Protein AF-0000000080700678 (afdb_homodimer)

Structure (mmCIF, N/CA/C/O backbone):
data_AF-0000000080700678-model_v1
#
loop_
_entity.id
_entity.type
_entity.pdbx_description
1 polymer 'CPW-WPC domain protein'
#
loop_
_atom_site.group_PDB
_atom_site.id
_atom_site.type_symbol
_atom_site.label_atom_id
_atom_site.label_alt_id
_atom_site.label_comp_id
_atom_site.label_asym_id
_atom_site.label_entity_id
_atom_site.label_seq_id
_atom_site.pdbx_PDB_ins_code
_atom_site.Cartn_x
_atom_site.Cartn_y
_atom_site.Cartn_z
_atom_site.occupancy
_atom_site.B_iso_or_equiv
_atom_site.auth_seq_id
_atom_site.auth_comp_id
_atom_site.auth_asym_id
_atom_site.auth_atom_id
_atom_site.pdbx_PDB_model_num
ATOM 1 N N . MET A 1 1 ? 14.227 18.328 15.477 1 93.19 1 MET A N 1
ATOM 2 C CA . MET A 1 1 ? 13.648 17.734 14.281 1 93.19 1 MET A CA 1
ATOM 3 C C . MET A 1 1 ? 14.523 18.016 13.062 1 93.19 1 MET A C 1
ATOM 5 O O . MET A 1 1 ? 14.914 19.156 12.82 1 93.19 1 MET A O 1
ATOM 9 N N . TYR A 1 2 ? 15.023 16.984 12.453 1 97.06 2 TYR A N 1
ATOM 10 C CA . TYR A 1 2 ? 15.719 17.141 11.18 1 97.06 2 TYR A CA 1
ATOM 11 C C . TYR A 1 2 ? 14.75 17.531 10.07 1 97.06 2 TYR A C 1
ATOM 13 O O . TYR A 1 2 ? 13.641 17 9.992 1 97.06 2 TYR A O 1
ATOM 21 N N . HIS A 1 3 ? 15.133 18.516 9.367 1 98.19 3 HIS A N 1
ATOM 22 C CA . HIS A 1 3 ? 14.43 18.875 8.141 1 98.19 3 HIS A CA 1
ATOM 23 C C . HIS A 1 3 ? 15.305 18.609 6.914 1 98.19 3 HIS A C 1
ATOM 25 O O . HIS A 1 3 ? 16.422 19.141 6.816 1 98.19 3 HIS A O 1
ATOM 31 N N . LEU A 1 4 ? 14.844 17.797 5.977 1 98.25 4 LEU A N 1
ATOM 32 C CA . LEU A 1 4 ? 15.562 17.484 4.742 1 98.25 4 LEU A CA 1
ATOM 33 C C . LEU A 1 4 ? 14.688 17.75 3.523 1 98.25 4 LEU A C 1
ATOM 35 O O . LEU A 1 4 ? 13.633 17.125 3.354 1 98.25 4 LEU A O 1
ATOM 39 N N . ALA A 1 5 ? 15.141 18.688 2.697 1 98.25 5 ALA A N 1
ATOM 40 C CA . ALA A 1 5 ? 14.445 18.938 1.435 1 98.25 5 ALA A CA 1
ATOM 41 C C . ALA A 1 5 ? 14.805 17.875 0.393 1 98.25 5 ALA A C 1
ATOM 43 O O . ALA A 1 5 ? 15.977 17.609 0.152 1 98.25 5 ALA A O 1
ATOM 44 N N . ALA A 1 6 ? 13.742 17.328 -0.204 1 97.44 6 ALA A N 1
ATOM 45 C CA . ALA A 1 6 ? 13.977 16.266 -1.187 1 97.44 6 ALA A CA 1
ATOM 46 C C . ALA A 1 6 ? 14.898 16.75 -2.299 1 97.44 6 ALA A C 1
ATOM 48 O O . ALA A 1 6 ? 15.758 16 -2.77 1 97.44 6 ALA A O 1
ATOM 49 N N . SER A 1 7 ? 14.797 17.953 -2.711 1 95.75 7 SER A N 1
ATOM 50 C CA . SER A 1 7 ? 15.562 18.531 -3.814 1 95.75 7 SER A CA 1
ATOM 51 C C . SER A 1 7 ? 17.047 18.594 -3.479 1 95.75 7 SER A C 1
ATOM 53 O O . SER A 1 7 ? 17.875 18.781 -4.367 1 95.75 7 SER A O 1
ATOM 55 N N . GLN A 1 8 ? 17.375 18.438 -2.193 1 96.44 8 GLN A N 1
ATOM 56 C CA . GLN A 1 8 ? 18.766 18.562 -1.753 1 96.44 8 GLN A CA 1
ATOM 57 C C . GLN A 1 8 ? 19.344 17.188 -1.417 1 96.44 8 GLN A C 1
ATOM 59 O O . GLN A 1 8 ? 20.453 17.094 -0.874 1 96.44 8 GLN A O 1
ATOM 64 N N . MET A 1 9 ? 18.609 16.203 -1.671 1 96.44 9 MET A N 1
ATOM 65 C CA . MET A 1 9 ? 19.016 14.828 -1.4 1 96.44 9 MET A CA 1
ATOM 66 C C . MET A 1 9 ? 19.219 14.055 -2.699 1 96.44 9 MET A C 1
ATOM 68 O O . MET A 1 9 ? 18.609 14.375 -3.719 1 96.44 9 MET A O 1
ATOM 72 N N . ASP A 1 10 ? 20.125 13.094 -2.65 1 95.44 10 ASP A N 1
ATOM 73 C CA . ASP A 1 10 ? 20.203 12.195 -3.797 1 95.44 10 ASP A CA 1
ATOM 74 C C . ASP A 1 10 ? 19.062 11.172 -3.77 1 95.44 10 ASP A C 1
ATOM 76 O O . ASP A 1 10 ? 18.359 11.047 -2.764 1 95.44 10 ASP A O 1
ATOM 80 N N . GLU A 1 11 ? 18.891 10.492 -4.891 1 94.19 11 GLU A N 1
ATOM 81 C CA . GLU A 1 11 ? 17.797 9.539 -5.086 1 94.19 11 GLU A CA 1
ATOM 82 C C . GLU A 1 11 ? 17.859 8.422 -4.055 1 94.19 11 GLU A C 1
ATOM 84 O O . GLU A 1 11 ? 16.812 7.977 -3.559 1 94.19 11 GLU A O 1
ATOM 89 N N . LYS A 1 12 ? 19.016 7.973 -3.75 1 94.88 12 LYS A N 1
ATOM 90 C CA . LYS A 1 12 ? 19.203 6.852 -2.836 1 94.88 12 LYS A CA 1
ATOM 91 C C . LYS A 1 12 ? 18.703 7.195 -1.435 1 94.88 12 LYS A C 1
ATOM 93 O O . LYS A 1 12 ? 17.969 6.418 -0.82 1 94.88 12 LYS A O 1
ATOM 98 N N . LEU A 1 13 ? 19.125 8.383 -0.922 1 96.75 13 LEU A N 1
ATOM 99 C CA . LEU A 1 13 ? 18.703 8.805 0.404 1 96.75 13 LEU A CA 1
ATOM 100 C C . LEU A 1 13 ? 17.203 9.062 0.431 1 96.75 13 LEU A C 1
ATOM 102 O O . LEU A 1 13 ? 16.516 8.695 1.396 1 96.75 13 LEU A O 1
ATOM 106 N N . GLN A 1 14 ? 16.656 9.703 -0.633 1 96.94 14 GLN A N 1
ATOM 107 C CA . GLN A 1 14 ? 15.219 9.93 -0.719 1 96.94 14 GLN A CA 1
ATOM 108 C C . GLN A 1 14 ? 14.445 8.625 -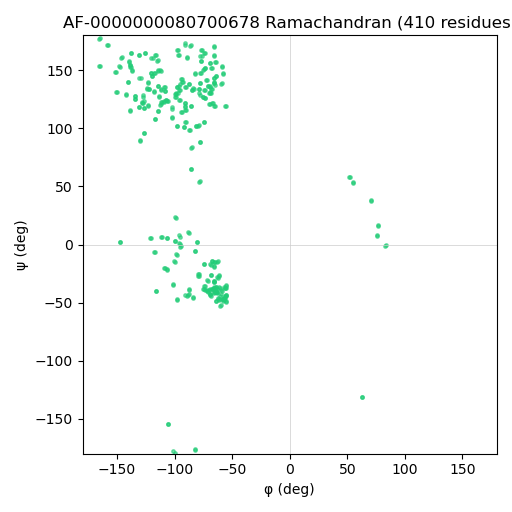0.598 1 96.94 14 GLN A C 1
ATOM 110 O O . GLN A 1 14 ? 13.453 8.547 0.136 1 96.94 14 GLN A O 1
ATOM 115 N N . TYR A 1 15 ? 14.953 7.66 -1.303 1 96.88 15 TYR A N 1
ATOM 116 C CA . TYR A 1 15 ? 14.273 6.371 -1.305 1 96.88 15 TYR A CA 1
ATOM 117 C C . TYR A 1 15 ? 14.391 5.688 0.053 1 96.88 15 TYR A C 1
ATOM 119 O O . TYR A 1 15 ? 13.438 5.07 0.53 1 96.88 15 TYR A O 1
ATOM 127 N N . LYS A 1 16 ? 15.516 5.703 0.664 1 96.5 16 LYS A N 1
ATOM 128 C CA . LYS A 1 16 ? 15.719 5.113 1.982 1 96.5 16 LYS A CA 1
ATOM 129 C C . LYS A 1 16 ? 14.742 5.684 3.002 1 96.5 16 LYS A C 1
ATOM 131 O O . LYS A 1 16 ? 14.164 4.941 3.801 1 96.5 16 LYS A O 1
ATOM 136 N N . LEU A 1 17 ? 14.555 6.98 2.967 1 97.88 17 LEU A N 1
ATOM 137 C CA . LEU A 1 17 ? 13.68 7.633 3.934 1 97.88 17 LEU A CA 1
ATOM 138 C C . LEU A 1 17 ? 12.211 7.367 3.613 1 97.88 17 LEU A C 1
ATOM 140 O O . LEU A 1 17 ? 11.406 7.152 4.52 1 97.88 17 LEU A O 1
ATOM 144 N N . LEU A 1 18 ? 11.867 7.359 2.297 1 98.12 18 LEU A N 1
ATOM 145 C CA . LEU A 1 18 ? 10.508 7.016 1.888 1 98.12 18 LEU A CA 1
ATOM 146 C C . LEU A 1 18 ? 10.148 5.602 2.34 1 98.12 18 LEU A C 1
ATOM 148 O O . LEU A 1 18 ? 9.125 5.402 3.004 1 98.12 18 LEU A O 1
ATOM 152 N N . SER A 1 19 ? 11.008 4.641 2 1 97.44 19 SER A N 1
ATOM 153 C CA . SER A 1 19 ? 10.734 3.242 2.312 1 97.44 19 SER A CA 1
ATOM 154 C C . SER A 1 19 ? 10.797 2.988 3.816 1 97.44 19 SER A C 1
ATOM 156 O O . SER A 1 19 ? 10.156 2.068 4.324 1 97.44 19 SER A O 1
ATOM 158 N N . GLY A 1 20 ? 11.555 3.787 4.543 1 97.62 20 GLY A N 1
ATOM 159 C CA . GLY A 1 20 ? 11.648 3.666 5.988 1 97.62 20 GLY A CA 1
ATOM 160 C C . GLY A 1 20 ? 10.469 4.281 6.715 1 97.62 20 GLY A C 1
ATOM 161 O O . GLY A 1 20 ? 10.18 3.926 7.859 1 97.62 20 GLY A O 1
ATOM 162 N N . ALA A 1 21 ? 9.836 5.234 6.082 1 98 21 ALA A N 1
ATOM 163 C C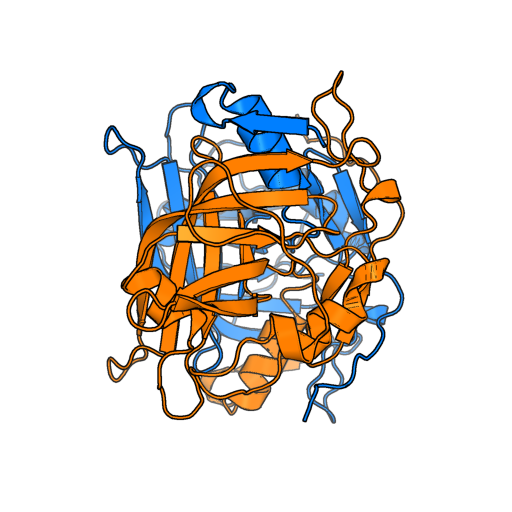A . ALA A 1 21 ? 8.719 5.93 6.707 1 98 21 ALA A CA 1
ATOM 164 C C . ALA A 1 21 ? 7.402 5.203 6.445 1 98 21 ALA A C 1
ATOM 166 O O . ALA A 1 21 ? 6.574 5.062 7.348 1 98 21 ALA A O 1
ATOM 167 N N . ILE A 1 22 ? 7.184 4.734 5.195 1 98.31 22 ILE A N 1
ATOM 168 C CA . ILE A 1 22 ? 5.965 4.027 4.824 1 98.31 22 ILE A CA 1
ATOM 169 C C . ILE A 1 22 ? 6.105 2.543 5.16 1 98.31 22 ILE A C 1
ATOM 171 O O . ILE A 1 22 ? 6.453 1.734 4.297 1 98.31 22 ILE A O 1
ATOM 175 N N . VAL A 1 23 ? 5.836 2.193 6.465 1 98.12 23 VAL A N 1
ATOM 176 C CA . VAL A 1 23 ? 6.062 0.851 6.988 1 98.12 23 VAL A CA 1
ATOM 177 C C . VAL A 1 23 ? 5 0.516 8.031 1 98.12 23 VAL A C 1
ATOM 179 O O . VAL A 1 23 ? 4.379 1.415 8.602 1 98.12 23 VAL A O 1
ATOM 182 N N . PRO A 1 24 ? 4.781 -0.77 8.359 1 98.19 24 PRO A N 1
ATOM 183 C CA . PRO A 1 24 ? 5.254 -1.905 7.559 1 98.19 24 PRO A CA 1
ATOM 184 C C . PRO A 1 24 ? 4.441 -2.105 6.281 1 98.19 24 PRO A C 1
ATOM 186 O O . PRO A 1 24 ? 3.281 -1.69 6.211 1 98.19 24 PRO A O 1
ATOM 189 N N . ARG A 1 25 ? 5.082 -2.639 5.289 1 98.56 25 ARG A N 1
ATOM 190 C CA . ARG A 1 25 ? 4.406 -2.793 4.008 1 98.56 25 ARG A CA 1
ATOM 191 C C . ARG A 1 25 ? 4.113 -4.262 3.717 1 98.56 25 ARG A C 1
ATOM 193 O O . ARG A 1 25 ? 4.984 -5.117 3.883 1 98.56 25 ARG A O 1
ATOM 200 N N . PRO A 1 26 ? 2.883 -4.535 3.246 1 98.44 26 PRO A N 1
ATOM 201 C CA . PRO A 1 26 ? 2.633 -5.898 2.775 1 98.44 26 PRO A CA 1
ATOM 202 C C . PRO A 1 26 ? 3.455 -6.258 1.539 1 98.44 26 PRO A C 1
ATOM 204 O O . PRO A 1 26 ? 4.004 -5.371 0.881 1 98.44 26 PRO A O 1
ATOM 207 N N . ILE A 1 27 ? 3.551 -7.512 1.297 1 98.06 27 ILE A N 1
ATOM 208 C CA . ILE A 1 27 ? 4.332 -8 0.167 1 98.06 27 ILE A CA 1
ATOM 209 C C . ILE A 1 27 ? 3.41 -8.664 -0.854 1 98.06 27 ILE A C 1
ATOM 211 O O . ILE A 1 27 ? 2.744 -9.656 -0.547 1 98.06 27 ILE A O 1
ATOM 215 N N . GLY A 1 28 ? 3.311 -8.094 -2.035 1 98.12 28 GLY A N 1
ATOM 216 C CA . GLY A 1 28 ? 2.691 -8.773 -3.16 1 98.12 28 GLY A CA 1
ATOM 217 C C . GLY A 1 28 ? 3.629 -9.742 -3.855 1 98.12 28 GLY A C 1
ATOM 218 O O . GLY A 1 28 ? 4.555 -9.328 -4.555 1 98.12 28 GLY A O 1
ATOM 219 N N . TRP A 1 29 ? 3.461 -11.023 -3.57 1 98.56 29 TRP A N 1
ATOM 220 C CA . TRP A 1 29 ? 4.215 -12.109 -4.184 1 98.56 29 TRP A CA 1
ATOM 221 C C . TRP A 1 29 ? 3.43 -12.742 -5.328 1 98.56 29 TRP A C 1
ATOM 223 O O . TRP A 1 29 ? 2.514 -13.539 -5.098 1 98.56 29 TRP A O 1
ATOM 233 N N . ILE A 1 30 ? 3.83 -12.367 -6.566 1 98.88 30 ILE A N 1
ATOM 234 C CA . ILE A 1 30 ? 2.883 -12.617 -7.648 1 98.88 30 ILE A CA 1
ATOM 235 C C . ILE A 1 30 ? 3.531 -13.5 -8.711 1 98.88 30 ILE A C 1
ATOM 237 O O . ILE A 1 30 ? 4.695 -13.305 -9.062 1 98.88 30 ILE A O 1
ATOM 241 N N . THR A 1 31 ? 2.801 -14.508 -9.141 1 98.81 31 THR A N 1
ATOM 242 C CA . THR A 1 31 ? 3.15 -15.25 -10.344 1 98.81 31 THR A CA 1
ATOM 243 C C . THR A 1 31 ? 2.551 -14.594 -11.586 1 98.81 31 THR A C 1
ATOM 245 O O . THR A 1 31 ? 1.423 -14.094 -11.547 1 98.81 31 THR A O 1
ATOM 248 N N . SER A 1 32 ? 3.211 -14.508 -12.578 1 98.69 32 SER A N 1
ATOM 249 C CA . SER A 1 32 ? 2.816 -14.062 -13.906 1 98.69 32 SER A CA 1
ATOM 250 C C . SER A 1 32 ? 3.422 -14.953 -14.992 1 98.69 32 SER A C 1
ATOM 252 O O . SER A 1 32 ? 4.293 -15.773 -14.703 1 98.69 32 SER A O 1
ATOM 254 N N . GLU A 1 33 ? 2.893 -14.836 -16.188 1 98.31 33 GLU A N 1
ATOM 255 C CA . GLU A 1 33 ? 3.312 -15.75 -17.25 1 98.31 33 GLU A CA 1
ATOM 256 C C . GLU A 1 33 ? 3.75 -14.992 -18.5 1 98.31 33 GLU A C 1
ATOM 258 O O . GLU A 1 33 ? 3.041 -14.102 -18.969 1 98.31 33 GLU A O 1
ATOM 263 N N . ASN A 1 34 ? 4.973 -15.336 -18.953 1 97.31 34 ASN A N 1
ATOM 264 C CA . ASN A 1 34 ? 5.352 -14.953 -20.312 1 97.31 34 ASN A CA 1
ATOM 265 C C . ASN A 1 34 ? 4.641 -15.82 -21.344 1 97.31 34 ASN A C 1
ATOM 267 O O . ASN A 1 34 ? 4.992 -16.984 -21.531 1 97.31 34 ASN A O 1
ATOM 271 N N . LYS A 1 35 ? 3.717 -15.266 -21.953 1 93.31 35 LYS A N 1
ATOM 272 C CA . LYS A 1 35 ? 2.863 -16.047 -22.844 1 93.31 35 LYS A CA 1
ATOM 273 C C . LYS A 1 35 ? 3.646 -16.562 -24.047 1 93.31 35 LYS A C 1
ATOM 275 O O . LYS A 1 35 ? 3.338 -17.625 -24.594 1 93.31 35 LYS A O 1
ATOM 280 N N . LYS A 1 36 ? 4.613 -15.852 -24.516 1 94.5 36 LYS A N 1
ATOM 281 C CA . LYS A 1 36 ? 5.406 -16.25 -25.672 1 94.5 36 LYS A CA 1
ATOM 282 C C . LYS A 1 36 ? 6.258 -17.469 -25.375 1 94.5 36 LYS A C 1
ATOM 284 O O . LYS A 1 36 ? 6.395 -18.359 -26.219 1 94.5 36 LYS A O 1
ATOM 289 N N . THR A 1 37 ? 6.797 -17.562 -24.219 1 95.12 37 THR A N 1
ATOM 290 C CA . THR A 1 37 ? 7.75 -18.625 -23.891 1 95.12 37 THR A CA 1
ATOM 291 C C . THR A 1 37 ? 7.113 -19.672 -22.969 1 95.12 37 THR A C 1
ATOM 293 O O . THR A 1 37 ? 7.633 -20.781 -22.828 1 95.12 37 THR A O 1
ATOM 296 N N . GLY A 1 38 ? 6.016 -19.25 -22.281 1 95.56 38 GLY A N 1
ATOM 297 C CA . GLY A 1 38 ? 5.387 -20.125 -21.297 1 95.56 38 GLY A CA 1
ATOM 298 C C . GLY A 1 38 ? 6.059 -20.078 -19.953 1 95.56 38 GLY A C 1
ATOM 299 O O . GLY A 1 38 ? 5.609 -20.734 -19 1 95.56 38 GLY A O 1
ATOM 300 N N . VAL A 1 39 ? 7.102 -19.328 -19.797 1 96.38 39 VAL A N 1
ATOM 301 C CA . VAL A 1 39 ? 7.844 -19.234 -18.547 1 96.38 39 VAL A CA 1
ATOM 302 C C . VAL A 1 39 ? 6.992 -18.516 -17.484 1 96.38 39 VAL A C 1
ATOM 304 O O . VAL A 1 39 ? 6.391 -17.484 -17.766 1 96.38 39 VAL A O 1
ATOM 307 N N . ILE A 1 40 ? 6.91 -19.125 -16.297 1 97.56 40 ILE A N 1
ATOM 308 C CA . ILE A 1 40 ? 6.234 -18.531 -15.156 1 97.56 40 ILE A CA 1
ATOM 309 C C . ILE A 1 40 ? 7.234 -17.719 -14.328 1 97.56 40 ILE A C 1
ATOM 311 O O . ILE A 1 40 ? 8.297 -18.234 -13.969 1 97.56 40 ILE A O 1
ATOM 315 N N . ASN A 1 41 ? 6.938 -16.484 -14.18 1 97.44 41 ASN A N 1
ATOM 316 C CA . ASN A 1 41 ? 7.715 -15.625 -13.297 1 97.44 41 ASN A CA 1
ATOM 317 C C . ASN A 1 41 ? 7.078 -15.516 -11.914 1 97.44 41 ASN A C 1
ATOM 319 O O . ASN A 1 41 ? 5.852 -15.461 -11.797 1 97.44 41 ASN A O 1
ATOM 323 N N . LEU A 1 42 ? 7.848 -15.562 -10.828 1 97.94 42 LEU A N 1
ATOM 324 C CA . LEU A 1 42 ? 7.426 -15.297 -9.461 1 97.94 42 LEU A CA 1
ATOM 325 C C . LEU A 1 42 ? 8.336 -14.273 -8.797 1 97.94 42 LEU A C 1
ATOM 327 O O . LEU A 1 42 ? 9.555 -14.469 -8.734 1 97.94 42 LEU A O 1
ATOM 331 N N . ALA A 1 43 ? 7.754 -13.172 -8.32 1 97.81 43 ALA A N 1
ATOM 332 C CA . ALA A 1 43 ? 8.562 -12.117 -7.727 1 97.81 43 ALA A CA 1
ATOM 333 C C . ALA A 1 43 ? 7.781 -11.359 -6.66 1 97.81 43 ALA A C 1
ATOM 335 O O . ALA A 1 43 ? 6.551 -11.266 -6.734 1 97.81 43 ALA A O 1
ATOM 336 N N . PRO A 1 44 ? 8.461 -10.875 -5.652 1 97.62 44 PRO A N 1
ATOM 337 C CA . PRO A 1 44 ? 7.828 -10.078 -4.598 1 97.62 44 PRO A CA 1
ATOM 338 C C . PRO A 1 44 ? 7.898 -8.578 -4.867 1 97.62 44 PRO A C 1
ATOM 340 O O . PRO A 1 44 ? 8.898 -8.094 -5.398 1 97.62 44 PRO A O 1
ATOM 343 N N . PHE A 1 45 ? 6.855 -7.867 -4.523 1 98.38 45 PHE A N 1
ATOM 344 C CA . PHE A 1 45 ? 6.789 -6.414 -4.586 1 98.38 45 PHE A CA 1
ATOM 345 C C . PHE A 1 45 ? 6.184 -5.844 -3.309 1 98.38 45 PHE A C 1
ATOM 347 O O . PHE A 1 45 ? 5.047 -6.164 -2.957 1 98.38 45 PHE A O 1
ATOM 354 N N . SER A 1 46 ? 6.895 -4.918 -2.643 1 97.94 46 SER A N 1
ATOM 355 C CA . SER A 1 46 ? 6.438 -4.43 -1.345 1 97.94 46 SER A CA 1
ATOM 356 C C . SER A 1 46 ? 5.688 -3.109 -1.481 1 97.94 46 SER A C 1
ATOM 358 O O . SER A 1 46 ? 5.219 -2.549 -0.489 1 97.94 46 SER A O 1
ATOM 360 N N . PHE A 1 47 ? 5.723 -2.514 -2.678 1 98.62 47 PHE A N 1
ATOM 361 C CA . PHE A 1 47 ? 4.801 -1.415 -2.945 1 98.62 47 PHE A CA 1
ATOM 362 C C . PHE A 1 47 ? 3.457 -1.941 -3.43 1 98.62 47 PHE A C 1
ATOM 364 O O . PHE A 1 47 ? 3.066 -1.706 -4.574 1 98.62 47 PHE A O 1
ATOM 371 N N . THR A 1 48 ? 2.82 -2.648 -2.5 1 98.81 48 THR A N 1
ATOM 372 C CA . THR A 1 48 ? 1.535 -3.318 -2.676 1 98.81 48 THR A CA 1
ATOM 373 C C . THR A 1 48 ? 0.526 -2.834 -1.639 1 98.81 48 THR A C 1
ATOM 375 O O . THR A 1 48 ? 0.88 -2.609 -0.479 1 98.81 48 THR A O 1
ATOM 378 N N . SER A 1 49 ? -0.705 -2.627 -2.018 1 98.75 49 SER A N 1
ATOM 379 C CA . SER A 1 49 ? -1.77 -2.166 -1.131 1 98.75 49 SER A CA 1
ATOM 380 C C . SER A 1 49 ? -3.145 -2.52 -1.688 1 98.75 49 SER A C 1
ATOM 382 O O . SER A 1 49 ? -3.25 -3.127 -2.756 1 98.75 49 SER A O 1
ATOM 384 N N . GLY A 1 50 ? -4.195 -2.307 -0.874 1 98.62 50 GLY A N 1
ATOM 385 C CA . GLY A 1 50 ? -5.543 -2.301 -1.422 1 98.62 50 GLY A CA 1
ATOM 386 C C . GLY A 1 50 ? -5.852 -1.057 -2.232 1 98.62 50 GLY A C 1
ATOM 387 O O . GLY A 1 50 ? -5.145 -0.053 -2.133 1 98.62 50 GLY A O 1
ATOM 388 N N . ALA A 1 51 ? -6.957 -1.147 -3.031 1 98.5 51 ALA A N 1
ATOM 389 C CA . ALA A 1 51 ? -7.266 0.01 -3.869 1 98.5 51 ALA A CA 1
ATOM 390 C C . ALA A 1 51 ? -8.773 0.166 -4.059 1 98.5 51 ALA A C 1
ATOM 392 O O . ALA A 1 51 ? -9.227 1.078 -4.75 1 98.5 51 ALA A O 1
ATOM 393 N N . GLY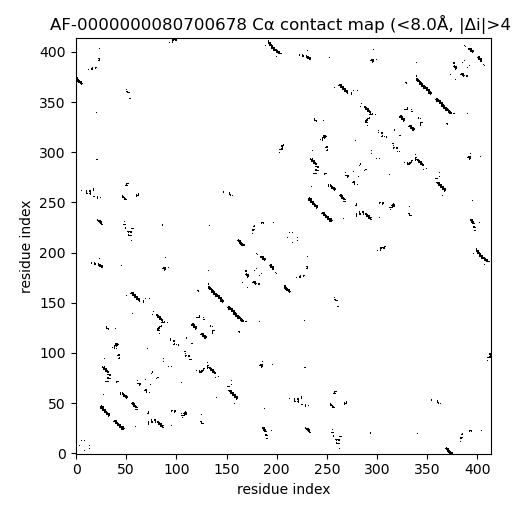 A 1 52 ? -9.516 -0.699 -3.434 1 96.62 52 GLY A N 1
ATOM 394 C CA . GLY A 1 52 ? -10.953 -0.58 -3.65 1 96.62 52 GLY A CA 1
ATOM 395 C C . GLY A 1 52 ? -11.773 -1.366 -2.646 1 96.62 52 GLY A C 1
ATOM 396 O O . GLY A 1 52 ? -11.328 -2.4 -2.145 1 96.62 52 GLY A O 1
ATOM 397 N N . GLN A 1 53 ? -12.969 -0.907 -2.438 1 94.44 53 GLN A N 1
ATOM 398 C CA . GLN A 1 53 ? -13.922 -1.59 -1.573 1 94.44 53 GLN A CA 1
ATOM 399 C C . GLN A 1 53 ? -15.141 -2.066 -2.365 1 94.44 53 GLN A C 1
ATOM 401 O O . GLN A 1 53 ? -15.602 -3.197 -2.188 1 94.44 53 GLN A O 1
ATOM 406 N N . LYS A 1 54 ? -15.586 -1.254 -3.256 1 95.62 54 LYS A N 1
ATOM 407 C CA . LYS A 1 54 ? -16.734 -1.607 -4.082 1 95.62 54 LYS A CA 1
ATOM 408 C C . LYS A 1 54 ? -16.375 -2.701 -5.082 1 95.62 54 LYS A C 1
ATOM 410 O O . LYS A 1 54 ? -17.25 -3.447 -5.535 1 95.62 54 LYS A O 1
ATOM 415 N N . LEU A 1 55 ? -15.195 -2.773 -5.539 1 97.25 55 LEU A N 1
ATOM 416 C CA . LEU A 1 55 ? -14.516 -3.863 -6.234 1 97.25 55 LEU A CA 1
ATOM 417 C C . LEU A 1 55 ? -13.289 -4.328 -5.453 1 97.25 55 LEU A C 1
ATOM 419 O O . LEU A 1 55 ? -12.648 -3.533 -4.762 1 97.25 55 LEU A O 1
ATOM 423 N N . PRO A 1 56 ? -13.031 -5.664 -5.516 1 98.38 56 PRO A N 1
ATOM 424 C CA . PRO A 1 56 ? -11.844 -6.148 -4.809 1 98.38 56 PRO A CA 1
ATOM 425 C C . PRO A 1 56 ? -10.547 -5.871 -5.57 1 98.38 56 PRO A C 1
ATOM 427 O O . PRO A 1 56 ? -10.078 -6.727 -6.324 1 98.38 56 PRO A O 1
ATOM 430 N N . LEU A 1 57 ? -9.977 -4.727 -5.352 1 98.81 57 LEU A N 1
ATOM 431 C CA . LEU A 1 57 ? -8.852 -4.254 -6.148 1 98.81 57 LEU A CA 1
ATOM 432 C C . LEU A 1 57 ? -7.59 -4.156 -5.297 1 98.81 57 LEU A C 1
ATOM 434 O O . LEU A 1 57 ? -7.645 -3.715 -4.148 1 98.81 57 LEU A O 1
ATOM 438 N N . ILE A 1 58 ? -6.484 -4.602 -5.84 1 98.88 58 ILE A N 1
ATOM 439 C CA . ILE A 1 58 ? -5.141 -4.496 -5.281 1 98.88 58 ILE A CA 1
ATOM 440 C C . ILE A 1 58 ? -4.301 -3.543 -6.129 1 98.88 58 ILE A C 1
ATOM 442 O O . ILE A 1 58 ? -4.355 -3.584 -7.359 1 98.88 58 ILE A O 1
ATOM 446 N N . SER A 1 59 ? -3.594 -2.629 -5.508 1 98.88 59 SER A N 1
ATOM 447 C CA . SER A 1 59 ? -2.604 -1.819 -6.211 1 98.88 59 SER A CA 1
ATOM 448 C C . SER A 1 59 ? -1.199 -2.383 -6.031 1 98.88 59 SER A C 1
ATOM 450 O O . SER A 1 59 ? -0.823 -2.791 -4.93 1 98.88 59 SER A O 1
ATOM 452 N N . MET A 1 60 ? -0.449 -2.445 -7.094 1 98.94 60 MET A N 1
ATOM 453 C CA . MET A 1 60 ? 0.934 -2.914 -7.07 1 98.94 60 MET A CA 1
ATOM 454 C C . MET A 1 60 ? 1.82 -2.043 -7.953 1 98.94 60 MET A C 1
ATOM 456 O O . MET A 1 60 ? 1.614 -1.971 -9.164 1 98.94 60 MET A O 1
ATOM 460 N N . ALA A 1 61 ? 2.758 -1.352 -7.324 1 98.88 61 ALA A N 1
ATOM 461 C CA . ALA A 1 61 ? 3.74 -0.552 -8.055 1 98.88 61 ALA A CA 1
ATOM 462 C C . ALA A 1 61 ? 5.016 -1.35 -8.305 1 98.88 61 ALA A C 1
ATOM 464 O O . ALA A 1 61 ? 5.715 -1.732 -7.363 1 98.88 61 ALA A O 1
ATOM 465 N N . ILE A 1 62 ? 5.301 -1.63 -9.547 1 98.81 62 ILE A N 1
ATOM 466 C CA . ILE A 1 62 ? 6.508 -2.34 -9.961 1 98.81 62 ILE A CA 1
ATOM 467 C C . ILE A 1 62 ? 7.527 -1.349 -10.516 1 98.81 62 ILE A C 1
ATOM 469 O O . ILE A 1 62 ? 7.348 -0.815 -11.617 1 98.81 62 ILE A O 1
ATOM 473 N N . LEU A 1 63 ? 8.562 -1.142 -9.773 1 98.25 63 LEU A N 1
ATOM 474 C CA . LEU A 1 63 ? 9.57 -0.148 -10.125 1 98.25 63 LEU A CA 1
ATOM 475 C C . LEU A 1 63 ? 10.406 -0.623 -11.312 1 98.25 63 LEU A C 1
ATOM 477 O O . LEU A 1 63 ? 10.742 -1.807 -11.406 1 98.25 63 LEU A O 1
ATOM 481 N N . ARG A 1 64 ? 10.742 0.324 -12.195 1 98.06 64 ARG A N 1
ATOM 482 C CA . ARG A 1 64 ? 11.672 0.021 -13.281 1 98.06 64 ARG A CA 1
ATOM 483 C C . ARG A 1 64 ? 13.086 -0.197 -12.742 1 98.06 64 ARG A C 1
ATOM 485 O O . ARG A 1 64 ? 13.43 0.283 -11.656 1 98.06 64 ARG A O 1
ATOM 492 N N . LYS A 1 65 ? 13.828 -0.96 -13.57 1 96 65 LYS A N 1
ATOM 493 C CA . LYS A 1 65 ? 15.234 -1.146 -13.227 1 96 65 LYS A CA 1
ATOM 494 C C . LYS A 1 65 ? 16 0.17 -13.328 1 96 65 LYS A C 1
ATOM 496 O O . LYS A 1 65 ? 15.453 1.182 -13.773 1 96 65 LYS A O 1
ATOM 501 N N . GLU A 1 66 ? 17.25 0.186 -12.859 1 93.69 66 GLU A N 1
ATOM 502 C CA . GLU A 1 66 ? 18.078 1.396 -12.859 1 93.69 66 GLU A CA 1
ATOM 503 C C . GLU A 1 66 ? 18.188 1.989 -14.258 1 93.69 66 GLU A C 1
ATOM 505 O O . GLU A 1 66 ? 18.234 3.211 -14.422 1 93.69 66 GLU A O 1
ATOM 510 N N . ASP A 1 67 ? 18.234 1.127 -15.289 1 95.94 67 ASP A N 1
ATOM 511 C CA . ASP A 1 67 ? 18.359 1.582 -16.672 1 95.94 67 ASP A CA 1
ATOM 512 C C . ASP A 1 67 ? 17 1.857 -17.281 1 95.94 67 ASP A C 1
ATOM 514 O O . ASP A 1 67 ? 16.875 1.988 -18.5 1 95.94 67 ASP A O 1
ATOM 518 N N . PHE A 1 68 ? 15.961 1.858 -16.469 1 96.75 68 PHE A N 1
ATOM 519 C CA . PHE A 1 68 ? 14.586 2.189 -16.844 1 96.75 68 PHE A CA 1
ATOM 520 C C . PHE A 1 68 ? 13.945 1.041 -17.609 1 96.75 68 PHE A C 1
ATOM 522 O O . PHE A 1 68 ? 12.812 1.162 -18.078 1 96.75 68 PHE A O 1
ATOM 529 N N . SER A 1 69 ? 14.641 -0.102 -17.672 1 97.38 69 SER A N 1
ATOM 530 C CA . SER A 1 69 ? 14.023 -1.25 -18.328 1 97.38 69 SER A CA 1
ATOM 531 C C . SER A 1 69 ? 12.922 -1.858 -17.453 1 97.38 69 SER A C 1
ATOM 533 O O . SER A 1 69 ? 12.961 -1.742 -16.234 1 97.38 69 SER A O 1
ATOM 535 N N . ILE A 1 70 ? 11.961 -2.475 -18.141 1 97.81 70 ILE A N 1
ATOM 536 C CA . ILE A 1 70 ? 10.766 -3.045 -17.516 1 97.81 70 ILE A CA 1
ATOM 537 C C . ILE A 1 70 ? 11.117 -4.379 -16.859 1 97.81 70 ILE A C 1
ATOM 539 O O . ILE A 1 70 ? 11.914 -5.156 -17.406 1 97.81 70 ILE A O 1
ATOM 543 N N . LYS A 1 71 ? 10.578 -4.656 -15.648 1 97.81 71 LYS A N 1
ATOM 544 C CA . LYS A 1 71 ? 10.773 -5.949 -15 1 97.81 71 LYS A CA 1
ATOM 545 C C . LYS A 1 71 ? 9.875 -7.016 -15.625 1 97.81 71 LYS A C 1
ATOM 547 O O . LYS A 1 71 ? 8.828 -6.699 -16.188 1 97.81 71 LYS A O 1
ATOM 552 N N . ASP A 1 72 ? 10.258 -8.266 -15.461 1 97.62 72 ASP A N 1
ATOM 553 C CA . ASP A 1 72 ? 9.594 -9.391 -16.109 1 97.62 72 ASP A CA 1
ATOM 554 C C . ASP A 1 72 ? 8.109 -9.445 -15.742 1 97.62 72 ASP A C 1
ATOM 556 O O . ASP A 1 72 ? 7.254 -9.633 -16.609 1 97.62 72 ASP A O 1
ATOM 560 N N . THR A 1 73 ? 7.781 -9.312 -14.453 1 98.44 73 THR A N 1
ATOM 561 C CA . THR A 1 73 ? 6.395 -9.375 -14.016 1 98.44 73 THR A CA 1
ATOM 562 C C . THR A 1 73 ? 5.555 -8.312 -14.727 1 98.44 73 THR A C 1
ATOM 564 O O . THR A 1 73 ? 4.457 -8.602 -15.211 1 98.44 73 THR A O 1
ATOM 567 N N . ALA A 1 74 ? 6.078 -7.086 -14.727 1 98.69 74 ALA A N 1
ATOM 568 C CA . ALA A 1 74 ? 5.348 -6.004 -15.375 1 98.69 74 ALA A CA 1
ATOM 569 C C . ALA A 1 74 ? 5.156 -6.289 -16.859 1 98.69 74 ALA A C 1
ATOM 571 O O . ALA A 1 74 ? 4.062 -6.105 -17.406 1 98.69 74 ALA A O 1
ATOM 572 N N . ARG A 1 75 ? 6.199 -6.691 -17.531 1 98.31 75 ARG A N 1
ATOM 573 C CA . ARG A 1 75 ? 6.105 -7.059 -18.938 1 98.31 75 ARG A CA 1
ATOM 574 C C . ARG A 1 75 ? 5.043 -8.133 -19.156 1 98.31 75 ARG A C 1
ATOM 576 O O . ARG A 1 75 ? 4.227 -8.023 -20.062 1 98.31 75 ARG A O 1
ATOM 583 N N . ASN A 1 76 ? 5.105 -9.172 -18.344 1 98.56 76 ASN A N 1
ATOM 584 C CA . ASN A 1 76 ? 4.141 -10.258 -18.438 1 98.56 76 ASN A CA 1
ATOM 585 C C . ASN A 1 76 ? 2.709 -9.758 -18.266 1 98.56 76 ASN A C 1
ATOM 587 O O . ASN A 1 76 ? 1.829 -10.102 -19.062 1 98.56 76 ASN A O 1
ATOM 591 N N . LEU A 1 77 ? 2.465 -8.93 -17.25 1 98.75 77 LEU A N 1
ATOM 592 C CA . LEU A 1 77 ? 1.121 -8.453 -16.938 1 98.75 77 LEU A CA 1
ATOM 593 C C . LEU A 1 77 ? 0.58 -7.57 -18.047 1 98.75 77 LEU A C 1
ATOM 595 O O . LEU A 1 77 ? -0.632 -7.516 -18.281 1 98.75 77 LEU A O 1
ATOM 599 N N . LEU A 1 78 ? 1.465 -6.863 -18.703 1 98.62 78 LEU A N 1
ATOM 600 C CA . LEU A 1 78 ? 1.041 -6.047 -19.844 1 98.62 78 LEU A CA 1
ATOM 601 C C . LEU A 1 78 ? 0.626 -6.926 -21.016 1 98.62 78 LEU A C 1
ATOM 603 O O . LEU A 1 78 ? -0.364 -6.641 -21.688 1 98.62 78 LEU A O 1
ATOM 607 N N . ASP A 1 79 ? 1.323 -7.992 -21.234 1 98.06 79 ASP A N 1
ATOM 608 C CA . ASP A 1 79 ? 1.113 -8.852 -22.406 1 98.06 79 ASP A CA 1
ATOM 609 C C . ASP A 1 79 ? 0.04 -9.898 -22.125 1 98.06 79 ASP A C 1
ATOM 611 O O . ASP A 1 79 ? -0.709 -10.281 -23.016 1 98.06 79 ASP A O 1
ATOM 615 N N . HIS A 1 80 ? 0.023 -10.422 -20.969 1 98 80 HIS A N 1
ATOM 616 C CA . HIS A 1 80 ? -0.903 -11.422 -20.438 1 98 80 HIS A CA 1
ATOM 617 C C . HIS A 1 80 ? -1.468 -10.992 -19.094 1 98 80 HIS A C 1
ATOM 619 O O . HIS A 1 80 ? -0.993 -11.438 -18.047 1 98 80 HIS A O 1
ATOM 625 N N . PRO A 1 81 ? -2.578 -10.281 -19.094 1 98.75 81 PRO A N 1
ATOM 626 C CA . PRO A 1 81 ? -3.023 -9.508 -17.938 1 98.75 81 PRO A CA 1
ATOM 627 C C . PRO A 1 81 ? -3.68 -10.383 -16.859 1 98.75 81 PRO A C 1
ATOM 629 O O . PRO A 1 81 ? -4.789 -10.086 -16.406 1 98.75 81 PRO A O 1
ATOM 632 N N . GLU A 1 82 ? -2.973 -11.422 -16.422 1 98.88 82 GLU A N 1
ATOM 633 C CA . GLU A 1 82 ? -3.387 -12.375 -15.391 1 98.88 82 GLU A CA 1
ATOM 634 C C . GLU A 1 82 ? -2.242 -12.688 -14.43 1 98.88 82 GLU A C 1
ATOM 636 O O . GLU A 1 82 ? -1.072 -12.633 -14.812 1 98.88 82 GLU A O 1
ATOM 641 N N . GLY A 1 83 ? -2.578 -12.984 -13.211 1 98.88 83 GLY A N 1
ATOM 642 C CA . GLY A 1 83 ? -1.606 -13.398 -12.211 1 98.88 83 GLY A CA 1
ATOM 643 C C . GLY A 1 83 ? -2.24 -14.031 -10.984 1 98.88 83 GLY A C 1
ATOM 644 O O . GLY A 1 83 ? -3.459 -14.211 -10.938 1 98.88 83 GLY A O 1
ATOM 645 N N . VAL A 1 84 ? -1.414 -14.461 -10.086 1 98.94 84 VAL A N 1
ATOM 646 C CA . VAL A 1 84 ? -1.836 -14.93 -8.773 1 98.94 84 VAL A CA 1
ATOM 647 C C . VAL A 1 84 ? -0.985 -14.273 -7.691 1 98.94 84 VAL A C 1
ATOM 649 O O . VAL A 1 84 ? 0.24 -14.414 -7.684 1 98.94 84 VAL A O 1
ATOM 652 N N . VAL A 1 85 ? -1.612 -13.516 -6.82 1 98.94 85 VAL A N 1
ATOM 653 C CA . VAL A 1 85 ? -0.926 -12.961 -5.66 1 98.94 85 VAL A CA 1
ATOM 654 C C . VAL A 1 85 ? -0.945 -13.969 -4.516 1 98.94 85 VAL A C 1
ATOM 656 O O . VAL A 1 85 ? -2.016 -14.367 -4.047 1 98.94 85 VAL A O 1
ATOM 659 N N . ASN A 1 86 ? 0.246 -14.375 -4.094 1 98.81 86 ASN A N 1
ATOM 660 C CA . ASN A 1 86 ? 0.426 -15.32 -3 1 98.81 86 ASN A CA 1
ATOM 661 C C . ASN A 1 86 ? 0.84 -14.617 -1.71 1 98.81 86 ASN A C 1
ATOM 663 O O . ASN A 1 86 ? 1.891 -13.977 -1.658 1 98.81 86 ASN A O 1
ATOM 667 N N . ILE A 1 87 ? 0.039 -14.703 -0.685 1 98.44 87 ILE A N 1
ATOM 668 C CA . ILE A 1 87 ? 0.334 -14.008 0.566 1 98.44 87 ILE A CA 1
ATOM 669 C C . ILE A 1 87 ? 1.454 -14.742 1.305 1 98.44 87 ILE A C 1
ATOM 671 O O . ILE A 1 87 ? 1.423 -15.969 1.437 1 98.44 87 ILE A O 1
ATOM 675 N N . VAL A 1 88 ? 2.426 -13.992 1.771 1 97.31 88 VAL A N 1
ATOM 676 C CA . VAL A 1 88 ? 3.629 -14.562 2.371 1 97.31 88 VAL A CA 1
ATOM 677 C C . VAL A 1 88 ? 3.422 -14.742 3.873 1 97.31 88 VAL A C 1
ATOM 679 O O . VAL A 1 88 ? 3.23 -13.758 4.602 1 97.31 88 VAL A O 1
ATOM 682 N N . SER A 1 89 ? 3.428 -15.938 4.309 1 96.81 89 SER A N 1
ATOM 683 C CA . SER A 1 89 ? 3.5 -16.281 5.727 1 96.81 89 SER A CA 1
ATOM 684 C C . SER A 1 89 ? 4.949 -16.406 6.191 1 96.81 89 SER A C 1
ATOM 686 O O . SER A 1 89 ? 5.848 -16.625 5.379 1 96.81 89 SER A O 1
ATOM 688 N N . LYS A 1 90 ? 5.148 -16.328 7.426 1 95.81 90 LYS A N 1
ATOM 689 C CA . LYS A 1 90 ? 6.484 -16.359 8.016 1 95.81 90 LYS A CA 1
ATOM 690 C C . LYS A 1 90 ? 7.254 -17.594 7.586 1 95.81 90 LYS A C 1
ATOM 692 O O . LYS A 1 90 ? 8.453 -17.531 7.328 1 95.81 90 LYS A O 1
ATOM 697 N N . SER A 1 91 ? 6.574 -18.719 7.469 1 92.31 91 SER A N 1
ATOM 698 C CA . SER A 1 91 ? 7.23 -19.984 7.145 1 92.31 91 SER A CA 1
ATOM 699 C C . SER A 1 91 ? 7.777 -19.969 5.723 1 92.31 91 SER A C 1
ATOM 701 O O . SER A 1 91 ? 8.609 -20.812 5.363 1 92.31 91 SER A O 1
ATOM 703 N N . PHE A 1 92 ? 7.363 -19 4.891 1 91.44 92 PHE A N 1
ATOM 704 C CA . PHE A 1 92 ? 7.754 -18.953 3.484 1 91.44 92 PHE A CA 1
ATOM 705 C C . PHE A 1 92 ? 8.688 -17.781 3.215 1 91.44 92 PHE A C 1
ATOM 707 O O . PHE A 1 92 ? 9.055 -17.531 2.066 1 91.44 92 PHE A O 1
ATOM 714 N N . ILE A 1 93 ? 9.086 -17.109 4.215 1 94.31 93 ILE A N 1
ATOM 715 C CA . ILE A 1 93 ? 9.766 -15.836 4.012 1 94.31 93 ILE A CA 1
ATOM 716 C C . ILE A 1 93 ? 11.086 -16.062 3.287 1 94.31 93 ILE A C 1
ATOM 718 O O . ILE A 1 93 ? 11.5 -15.25 2.457 1 94.31 93 ILE A O 1
ATOM 722 N N . ASP A 1 94 ? 11.805 -17.172 3.564 1 93.56 94 ASP A N 1
ATOM 723 C CA . ASP A 1 94 ? 13.078 -17.453 2.91 1 93.56 94 ASP A CA 1
ATOM 724 C C . ASP A 1 94 ? 12.875 -17.781 1.433 1 93.56 94 ASP A C 1
ATOM 726 O O . ASP A 1 94 ? 13.656 -17.328 0.583 1 93.56 94 ASP A O 1
ATOM 730 N N . LYS A 1 95 ? 11.906 -18.562 1.18 1 93.88 95 LYS A N 1
ATOM 731 C CA . LYS A 1 95 ? 11.586 -18.891 -0.207 1 93.88 95 LYS A CA 1
ATOM 732 C C . LYS A 1 95 ? 11.18 -17.641 -0.987 1 93.88 95 LYS A C 1
ATOM 734 O O . LYS A 1 95 ? 11.609 -17.453 -2.127 1 93.88 95 LYS A O 1
ATOM 739 N N . MET A 1 96 ? 10.297 -16.875 -0.334 1 95.69 96 MET A N 1
ATOM 740 C CA . MET A 1 96 ? 9.898 -15.625 -0.977 1 95.69 96 MET A CA 1
ATOM 741 C C . MET A 1 96 ? 11.117 -14.758 -1.276 1 95.69 96 MET A C 1
ATOM 743 O O . MET A 1 96 ? 11.266 -14.25 -2.391 1 95.69 96 MET A O 1
ATOM 747 N N . ASN A 1 97 ? 12.023 -14.609 -0.327 1 95 97 ASN A N 1
ATOM 748 C CA . ASN A 1 97 ? 13.227 -13.805 -0.495 1 95 97 ASN A CA 1
ATOM 749 C C . ASN A 1 97 ? 14.094 -14.328 -1.633 1 95 97 ASN A C 1
ATOM 751 O O . ASN A 1 97 ? 14.68 -13.539 -2.383 1 95 97 ASN A O 1
ATOM 755 N N . ALA A 1 98 ? 14.203 -15.594 -1.841 1 94 98 ALA A N 1
ATOM 756 C CA . ALA A 1 98 ? 15 -16.219 -2.895 1 94 98 ALA A CA 1
ATOM 757 C C . ALA A 1 98 ? 14.492 -15.812 -4.277 1 94 98 ALA A C 1
ATOM 759 O O . ALA A 1 98 ? 15.273 -15.711 -5.227 1 94 98 ALA A O 1
ATOM 760 N N . THR A 1 99 ? 13.211 -15.523 -4.371 1 94.56 99 THR A N 1
ATOM 761 C CA . THR A 1 99 ? 12.609 -15.211 -5.66 1 94.56 99 THR A CA 1
ATOM 762 C C . THR A 1 99 ? 12.859 -13.75 -6.035 1 94.56 99 THR A C 1
ATOM 764 O O . THR A 1 99 ? 12.516 -13.32 -7.137 1 94.56 99 THR A O 1
ATOM 767 N N . ALA A 1 100 ? 13.438 -12.992 -5.156 1 92.44 100 ALA A N 1
ATOM 768 C CA . ALA A 1 100 ? 13.781 -11.609 -5.457 1 92.44 100 ALA A CA 1
ATOM 769 C C . ALA A 1 100 ? 15.078 -11.523 -6.258 1 92.44 100 ALA A C 1
ATOM 771 O O . ALA A 1 100 ? 15.492 -10.438 -6.668 1 92.44 100 ALA A O 1
ATOM 772 N N . ALA A 1 101 ? 15.656 -12.602 -6.594 1 87.81 101 ALA A N 1
ATOM 773 C CA . ALA A 1 101 ? 16.891 -12.648 -7.363 1 87.81 101 ALA A CA 1
ATOM 774 C C . ALA A 1 101 ? 16.688 -12.117 -8.781 1 87.81 101 ALA A C 1
ATOM 776 O O . ALA A 1 101 ? 15.617 -12.305 -9.367 1 87.81 101 ALA A O 1
ATOM 777 N N . LYS A 1 102 ? 17.719 -11.406 -9.297 1 85.25 102 LYS A N 1
ATOM 778 C CA . LYS A 1 102 ? 17.703 -10.961 -10.688 1 85.25 102 LYS A CA 1
ATOM 779 C C . LYS A 1 102 ? 18.094 -12.094 -11.633 1 85.25 102 LYS A C 1
ATOM 781 O O . LYS A 1 102 ? 19.25 -12.516 -11.664 1 85.25 102 LYS A O 1
ATOM 786 N N . VAL A 1 103 ? 17.141 -12.664 -12.258 1 86.25 103 VAL A N 1
ATOM 787 C CA . VAL A 1 103 ? 17.406 -13.742 -13.203 1 86.25 103 VAL A CA 1
ATOM 788 C C . VAL A 1 103 ? 16.922 -13.336 -14.594 1 86.25 103 VAL A C 1
ATOM 790 O O . VAL A 1 103 ? 16.141 -12.398 -14.734 1 86.25 103 VAL A O 1
ATOM 793 N N . SER A 1 104 ? 17.469 -14.031 -15.539 1 87.88 104 SER A N 1
ATOM 794 C CA . SER A 1 104 ? 17.047 -13.758 -16.906 1 87.88 104 SER A CA 1
ATOM 795 C C . SER A 1 104 ? 15.57 -14.102 -17.109 1 87.88 104 SER A C 1
ATOM 797 O O . SER A 1 104 ? 15.008 -14.898 -16.359 1 87.88 104 SER A O 1
ATOM 799 N N . ALA A 1 105 ? 14.969 -13.477 -18.109 1 88.06 105 ALA A N 1
ATOM 800 C CA . ALA A 1 105 ? 13.547 -13.656 -18.391 1 88.06 105 ALA A CA 1
ATOM 801 C C . ALA A 1 105 ? 13.242 -15.102 -18.766 1 88.06 105 ALA A C 1
ATOM 803 O O . ALA A 1 105 ? 12.078 -15.516 -18.766 1 88.06 105 ALA A O 1
ATOM 804 N N . ASN A 1 106 ? 14.203 -15.859 -19.062 1 89.31 106 ASN A N 1
ATOM 805 C CA . ASN A 1 106 ? 14 -17.234 -19.516 1 89.31 106 ASN A CA 1
ATOM 806 C C . ASN A 1 106 ? 14.102 -18.219 -18.344 1 89.31 106 ASN A C 1
ATOM 808 O O . ASN A 1 106 ? 13.859 -19.422 -18.516 1 89.31 106 ASN A O 1
ATOM 812 N N . VAL A 1 107 ? 14.367 -17.734 -17.172 1 89.38 107 VAL A N 1
ATOM 813 C CA . VAL A 1 107 ? 14.508 -18.562 -15.992 1 89.38 107 VAL A CA 1
ATOM 814 C C . VAL A 1 107 ? 13.383 -18.266 -15.008 1 89.38 107 VAL A C 1
ATOM 816 O O . VAL A 1 107 ? 13.125 -17.094 -14.695 1 89.38 107 VAL A O 1
ATOM 819 N N . SER A 1 108 ? 12.734 -19.312 -14.625 1 92.88 108 SER A N 1
ATOM 820 C CA . SER A 1 108 ? 11.688 -19.156 -13.625 1 92.88 108 SER A CA 1
ATOM 821 C C . SER A 1 108 ? 12.266 -19.188 -12.211 1 92.88 108 SER A C 1
ATOM 823 O O . SER A 1 108 ? 13.031 -20.078 -11.867 1 92.88 108 SER A O 1
ATOM 825 N N . GLU A 1 109 ? 11.859 -18.25 -11.359 1 93.06 109 GLU A N 1
ATOM 826 C CA . GLU A 1 109 ? 12.25 -18.219 -9.953 1 93.06 109 GLU A CA 1
ATOM 827 C C . GLU A 1 109 ? 11.68 -19.406 -9.195 1 93.06 109 GLU A C 1
ATOM 829 O O . GLU A 1 109 ? 12.188 -19.766 -8.133 1 93.06 109 GLU A O 1
ATOM 834 N N . LEU A 1 110 ? 10.672 -20.062 -9.711 1 93.5 110 LEU A N 1
ATOM 835 C CA . LEU A 1 110 ? 10.055 -21.219 -9.07 1 93.5 110 LEU A CA 1
ATOM 836 C C . LEU A 1 110 ? 11.047 -22.359 -8.961 1 93.5 110 LEU A C 1
ATOM 838 O O . LEU A 1 110 ? 11.102 -23.047 -7.938 1 93.5 110 LEU A O 1
ATOM 842 N N . THR A 1 111 ? 11.781 -22.531 -10.016 1 88.5 111 THR A N 1
ATOM 843 C CA . THR A 1 111 ? 12.781 -23.594 -10.047 1 88.5 111 THR A CA 1
ATOM 844 C C . THR A 1 111 ? 13.945 -23.266 -9.125 1 88.5 111 THR A C 1
ATOM 846 O O . THR A 1 111 ? 14.398 -24.125 -8.359 1 88.5 111 THR A O 1
ATOM 849 N N . LEU A 1 112 ? 14.32 -22.062 -9.141 1 84.38 112 LEU A N 1
ATOM 850 C CA . LEU A 1 112 ? 15.461 -21.609 -8.344 1 84.38 112 LEU A CA 1
ATOM 851 C C . LEU A 1 112 ? 15.164 -21.75 -6.855 1 84.38 112 LEU A C 1
ATOM 853 O O . LEU A 1 112 ? 16.047 -22.109 -6.074 1 84.38 112 LEU A O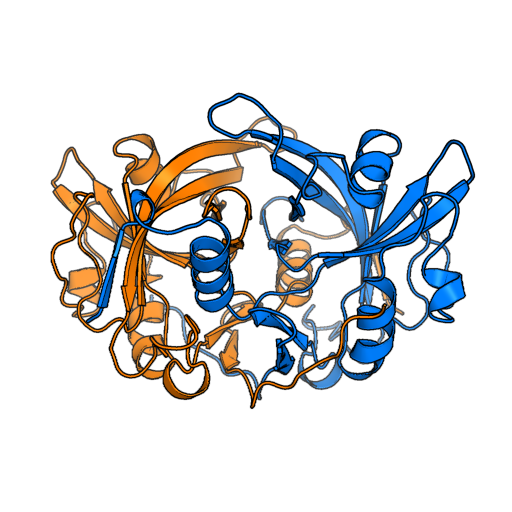 1
ATOM 857 N N . ALA A 1 113 ? 13.977 -21.484 -6.457 1 90.31 113 ALA A N 1
ATOM 858 C CA . ALA A 1 113 ? 13.602 -21.469 -5.047 1 90.31 113 ALA A CA 1
ATOM 859 C C . ALA A 1 113 ? 12.914 -22.766 -4.641 1 90.31 113 ALA A C 1
ATOM 861 O O . ALA A 1 113 ? 12.445 -22.906 -3.51 1 90.31 113 ALA A O 1
ATOM 862 N N . ASP A 1 114 ? 12.789 -23.766 -5.539 1 92.5 114 ASP A N 1
ATOM 863 C CA . ASP A 1 114 ? 12.148 -25.047 -5.281 1 92.5 114 ASP A CA 1
ATOM 864 C C . ASP A 1 114 ? 10.719 -24.859 -4.77 1 92.5 114 ASP A C 1
ATOM 866 O O . ASP A 1 114 ? 10.367 -25.359 -3.697 1 92.5 114 ASP A O 1
ATOM 870 N N . ILE A 1 115 ? 9.992 -24.125 -5.504 1 96.06 115 ILE A N 1
ATOM 871 C CA . ILE A 1 115 ? 8.617 -23.812 -5.141 1 96.06 115 ILE A CA 1
ATOM 872 C C . ILE A 1 115 ? 7.656 -24.594 -6.035 1 96.06 115 ILE A C 1
ATOM 874 O O . ILE A 1 115 ? 7.742 -24.516 -7.262 1 96.06 115 ILE A O 1
ATOM 878 N N . GLN A 1 116 ? 6.793 -25.359 -5.41 1 96.75 116 GLN A N 1
ATOM 879 C CA . GLN A 1 116 ? 5.742 -26.078 -6.129 1 96.75 116 GLN A CA 1
ATOM 880 C C . GLN A 1 116 ? 4.547 -25.172 -6.406 1 96.75 116 GLN A C 1
ATOM 882 O O . GLN A 1 116 ? 4.234 -24.281 -5.602 1 96.75 116 GLN A O 1
ATOM 887 N N . THR A 1 117 ? 3.924 -25.453 -7.547 1 98.12 117 THR A N 1
ATOM 888 C CA . THR A 1 117 ? 2.783 -24.625 -7.922 1 98.12 117 THR A CA 1
ATOM 889 C C . THR A 1 117 ? 1.504 -25.453 -7.965 1 98.12 117 THR A C 1
ATOM 891 O O . THR A 1 117 ? 1.552 -26.688 -7.895 1 98.12 117 THR A O 1
ATOM 894 N N . VAL A 1 118 ? 0.406 -24.859 -7.945 1 98.5 118 VAL A N 1
ATOM 895 C CA . VAL A 1 118 ? -0.922 -25.438 -8.109 1 98.5 118 VAL A CA 1
ATOM 896 C C . VAL A 1 118 ? -1.704 -24.656 -9.164 1 98.5 118 VAL A C 1
ATOM 898 O O . VAL A 1 118 ? -1.567 -23.438 -9.266 1 98.5 118 VAL A O 1
ATOM 901 N N . ASN A 1 119 ? -2.484 -25.328 -9.938 1 98.44 119 ASN A N 1
ATOM 902 C CA . ASN A 1 119 ? -3.24 -24.703 -11.016 1 98.44 119 ASN A CA 1
ATOM 903 C C . ASN A 1 119 ? -4.266 -23.703 -10.461 1 98.44 119 ASN A C 1
ATOM 905 O O . ASN A 1 119 ? -4.883 -23.953 -9.43 1 98.44 119 ASN A O 1
ATOM 909 N N . SER A 1 120 ? -4.449 -22.641 -11.211 1 98.56 120 SER A N 1
ATOM 910 C CA . SER A 1 120 ? -5.473 -21.641 -10.898 1 98.56 120 SER A CA 1
ATOM 911 C C . SER A 1 120 ? -6.82 -22.031 -11.492 1 98.56 120 SER A C 1
ATOM 913 O O . SER A 1 120 ? -6.918 -23.016 -12.227 1 98.56 120 SER A O 1
ATOM 915 N N . LYS A 1 121 ? -7.84 -21.297 -11.117 1 98.38 121 LYS A N 1
ATOM 916 C CA . LYS A 1 121 ? -9.195 -21.594 -11.57 1 98.38 121 LYS A CA 1
ATOM 917 C C . LYS A 1 121 ? -9.578 -20.719 -12.758 1 98.38 121 LYS A C 1
ATOM 919 O O . LYS A 1 121 ? -10.086 -21.203 -13.766 1 98.38 121 LYS A O 1
ATOM 924 N N . THR A 1 122 ? -9.344 -19.406 -12.695 1 98.44 122 THR A N 1
ATOM 925 C CA . THR A 1 122 ? -9.891 -18.5 -13.688 1 98.44 122 THR A CA 1
ATOM 926 C C . THR A 1 122 ? -8.781 -17.812 -14.469 1 98.44 122 THR A C 1
ATOM 928 O O . THR A 1 122 ? -9.039 -17.078 -15.43 1 98.44 122 THR A O 1
ATOM 931 N N . VAL A 1 123 ? -7.508 -18.016 -14.055 1 98.75 123 VAL A N 1
ATOM 932 C CA . VAL A 1 123 ? -6.363 -17.422 -14.727 1 98.75 123 VAL A CA 1
ATOM 933 C C . VAL A 1 123 ? -5.359 -18.5 -15.109 1 98.75 123 VAL A C 1
ATOM 935 O O . VAL A 1 123 ? -5.426 -19.625 -14.602 1 98.75 123 VAL A O 1
ATOM 938 N N . SER A 1 124 ? -4.438 -18.156 -15.977 1 98.31 124 SER A N 1
ATOM 939 C CA . SER A 1 124 ? -3.498 -19.141 -16.5 1 98.31 124 SER A CA 1
ATOM 940 C C . SER A 1 124 ? -2.316 -19.344 -15.562 1 98.31 124 SER A C 1
ATOM 942 O O . SER A 1 124 ? -1.896 -20.469 -15.312 1 98.31 124 SER A O 1
ATOM 944 N N . PRO A 1 125 ? -1.717 -18.219 -15.047 1 98.69 125 PRO A N 1
ATOM 945 C CA . PRO A 1 125 ? -0.59 -18.453 -14.141 1 98.69 125 PRO A CA 1
ATOM 946 C C . PRO A 1 125 ? -0.973 -19.297 -12.922 1 98.69 125 PRO A C 1
ATOM 948 O O . PRO A 1 125 ? -2.068 -19.125 -12.375 1 98.69 125 PRO A O 1
ATOM 951 N N . PRO A 1 126 ? -0.156 -20.188 -12.531 1 98.75 126 PRO A N 1
ATOM 952 C CA . PRO A 1 126 ? -0.413 -20.984 -11.328 1 98.75 126 PRO A CA 1
ATOM 953 C C . PRO A 1 126 ? -0.112 -20.203 -10.047 1 98.75 126 PRO A C 1
ATOM 955 O O . PRO A 1 126 ? 0.502 -19.141 -10.094 1 98.75 126 PRO A O 1
ATOM 958 N N . GLY A 1 127 ? -0.641 -20.672 -8.945 1 98.56 127 GLY A N 1
ATOM 959 C CA . GLY A 1 127 ? -0.281 -20.156 -7.633 1 98.56 127 GLY A CA 1
ATOM 960 C C . GLY A 1 127 ? 0.763 -21.016 -6.926 1 98.56 127 GLY A C 1
ATOM 961 O O . GLY A 1 127 ? 1.104 -22.094 -7.391 1 98.56 127 GLY A O 1
ATOM 962 N N . VAL A 1 128 ? 1.338 -20.5 -5.863 1 98.12 128 VAL A N 1
ATOM 963 C CA . VAL A 1 128 ? 2.26 -21.25 -5.012 1 98.12 128 VAL A CA 1
ATOM 964 C C . VAL A 1 128 ? 1.485 -22.266 -4.18 1 98.12 128 VAL A C 1
ATOM 966 O O . VAL A 1 128 ? 0.607 -21.906 -3.395 1 98.12 128 VAL A O 1
ATOM 969 N N . ALA A 1 129 ? 1.848 -23.5 -4.219 1 97.25 129 ALA A N 1
ATOM 970 C CA . ALA A 1 129 ? 1.051 -24.609 -3.682 1 97.25 129 ALA A CA 1
ATOM 971 C C . ALA A 1 129 ? 0.921 -24.5 -2.166 1 97.25 129 ALA A C 1
ATOM 973 O O . ALA A 1 129 ? -0.142 -24.781 -1.606 1 97.25 129 ALA A O 1
ATOM 974 N N . ASP A 1 130 ? 1.961 -24.062 -1.506 1 94.38 130 ASP A N 1
ATOM 975 C CA . ASP A 1 130 ? 1.983 -24.109 -0.047 1 94.38 130 ASP A CA 1
ATOM 976 C C . ASP A 1 130 ? 1.552 -22.766 0.551 1 94.38 130 ASP A C 1
ATOM 978 O O . ASP A 1 130 ? 1.556 -22.594 1.772 1 94.38 130 ASP A O 1
ATOM 982 N N . ALA A 1 131 ? 1.212 -21.797 -0.264 1 97.38 131 ALA A N 1
ATOM 983 C CA . ALA A 1 131 ? 0.714 -20.531 0.269 1 97.38 131 ALA A CA 1
ATOM 984 C C . ALA A 1 131 ? -0.628 -20.719 0.97 1 97.38 131 ALA A C 1
ATOM 986 O O . ALA A 1 131 ? -1.503 -21.438 0.467 1 97.38 131 ALA A O 1
ATOM 987 N N . LEU A 1 132 ? -0.833 -20.078 2.084 1 98.31 132 LEU A N 1
ATOM 988 C CA . LEU A 1 132 ? -2.057 -20.219 2.863 1 98.31 132 LEU A CA 1
ATOM 989 C C . LEU A 1 132 ? -3.189 -19.406 2.254 1 98.31 132 LEU A C 1
ATOM 991 O O . LEU A 1 132 ? -4.367 -19.719 2.461 1 98.31 132 LEU A O 1
ATOM 995 N N . ILE A 1 133 ? -2.875 -18.359 1.569 1 98.75 133 ILE A N 1
ATOM 996 C CA . ILE A 1 133 ? -3.836 -17.547 0.828 1 98.75 133 ILE A CA 1
ATOM 997 C C . ILE A 1 133 ? -3.287 -17.234 -0.565 1 98.75 133 ILE A C 1
ATOM 999 O O . ILE A 1 133 ? -2.141 -16.812 -0.708 1 98.75 133 ILE A O 1
ATOM 1003 N N . ARG A 1 134 ? -4.031 -17.5 -1.593 1 98.81 134 ARG A N 1
ATOM 1004 C CA . ARG A 1 134 ? -3.756 -17.141 -2.979 1 98.81 134 ARG A CA 1
ATOM 1005 C C . ARG A 1 134 ? -4.91 -16.344 -3.574 1 98.81 134 ARG A C 1
ATOM 1007 O O . ARG A 1 134 ? -6.078 -16.688 -3.395 1 98.81 134 ARG A O 1
ATOM 1014 N N . LEU A 1 135 ? -4.609 -15.305 -4.234 1 98.94 135 LEU A N 1
ATOM 1015 C CA . LEU A 1 135 ? -5.578 -14.445 -4.906 1 98.94 135 LEU A CA 1
ATOM 1016 C C . LEU A 1 135 ? -5.348 -14.438 -6.414 1 98.94 135 LEU A C 1
ATOM 1018 O O . LEU A 1 135 ? -4.336 -13.914 -6.887 1 98.94 135 LEU A O 1
ATOM 1022 N N . GLU A 1 136 ? -6.242 -15.086 -7.148 1 98.94 136 GLU A N 1
ATOM 1023 C CA . GLU A 1 136 ? -6.18 -14.93 -8.602 1 98.94 136 GLU A CA 1
ATOM 1024 C C . GLU A 1 136 ? -6.613 -13.531 -9.023 1 98.94 136 GLU A C 1
ATOM 1026 O O . GLU A 1 136 ? -7.59 -12.992 -8.492 1 98.94 136 GLU A O 1
ATOM 1031 N N . VAL A 1 137 ? -5.844 -12.977 -9.953 1 98.94 137 VAL A N 1
ATOM 1032 C CA . VAL A 1 137 ? -6.125 -11.586 -10.289 1 98.94 137 VAL A CA 1
ATOM 1033 C C . VAL A 1 137 ? -6.027 -11.383 -11.805 1 98.94 137 VAL A C 1
ATOM 1035 O O . VAL A 1 137 ? -5.316 -12.125 -12.484 1 98.94 137 VAL A O 1
ATOM 1038 N N . LYS A 1 138 ? -6.754 -10.414 -12.266 1 98.94 138 LYS A N 1
ATOM 1039 C CA . LYS A 1 138 ? -6.613 -9.859 -13.609 1 98.94 138 LYS A CA 1
ATOM 1040 C C . LYS A 1 138 ? -6.273 -8.367 -13.555 1 98.94 138 LYS A C 1
ATOM 1042 O O . LYS A 1 138 ? -6.699 -7.668 -12.633 1 98.94 138 LYS A O 1
ATOM 1047 N N . VAL A 1 139 ? -5.5 -7.93 -14.562 1 98.88 139 VAL A N 1
ATOM 1048 C CA . VAL A 1 139 ? -5.203 -6.5 -14.617 1 98.88 139 VAL A CA 1
ATOM 1049 C C . VAL A 1 139 ? -6.484 -5.719 -14.891 1 98.88 139 VAL A C 1
ATOM 1051 O O . VAL A 1 139 ? -7.156 -5.941 -15.906 1 98.88 139 VAL A O 1
ATOM 1054 N N . TYR A 1 140 ? -6.809 -4.883 -13.977 1 98.75 140 TYR A N 1
ATOM 1055 C CA . TYR A 1 140 ? -7.977 -4.02 -14.086 1 98.75 140 TYR A CA 1
ATOM 1056 C C . TYR A 1 140 ? -7.617 -2.703 -14.773 1 98.75 140 TYR A C 1
ATOM 1058 O O . TYR A 1 140 ? -8.391 -2.189 -15.586 1 98.75 140 TYR A O 1
ATOM 1066 N N . GLN A 1 141 ? -6.496 -2.133 -14.367 1 98.5 141 GLN A N 1
ATOM 1067 C CA . GLN A 1 141 ? -5.988 -0.873 -14.906 1 98.5 141 GLN A CA 1
ATOM 1068 C C . GLN A 1 141 ? -4.465 -0.819 -14.836 1 98.5 141 GLN A C 1
ATOM 1070 O O . GLN A 1 141 ? -3.873 -1.228 -13.836 1 98.5 141 GLN A O 1
ATOM 1075 N N . TYR A 1 142 ? -3.826 -0.441 -15.953 1 98.75 142 TYR A N 1
ATOM 1076 C CA . TYR A 1 142 ? -2.398 -0.15 -15.977 1 98.75 142 TYR A CA 1
ATOM 1077 C C . TYR A 1 142 ? -2.146 1.352 -15.898 1 98.75 142 TYR A C 1
ATOM 1079 O O . TYR A 1 142 ? -2.791 2.131 -16.609 1 98.75 142 TYR A O 1
ATOM 1087 N N . ILE A 1 143 ? -1.271 1.809 -14.992 1 98.62 143 ILE A N 1
ATOM 1088 C CA . ILE A 1 143 ? -0.957 3.215 -14.766 1 98.62 143 ILE A CA 1
ATOM 1089 C C . ILE A 1 143 ? 0.553 3.428 -14.852 1 98.62 143 ILE A C 1
ATOM 1091 O O . ILE A 1 143 ? 1.271 3.234 -13.867 1 98.62 143 ILE A O 1
ATOM 1095 N N . PRO A 1 144 ? 1.08 3.842 -16 1 98.62 144 PRO A N 1
ATOM 1096 C CA . PRO A 1 144 ? 2.496 4.211 -16.062 1 98.62 144 PRO A CA 1
ATOM 1097 C C . PRO A 1 144 ? 2.799 5.5 -15.305 1 98.62 144 PRO A C 1
ATOM 1099 O O . PRO A 1 144 ? 2.164 6.531 -15.555 1 98.62 144 PRO A O 1
ATOM 1102 N N . ILE A 1 145 ? 3.662 5.473 -14.336 1 98.69 145 ILE A N 1
ATOM 1103 C CA . ILE A 1 145 ? 4.137 6.656 -13.625 1 98.69 145 ILE A CA 1
ATOM 1104 C C . ILE A 1 145 ? 5.453 7.129 -14.234 1 98.69 145 ILE A C 1
ATOM 1106 O O . ILE A 1 145 ? 6.406 6.352 -14.344 1 98.69 145 ILE A O 1
ATOM 1110 N N . ARG A 1 146 ? 5.469 8.352 -14.633 1 98.44 146 ARG A N 1
ATOM 1111 C CA . ARG A 1 146 ? 6.594 8.883 -15.398 1 98.44 146 ARG A CA 1
ATOM 1112 C C . ARG A 1 146 ? 7.336 9.953 -14.602 1 98.44 146 ARG A C 1
ATOM 1114 O O . ARG A 1 146 ? 6.742 10.633 -13.758 1 98.44 146 ARG A O 1
ATOM 1121 N N . ASP A 1 147 ? 8.68 10.047 -14.867 1 96.75 147 ASP A N 1
ATOM 1122 C CA . ASP A 1 147 ? 9.438 11.156 -14.281 1 96.75 147 ASP A CA 1
ATOM 1123 C C . ASP A 1 147 ? 9.281 12.422 -15.109 1 96.75 147 ASP A C 1
ATOM 1125 O O . ASP A 1 147 ? 8.438 12.484 -16 1 96.75 147 ASP A O 1
ATOM 1129 N N . ARG A 1 148 ? 10 13.461 -14.695 1 94.31 148 ARG A N 1
ATOM 1130 C CA . ARG A 1 148 ? 9.859 14.781 -15.312 1 94.31 148 ARG A CA 1
ATOM 1131 C C . ARG A 1 148 ? 10.398 14.781 -16.734 1 94.31 148 ARG A C 1
ATOM 1133 O O . ARG A 1 148 ? 10.125 15.703 -17.516 1 94.31 148 ARG A O 1
ATOM 1140 N N . LYS A 1 149 ? 11.195 13.789 -17.125 1 96.62 149 LYS A N 1
ATOM 1141 C CA . LYS A 1 149 ? 11.695 13.641 -18.5 1 96.62 149 LYS A CA 1
ATOM 1142 C C . LYS A 1 149 ? 10.828 12.68 -19.297 1 96.62 149 LYS A C 1
ATOM 1144 O O . LYS A 1 149 ? 11.258 12.172 -20.344 1 96.62 149 LYS A O 1
ATOM 1149 N N . ASP A 1 150 ? 9.734 12.266 -18.75 1 97 150 ASP A N 1
ATOM 1150 C CA . ASP A 1 150 ? 8.695 11.461 -19.391 1 97 150 ASP A CA 1
ATOM 1151 C C . ASP A 1 150 ? 9.133 10 -19.5 1 97 150 ASP A C 1
ATOM 1153 O O . ASP A 1 150 ? 8.648 9.273 -20.375 1 97 150 ASP A O 1
ATOM 1157 N N . ARG A 1 151 ? 10.078 9.602 -18.812 1 98.06 151 ARG A N 1
ATOM 1158 C CA . ARG A 1 151 ? 10.461 8.195 -18.75 1 98.06 151 ARG A CA 1
ATOM 1159 C C . ARG A 1 151 ? 9.609 7.449 -17.719 1 98.06 151 ARG A C 1
ATOM 1161 O O . ARG A 1 151 ? 9.344 7.965 -16.625 1 98.06 151 ARG A O 1
ATOM 1168 N N . ILE A 1 152 ? 9.117 6.266 -18.094 1 98.75 152 ILE A N 1
ATOM 1169 C CA . ILE A 1 152 ? 8.375 5.473 -17.125 1 98.75 152 ILE A CA 1
ATOM 1170 C C . ILE A 1 152 ? 9.32 4.988 -16.031 1 98.75 152 ILE A C 1
ATOM 1172 O O . ILE A 1 152 ? 10.328 4.34 -16.312 1 98.75 152 ILE A O 1
ATOM 1176 N N . ILE A 1 153 ? 9.031 5.336 -14.758 1 98.56 153 ILE A N 1
ATOM 1177 C CA . ILE A 1 153 ? 9.891 4.957 -13.641 1 98.56 153 ILE A CA 1
ATOM 1178 C C . ILE A 1 153 ? 9.195 3.885 -12.805 1 98.56 153 ILE A C 1
ATOM 1180 O O . ILE A 1 153 ? 9.844 3.205 -12 1 98.56 153 ILE A O 1
ATOM 1184 N N . THR A 1 154 ? 7.891 3.756 -12.898 1 98.81 154 THR A N 1
ATOM 1185 C CA . THR A 1 154 ? 7.086 2.758 -12.203 1 98.81 154 THR A CA 1
ATOM 1186 C C . THR A 1 154 ? 5.957 2.252 -13.094 1 98.81 154 THR A C 1
ATOM 1188 O O . THR A 1 154 ? 5.273 3.043 -13.742 1 98.81 154 THR A O 1
ATOM 1191 N N . ASP A 1 155 ? 5.816 0.957 -13.227 1 98.88 155 ASP A N 1
ATOM 1192 C CA . ASP A 1 155 ? 4.621 0.329 -13.781 1 98.88 155 ASP A CA 1
ATOM 1193 C C . ASP A 1 155 ? 3.627 -0.026 -12.672 1 98.88 155 ASP A C 1
ATOM 1195 O O . ASP A 1 155 ? 3.809 -1.02 -11.969 1 98.88 155 ASP A O 1
ATOM 1199 N N . MET A 1 156 ? 2.629 0.777 -12.523 1 98.88 156 MET A N 1
ATOM 1200 C CA . MET A 1 156 ? 1.624 0.499 -11.508 1 98.88 156 MET A CA 1
ATOM 1201 C C . MET A 1 156 ? 0.43 -0.239 -12.102 1 98.88 156 MET A C 1
ATOM 1203 O O . MET A 1 156 ? -0.051 0.117 -13.18 1 98.88 156 MET A O 1
ATOM 1207 N N . PHE A 1 157 ? 0.022 -1.265 -11.438 1 98.94 157 PHE A N 1
ATOM 1208 C CA . PHE A 1 157 ? -1.14 -2.051 -11.836 1 98.94 157 PHE A CA 1
ATOM 1209 C C . PHE A 1 157 ? -2.221 -2.006 -10.766 1 98.94 157 PHE A C 1
ATOM 1211 O O . PHE A 1 157 ? -1.922 -2.104 -9.57 1 98.94 157 PHE A O 1
ATOM 1218 N N . ILE A 1 158 ? -3.414 -1.747 -11.164 1 98.94 158 ILE A N 1
ATOM 1219 C CA . ILE A 1 158 ? -4.59 -2.105 -10.383 1 98.94 158 ILE A CA 1
ATOM 1220 C C . ILE A 1 158 ? -5.082 -3.494 -10.789 1 98.94 158 ILE A C 1
ATOM 1222 O O . ILE A 1 158 ? -5.383 -3.73 -11.961 1 98.94 158 ILE A O 1
ATOM 1226 N N . LEU A 1 159 ? -5.066 -4.418 -9.797 1 98.94 159 LEU A N 1
ATOM 1227 C CA . LEU A 1 159 ? -5.43 -5.812 -10.031 1 98.94 159 LEU A CA 1
ATOM 1228 C C . LEU A 1 159 ? -6.781 -6.137 -9.398 1 98.94 159 LEU A C 1
ATOM 1230 O O . LEU A 1 159 ? -7.035 -5.773 -8.25 1 98.94 159 LEU A O 1
ATOM 1234 N N . GLU A 1 160 ? -7.625 -6.77 -10.141 1 98.88 160 GLU A N 1
ATOM 1235 C CA . GLU A 1 160 ? -8.914 -7.203 -9.617 1 98.88 160 GLU A CA 1
ATOM 1236 C C . GLU A 1 160 ? -8.891 -8.68 -9.234 1 98.88 160 GLU A C 1
ATOM 1238 O O . GLU A 1 160 ? -8.531 -9.531 -10.047 1 98.88 160 GLU A O 1
ATOM 1243 N N . ILE A 1 161 ? -9.289 -8.961 -8.016 1 98.88 161 ILE A N 1
ATOM 1244 C CA . ILE A 1 161 ? -9.336 -10.344 -7.551 1 98.88 161 ILE A CA 1
ATOM 1245 C C . ILE A 1 161 ? -10.539 -11.055 -8.156 1 98.88 161 ILE A C 1
ATOM 1247 O O . ILE A 1 161 ? -11.672 -10.578 -8.039 1 98.88 161 ILE A O 1
ATOM 1251 N N . THR A 1 162 ? -10.281 -12.172 -8.773 1 98.81 162 THR A N 1
ATOM 1252 C CA . THR A 1 162 ? -11.367 -12.977 -9.328 1 98.81 162 THR A CA 1
ATOM 1253 C C . THR A 1 162 ? -11.688 -14.156 -8.414 1 98.81 162 THR A C 1
ATOM 1255 O O . THR A 1 162 ? -12.844 -14.57 -8.305 1 98.81 162 THR A O 1
ATOM 1258 N N . ASP A 1 163 ? -10.641 -14.672 -7.781 1 98.88 163 ASP A N 1
ATOM 1259 C CA . ASP A 1 163 ? -10.812 -15.844 -6.93 1 98.88 163 ASP A CA 1
ATOM 1260 C C . ASP A 1 163 ? -9.961 -15.742 -5.668 1 98.88 163 ASP A C 1
ATOM 1262 O O . ASP A 1 163 ? -8.805 -15.312 -5.727 1 98.88 163 ASP A O 1
ATOM 1266 N N . TYR A 1 164 ? -10.555 -16.156 -4.617 1 98.75 164 TYR A N 1
ATOM 1267 C CA . TYR A 1 164 ? -9.883 -16.312 -3.336 1 98.75 164 TYR A CA 1
ATOM 1268 C C . TYR A 1 164 ? -9.68 -17.797 -3.002 1 98.75 164 TYR A C 1
ATOM 1270 O O . TYR A 1 164 ? -10.625 -18.578 -3.033 1 98.75 164 TYR A O 1
ATOM 1278 N N . HIS A 1 165 ? -8.461 -18.156 -2.76 1 98.81 165 HIS A N 1
ATOM 1279 C CA . HIS A 1 165 ? -8.133 -19.453 -2.189 1 98.81 165 HIS A CA 1
ATOM 1280 C C . HIS A 1 165 ? -7.578 -19.312 -0.776 1 98.81 165 HIS A C 1
ATOM 1282 O O . HIS A 1 165 ? -6.566 -18.656 -0.565 1 98.81 165 HIS A O 1
ATOM 1288 N N . LEU A 1 166 ? -8.227 -19.922 0.225 1 98.69 166 LEU A N 1
ATOM 1289 C CA . LEU A 1 166 ? -7.84 -19.797 1.627 1 98.69 166 LEU A CA 1
ATOM 1290 C C . LEU A 1 166 ? -7.695 -21.156 2.275 1 98.69 166 LEU A C 1
ATOM 1292 O O . LEU A 1 166 ? -8.641 -21.953 2.279 1 98.69 166 LEU A O 1
ATOM 1296 N N . ASP A 1 167 ? -6.46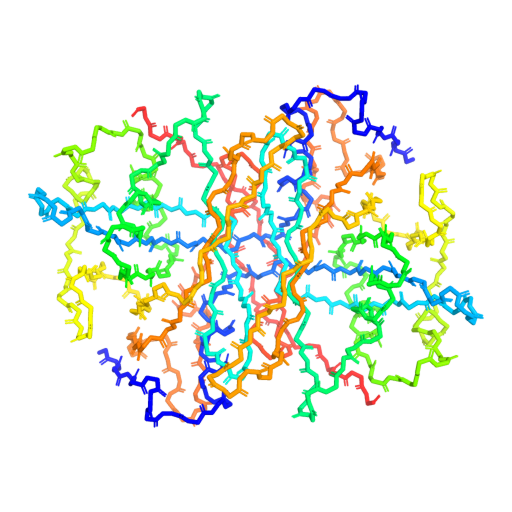9 -21.422 2.811 1 98.5 167 ASP A N 1
ATOM 1297 C CA . ASP A 1 167 ? -6.301 -22.625 3.607 1 98.5 167 ASP A CA 1
ATOM 1298 C C . ASP A 1 167 ? -7.262 -22.641 4.793 1 98.5 167 ASP A C 1
ATOM 1300 O O . ASP A 1 167 ? -7.52 -21.609 5.406 1 98.5 167 ASP A O 1
ATOM 1304 N N . ALA A 1 168 ? -7.723 -23.812 5.195 1 97.88 168 ALA A N 1
ATOM 1305 C CA . ALA A 1 168 ? -8.688 -23.953 6.285 1 97.88 168 ALA A CA 1
ATOM 1306 C C . ALA A 1 168 ? -8.117 -23.422 7.594 1 97.88 168 ALA A C 1
ATOM 1308 O O . ALA A 1 168 ? -8.859 -22.938 8.453 1 97.88 168 ALA A O 1
ATOM 1309 N N . SER A 1 169 ? -6.863 -23.406 7.789 1 98 169 SER A N 1
ATOM 1310 C CA . SER A 1 169 ? -6.215 -23.016 9.031 1 98 169 SER A CA 1
ATOM 1311 C C . SER A 1 169 ? -6.254 -21.5 9.211 1 98 169 SER A C 1
ATOM 1313 O O . SER A 1 169 ? -6.051 -20.984 10.32 1 98 169 SER A O 1
ATOM 1315 N N . VAL A 1 170 ? -6.52 -20.734 8.125 1 98.31 170 VAL A N 1
ATOM 1316 C CA . VAL A 1 170 ? -6.371 -19.297 8.234 1 98.31 170 VAL A CA 1
ATOM 13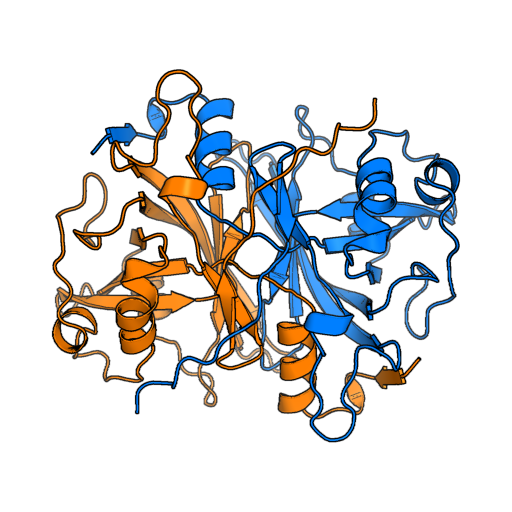17 C C . VAL A 1 170 ? -7.703 -18.609 7.93 1 98.31 170 VAL A C 1
ATOM 1319 O O . VAL A 1 170 ? -7.758 -17.391 7.742 1 98.31 170 VAL A O 1
ATOM 1322 N N . TYR A 1 171 ? -8.742 -19.375 7.738 1 98.38 171 TYR A N 1
ATOM 1323 C CA . TYR A 1 171 ? -10.023 -18.797 7.344 1 98.38 171 TYR A CA 1
ATOM 1324 C C . TYR A 1 171 ? -11.117 -19.172 8.336 1 98.38 171 TYR A C 1
ATOM 1326 O O . TYR A 1 171 ? -11.352 -20.359 8.586 1 98.38 171 TYR A O 1
ATOM 1334 N N . ASP A 1 172 ? -11.727 -18.188 8.945 1 97.75 172 ASP A N 1
ATOM 1335 C CA . ASP A 1 172 ? -12.961 -18.359 9.711 1 97.75 172 ASP A CA 1
ATOM 1336 C C . ASP A 1 172 ? -14.188 -18.234 8.805 1 97.75 172 ASP A C 1
ATOM 1338 O O . ASP A 1 172 ? -14.641 -17.125 8.516 1 97.75 172 ASP A O 1
ATOM 1342 N N . GLU A 1 173 ? -14.719 -19.328 8.406 1 95.44 173 GLU A N 1
ATOM 1343 C CA . GLU A 1 173 ? -15.812 -19.344 7.441 1 95.44 173 GLU A CA 1
ATOM 1344 C C . GLU A 1 173 ? -17.062 -18.703 8.008 1 95.44 173 GLU A C 1
ATOM 1346 O O . GLU A 1 173 ? -17.812 -18.031 7.281 1 95.44 173 GLU A O 1
ATOM 1351 N N . GLU A 1 174 ? -17.312 -18.906 9.242 1 95.75 174 GLU A N 1
ATOM 1352 C CA . GLU A 1 174 ? -18.516 -18.375 9.875 1 95.75 174 GLU A CA 1
ATOM 1353 C C . GLU A 1 174 ? -18.531 -16.859 9.859 1 95.75 174 GLU A C 1
ATOM 1355 O O . GLU A 1 174 ? -19.562 -16.234 9.586 1 95.75 174 GLU A O 1
ATOM 1360 N N . LYS A 1 175 ? -17.422 -16.281 10.109 1 94.88 175 LYS A N 1
ATOM 1361 C CA . LYS A 1 175 ? -17.344 -14.828 10.227 1 94.88 175 LYS A CA 1
ATOM 1362 C C . LYS A 1 175 ? -16.812 -14.203 8.945 1 94.88 175 LYS A C 1
ATOM 1364 O O . LYS A 1 175 ? -16.922 -12.992 8.75 1 94.88 175 LYS A O 1
ATOM 1369 N N . GLY A 1 176 ? -16.219 -14.992 8.062 1 95.75 176 GLY A N 1
ATOM 1370 C CA . GLY A 1 176 ? -15.609 -14.484 6.844 1 95.75 176 GLY A CA 1
ATOM 1371 C C . GLY A 1 176 ? -14.336 -13.688 7.09 1 95.75 176 GLY A C 1
ATOM 1372 O O . GLY A 1 176 ? -14.117 -12.656 6.465 1 95.75 176 GLY A O 1
ATOM 1373 N N . TYR A 1 177 ? -13.523 -14.148 8.078 1 95.38 177 TYR A N 1
ATOM 1374 C CA . TYR A 1 177 ? -12.328 -13.414 8.477 1 95.38 177 TYR A CA 1
ATOM 1375 C C . TYR A 1 177 ? -11.07 -14.234 8.219 1 95.38 177 TYR A C 1
ATOM 1377 O O . TYR A 1 177 ? -11.102 -15.461 8.281 1 95.38 177 TYR A O 1
ATOM 1385 N N . VAL A 1 178 ? -9.992 -13.523 7.895 1 97.69 178 VAL A N 1
ATOM 1386 C CA . VAL A 1 178 ? -8.672 -14.133 7.887 1 97.69 178 VAL A CA 1
ATOM 1387 C C . VAL A 1 178 ? -8.141 -14.227 9.312 1 97.69 178 VAL A C 1
ATOM 1389 O O . VAL A 1 178 ? -8.25 -13.273 10.086 1 97.69 178 VAL A O 1
ATOM 1392 N N . LEU A 1 179 ? -7.605 -15.375 9.664 1 97.44 179 LEU A N 1
ATOM 1393 C CA . LEU A 1 179 ? -7.016 -15.594 10.977 1 97.44 179 LEU A CA 1
ATOM 1394 C C . LEU A 1 179 ? -5.527 -15.258 10.969 1 97.44 179 LEU A C 1
ATOM 1396 O O . LEU A 1 179 ? -4.707 -16.078 10.547 1 97.44 179 LEU A O 1
ATOM 1400 N N . TYR A 1 180 ? -5.199 -14.125 11.57 1 96.81 180 TYR A N 1
ATOM 1401 C CA . TYR A 1 180 ? -3.869 -13.547 11.406 1 96.81 180 TYR A CA 1
ATOM 1402 C C . TYR A 1 180 ? -2.832 -14.336 12.203 1 96.81 180 TYR A C 1
ATOM 1404 O O . TYR A 1 180 ? -1.674 -14.438 11.797 1 96.81 180 TYR A O 1
ATOM 1412 N N . GLU A 1 181 ? -3.242 -14.828 13.367 1 95.06 181 GLU A N 1
ATOM 1413 C CA . GLU A 1 181 ? -2.303 -15.625 14.156 1 95.06 181 GLU A CA 1
ATOM 1414 C C . GLU A 1 181 ? -1.832 -16.859 13.383 1 95.06 181 GLU A C 1
ATOM 1416 O O . GLU A 1 181 ? -0.652 -17.203 13.422 1 95.06 181 GLU A O 1
ATOM 1421 N N . ALA A 1 182 ? -2.809 -17.484 12.734 1 96.56 182 ALA A N 1
ATOM 1422 C CA . ALA A 1 182 ? -2.477 -18.672 11.938 1 96.56 182 ALA A CA 1
ATOM 1423 C C . ALA A 1 182 ? -1.755 -18.266 10.656 1 96.56 182 ALA A C 1
ATOM 1425 O O . ALA A 1 182 ? -0.826 -18.953 10.219 1 96.56 182 ALA A O 1
ATOM 1426 N N . LEU A 1 183 ? -2.121 -17.203 10.008 1 97.19 183 LEU A N 1
ATOM 1427 C CA . LEU A 1 183 ? -1.509 -16.734 8.766 1 97.19 183 LEU A CA 1
ATOM 1428 C C . LEU A 1 183 ? -0.064 -16.312 9 1 97.19 183 LEU A C 1
ATOM 1430 O O . LEU A 1 183 ? 0.802 -16.547 8.156 1 97.19 183 LEU A O 1
ATOM 1434 N N . ASP A 1 184 ? 0.146 -15.633 10.156 1 96.88 184 ASP A N 1
ATOM 1435 C CA . ASP A 1 184 ? 1.472 -15.156 10.539 1 96.88 184 ASP A CA 1
ATOM 1436 C C . ASP A 1 184 ? 2.111 -14.344 9.422 1 96.88 184 ASP A C 1
ATOM 1438 O O . ASP A 1 184 ? 3.223 -14.648 8.984 1 96.88 184 ASP A O 1
ATOM 1442 N N . PRO A 1 185 ? 1.423 -13.266 9.016 1 96.88 185 PRO A N 1
ATOM 1443 C CA . PRO A 1 185 ? 1.94 -12.5 7.879 1 96.88 185 PRO A CA 1
ATOM 1444 C C . PRO A 1 185 ? 3.242 -11.773 8.203 1 96.88 185 PRO A C 1
ATOM 1446 O O . PRO A 1 185 ? 3.492 -11.43 9.359 1 96.88 185 PRO A O 1
ATOM 1449 N N . VAL A 1 186 ? 4.082 -11.531 7.219 1 97.19 186 VAL A N 1
ATOM 1450 C CA . VAL A 1 186 ? 5.336 -10.797 7.324 1 97.19 186 VAL A CA 1
ATOM 1451 C C . VAL A 1 186 ? 5.254 -9.508 6.508 1 97.19 186 VAL A C 1
ATOM 1453 O O . VAL A 1 186 ? 4.387 -9.375 5.641 1 97.19 186 VAL A O 1
ATOM 1456 N N . ALA A 1 187 ? 6.082 -8.602 6.859 1 97.81 187 ALA A N 1
ATOM 1457 C CA . ALA A 1 187 ? 6.035 -7.305 6.18 1 97.81 187 ALA A CA 1
ATOM 1458 C C . ALA A 1 187 ? 7.438 -6.781 5.895 1 97.81 187 ALA A C 1
ATOM 1460 O O . ALA A 1 187 ? 8.398 -7.152 6.578 1 97.81 187 ALA A O 1
ATOM 1461 N N . ARG A 1 188 ? 7.473 -5.973 4.902 1 97.75 188 ARG A N 1
ATOM 1462 C CA . ARG A 1 188 ? 8.719 -5.332 4.5 1 97.75 188 ARG A CA 1
ATOM 1463 C C . ARG A 1 188 ? 8.906 -4 5.215 1 97.75 188 ARG A C 1
ATOM 1465 O O . ARG A 1 188 ? 7.945 -3.258 5.422 1 97.75 188 ARG A O 1
ATOM 1472 N N . LEU A 1 189 ? 10.133 -3.799 5.699 1 97.12 189 LEU A N 1
ATOM 1473 C CA . LEU A 1 189 ? 10.602 -2.484 6.129 1 97.12 189 LEU A CA 1
ATOM 1474 C C . LEU A 1 189 ? 11.57 -1.896 5.113 1 97.12 189 LEU A C 1
ATOM 1476 O O . LEU A 1 189 ? 11.414 -2.094 3.904 1 97.12 189 LEU A O 1
ATOM 1480 N N . ALA A 1 190 ? 12.469 -1.018 5.473 1 95.44 190 ALA A N 1
ATOM 1481 C CA . ALA A 1 190 ? 13.43 -0.468 4.52 1 95.44 190 ALA A CA 1
ATOM 1482 C C . ALA A 1 190 ? 14.555 -1.462 4.238 1 95.44 190 ALA A C 1
ATOM 1484 O O . ALA A 1 190 ? 14.938 -2.234 5.117 1 95.44 190 ALA A O 1
ATOM 1485 N N . GLY A 1 191 ? 15.055 -1.396 2.986 1 92.56 191 GLY A N 1
ATOM 1486 C CA . GLY A 1 191 ? 16.172 -2.248 2.643 1 92.56 191 GLY A CA 1
ATOM 1487 C C . GLY A 1 191 ? 15.852 -3.729 2.719 1 92.56 191 GLY A C 1
ATOM 1488 O O . GLY A 1 191 ? 14.859 -4.18 2.145 1 92.56 191 GLY A O 1
ATOM 1489 N N . ASN A 1 192 ? 16.734 -4.48 3.393 1 94.12 192 ASN A N 1
ATOM 1490 C CA . ASN A 1 192 ? 16.547 -5.922 3.521 1 94.12 192 ASN A CA 1
ATOM 1491 C C . ASN A 1 192 ? 15.945 -6.293 4.875 1 94.12 192 ASN A C 1
ATOM 1493 O O . ASN A 1 192 ? 16.141 -7.406 5.363 1 94.12 192 ASN A O 1
ATOM 1497 N N . LEU A 1 193 ? 15.266 -5.305 5.449 1 96 193 LEU A N 1
ATOM 1498 C CA . LEU A 1 193 ? 14.672 -5.531 6.762 1 96 193 LEU A CA 1
ATOM 1499 C C . LEU A 1 193 ? 13.227 -5.992 6.629 1 96 193 LEU A C 1
ATOM 1501 O O . LEU A 1 193 ? 12.484 -5.496 5.773 1 96 193 LEU A O 1
ATOM 1505 N N . TYR A 1 194 ? 12.898 -6.914 7.461 1 97.56 194 TYR A N 1
ATOM 1506 C CA . TYR A 1 194 ? 11.555 -7.473 7.547 1 97.56 194 TYR A CA 1
ATOM 1507 C C . TYR A 1 194 ? 11.062 -7.492 8.984 1 97.56 194 TYR A C 1
ATOM 1509 O O . TYR A 1 194 ? 11.852 -7.316 9.922 1 97.56 194 TYR A O 1
ATOM 1517 N N . THR A 1 195 ? 9.758 -7.641 9.117 1 97.56 195 THR A N 1
ATOM 1518 C CA . THR A 1 195 ? 9.172 -7.766 10.453 1 97.56 195 THR A CA 1
ATOM 1519 C C . THR A 1 195 ? 7.945 -8.672 10.422 1 97.56 195 THR A C 1
ATOM 1521 O O . THR A 1 195 ? 7.32 -8.844 9.367 1 97.56 195 THR A O 1
ATOM 1524 N N . ASP A 1 196 ? 7.719 -9.266 11.547 1 95.25 196 ASP A N 1
ATOM 1525 C CA . ASP A 1 196 ? 6.449 -9.945 11.797 1 95.25 196 ASP A CA 1
ATOM 1526 C C . ASP A 1 196 ? 5.438 -9 12.438 1 95.25 196 ASP A C 1
ATOM 1528 O O . ASP A 1 196 ? 5.738 -7.824 12.672 1 95.25 196 ASP A O 1
ATOM 1532 N N . ILE A 1 197 ? 4.238 -9.469 12.57 1 92.81 197 ILE A N 1
ATOM 1533 C CA . ILE A 1 197 ? 3.256 -8.688 13.32 1 92.81 197 ILE A CA 1
ATOM 1534 C C . ILE A 1 197 ? 3.17 -9.203 14.75 1 92.81 197 ILE A C 1
ATOM 1536 O O . ILE A 1 197 ? 3.725 -10.258 15.078 1 92.81 197 ILE A O 1
ATOM 1540 N N . THR A 1 198 ? 2.598 -8.406 15.641 1 92 198 THR A N 1
ATOM 1541 C CA . THR A 1 198 ? 2.27 -8.852 16.984 1 92 198 THR A CA 1
ATOM 1542 C C . THR A 1 198 ? 0.789 -9.211 17.094 1 92 198 THR A C 1
ATOM 1544 O O . THR A 1 198 ? 0.073 -9.219 16.094 1 92 198 THR A O 1
ATOM 1547 N N . LYS A 1 199 ? 0.409 -9.617 18.312 1 92.06 199 LYS A N 1
ATOM 1548 C CA . LYS A 1 199 ? -1.004 -9.906 18.531 1 92.06 199 LYS A CA 1
ATOM 1549 C C . LYS A 1 199 ? -1.877 -8.711 18.172 1 92.06 199 LYS A C 1
ATOM 1551 O O . LYS A 1 199 ? -1.723 -7.629 18.734 1 92.06 199 LYS A O 1
ATOM 1556 N N . PRO A 1 200 ? -2.732 -8.969 17.219 1 95.12 200 PRO A N 1
ATOM 1557 C CA . PRO A 1 200 ? -3.629 -7.879 16.828 1 95.12 200 PRO A CA 1
ATOM 1558 C C . PRO A 1 200 ? -4.48 -7.367 17.984 1 95.12 200 PRO A C 1
ATOM 1560 O O . PRO A 1 200 ? -4.773 -8.117 18.906 1 95.12 200 PRO A O 1
ATOM 1563 N N . TYR A 1 201 ? -4.887 -6.074 17.906 1 95.25 201 TYR A N 1
ATOM 1564 C CA . TYR A 1 201 ? -5.77 -5.477 18.906 1 95.25 201 TYR A CA 1
ATOM 1565 C C . TYR A 1 201 ? -6.805 -4.574 18.234 1 95.25 201 TYR A C 1
ATOM 1567 O O . TYR A 1 201 ? -6.602 -4.105 17.109 1 95.25 201 TYR A O 1
ATOM 1575 N N . VAL A 1 202 ? -7.898 -4.359 18.938 1 95 202 VAL A N 1
ATOM 1576 C CA . VAL A 1 202 ? -9.047 -3.646 18.391 1 95 202 VAL A CA 1
ATOM 1577 C C . VAL A 1 202 ? -9.016 -2.189 18.844 1 95 202 VAL A C 1
ATOM 1579 O O . VAL A 1 202 ? -8.766 -1.909 20.016 1 95 202 VAL A O 1
ATOM 1582 N N . LEU A 1 203 ? -9.172 -1.271 17.922 1 93 203 LEU A N 1
ATOM 1583 C CA . LEU A 1 203 ? -9.516 0.106 18.25 1 93 203 LEU A CA 1
ATOM 1584 C C . LEU A 1 203 ? -10.945 0.421 17.828 1 93 203 LEU A C 1
ATOM 1586 O O . LEU A 1 203 ? -11.297 0.293 16.656 1 93 203 LEU A O 1
ATOM 1590 N N . GLU A 1 204 ? -11.727 0.837 18.734 1 89.12 204 GLU A N 1
ATOM 1591 C CA . GLU A 1 204 ? -13.117 1.167 18.438 1 89.12 204 GLU A CA 1
ATOM 1592 C C . GLU A 1 204 ? -13.219 2.408 17.547 1 89.12 204 GLU A C 1
ATOM 1594 O O . GLU A 1 204 ? -12.531 3.402 17.797 1 89.12 204 GLU A O 1
ATOM 1599 N N . ARG A 1 205 ? -14.055 2.254 16.547 1 82.69 205 ARG A N 1
ATOM 1600 C CA . ARG A 1 205 ? -14.258 3.395 15.656 1 82.69 205 ARG A CA 1
ATOM 1601 C C . ARG A 1 205 ? -15.016 4.512 16.375 1 82.69 205 ARG A C 1
ATOM 1603 O O . ARG A 1 205 ? -15.961 4.254 17.125 1 82.69 205 ARG A O 1
ATOM 1610 N N . PRO A 1 206 ? -14.461 5.684 16.109 1 80.94 206 PRO A N 1
ATOM 1611 C CA . PRO A 1 206 ? -15.211 6.793 16.719 1 80.94 206 PRO A CA 1
ATOM 1612 C C . PRO A 1 206 ? -16.609 6.957 16.125 1 80.94 206 PRO A C 1
ATOM 1614 O O . PRO A 1 206 ? -16.844 6.574 14.977 1 80.94 206 PRO A O 1
ATOM 1617 N N . GLU A 1 207 ? -17.688 7.227 16.906 1 68.88 207 GLU A N 1
ATOM 1618 C CA . GLU A 1 207 ? -19.078 7.438 16.5 1 68.88 207 GLU A CA 1
ATOM 1619 C C . GLU A 1 207 ? -19.203 8.641 15.57 1 68.88 207 GLU A C 1
ATOM 1621 O O . GLU A 1 207 ? -18.406 9.578 15.648 1 68.88 207 GLU A O 1
ATOM 1626 N N . MET B 1 1 ? -8.625 -26.406 1.272 1 93.19 1 MET B N 1
ATOM 1627 C CA . MET B 1 1 ? -8.531 -25.031 0.802 1 93.19 1 MET B CA 1
ATOM 1628 C C . MET B 1 1 ? -9.898 -24.516 0.345 1 93.19 1 MET B C 1
ATOM 1630 O O . MET B 1 1 ? -10.586 -25.188 -0.423 1 93.19 1 MET B O 1
ATOM 1634 N N . TYR B 1 2 ? -10.383 -23.5 0.968 1 97.06 2 TYR B N 1
ATOM 1635 C CA . TYR B 1 2 ? -11.586 -22.828 0.498 1 97.06 2 TYR B CA 1
ATOM 1636 C C . TYR B 1 2 ? -11.336 -22.094 -0.812 1 97.06 2 TYR B C 1
ATOM 1638 O O . TYR B 1 2 ? -10.289 -21.469 -0.979 1 97.06 2 TYR B O 1
ATOM 1646 N N . HIS B 1 3 ? -12.18 -22.328 -1.717 1 98.19 3 HIS B N 1
ATOM 1647 C CA . HIS B 1 3 ? -12.211 -21.531 -2.938 1 98.19 3 HIS B CA 1
ATOM 1648 C C . HIS B 1 3 ? -13.461 -20.672 -3.004 1 98.19 3 HIS B C 1
ATOM 1650 O O . HIS B 1 3 ? -14.578 -21.188 -2.928 1 98.19 3 HIS B O 1
ATOM 1656 N N . LEU B 1 4 ? -13.32 -19.359 -3.127 1 98.25 4 LEU B N 1
ATOM 1657 C CA . LEU B 1 4 ? -14.43 -18.422 -3.23 1 98.25 4 LEU B CA 1
ATOM 1658 C C . LEU B 1 4 ? -14.281 -17.531 -4.469 1 98.25 4 LEU B C 1
ATOM 1660 O O . LEU B 1 4 ? -13.312 -16.781 -4.586 1 98.25 4 LEU B O 1
ATOM 1664 N N . ALA B 1 5 ? -15.242 -17.656 -5.371 1 98.25 5 ALA B N 1
ATOM 1665 C CA . ALA B 1 5 ? -15.273 -16.766 -6.535 1 98.25 5 ALA B CA 1
ATOM 1666 C C . ALA B 1 5 ? -15.82 -15.398 -6.168 1 98.25 5 ALA B C 1
ATOM 1668 O O . ALA B 1 5 ? -16.891 -15.289 -5.566 1 98.25 5 ALA B O 1
ATOM 1669 N N . ALA B 1 6 ? -15.047 -14.375 -6.559 1 97.44 6 ALA B N 1
ATOM 1670 C CA . ALA B 1 6 ? -15.469 -13.016 -6.215 1 97.44 6 ALA B CA 1
ATOM 1671 C C . ALA B 1 6 ? -16.875 -12.734 -6.734 1 97.44 6 ALA B C 1
ATOM 1673 O O . ALA B 1 6 ? -17.672 -12.078 -6.059 1 97.44 6 ALA B O 1
ATOM 1674 N N . SER B 1 7 ? -17.219 -13.211 -7.859 1 95.69 7 SER B N 1
ATOM 1675 C CA . SER B 1 7 ? -18.5 -12.969 -8.516 1 95.69 7 SER B CA 1
ATOM 1676 C C . SER B 1 7 ? -19.656 -13.562 -7.715 1 95.69 7 SER B C 1
ATOM 1678 O O . SER B 1 7 ? -20.828 -13.227 -7.941 1 95.69 7 SER B O 1
ATOM 1680 N N . GLN B 1 8 ? -19.344 -14.445 -6.77 1 96.38 8 GLN B N 1
ATOM 1681 C CA . GLN B 1 8 ? -20.375 -15.125 -5.992 1 96.38 8 GLN B CA 1
ATOM 1682 C C . GLN B 1 8 ? -20.438 -14.578 -4.57 1 96.38 8 GLN B C 1
ATOM 1684 O O . GLN B 1 8 ? -21.125 -15.133 -3.717 1 96.38 8 GLN B O 1
ATOM 1689 N N . MET B 1 9 ? -19.703 -13.602 -4.332 1 96.38 9 MET B N 1
ATOM 1690 C CA . MET B 1 9 ? -19.641 -12.969 -3.018 1 96.38 9 MET B CA 1
ATOM 1691 C C . MET B 1 9 ? -20.234 -11.562 -3.061 1 96.38 9 MET B C 1
ATOM 1693 O O . MET B 1 9 ? -20.219 -10.914 -4.109 1 96.38 9 MET B O 1
ATOM 1697 N N . ASP B 1 10 ? -20.797 -11.148 -1.941 1 95.31 10 ASP B N 1
ATOM 1698 C CA . ASP B 1 10 ? -21.188 -9.742 -1.867 1 95.31 10 ASP B CA 1
ATOM 1699 C C . ASP B 1 10 ? -19.969 -8.844 -1.636 1 95.31 10 ASP B C 1
ATOM 1701 O O . ASP B 1 10 ? -18.875 -9.336 -1.332 1 95.31 10 ASP B O 1
ATOM 1705 N N . GLU B 1 11 ? -20.172 -7.559 -1.816 1 94.06 11 GLU B N 1
ATOM 1706 C CA . GLU B 1 11 ? -19.125 -6.559 -1.733 1 94.06 11 GLU B CA 1
ATOM 1707 C C . GLU B 1 11 ? -18.453 -6.566 -0.359 1 94.06 11 GLU B C 1
ATOM 1709 O O . GLU B 1 11 ? -17.234 -6.414 -0.25 1 94.06 11 GLU B O 1
ATOM 1714 N N . LYS B 1 12 ? -19.234 -6.734 0.655 1 94.75 12 LYS B N 1
ATOM 1715 C CA . LYS B 1 12 ? -18.734 -6.684 2.027 1 94.75 12 LYS B CA 1
ATOM 1716 C C . LYS B 1 12 ? -17.75 -7.812 2.299 1 94.75 12 LYS B C 1
ATOM 1718 O O . LYS B 1 12 ? -16.672 -7.582 2.85 1 94.75 12 LYS B O 1
ATOM 1723 N N . LEU B 1 13 ? -18.156 -9.055 1.908 1 96.62 13 LEU B N 1
ATOM 1724 C CA . LEU B 1 13 ? -17.266 -10.195 2.111 1 96.62 13 LEU B CA 1
ATOM 1725 C C . LEU B 1 13 ? -16 -10.07 1.263 1 96.62 13 LEU B C 1
ATOM 1727 O O . LEU B 1 13 ? -14.906 -10.375 1.727 1 96.62 13 LEU B O 1
ATOM 1731 N N . GLN B 1 14 ? -16.156 -9.617 -0.001 1 96.81 14 GLN B N 1
ATOM 1732 C CA . GLN B 1 14 ? -14.992 -9.406 -0.864 1 96.81 14 GLN B CA 1
ATOM 1733 C C . GLN B 1 14 ? -13.984 -8.461 -0.215 1 96.81 14 GLN B C 1
ATOM 1735 O O . GLN B 1 14 ? -12.781 -8.734 -0.218 1 96.81 14 GLN B O 1
ATOM 1740 N N . TYR B 1 15 ? -14.539 -7.426 0.326 1 96.81 15 TYR B N 1
ATOM 1741 C CA . TYR B 1 15 ? -13.68 -6.422 0.94 1 96.81 15 TYR B CA 1
ATOM 1742 C C . TYR B 1 15 ? -13.023 -6.969 2.203 1 96.81 15 TYR B C 1
ATOM 1744 O O . TYR B 1 15 ? -11.852 -6.695 2.469 1 96.81 15 TYR B O 1
ATOM 1752 N N . LYS B 1 16 ? -13.719 -7.656 3.023 1 96.44 16 LYS B N 1
ATOM 1753 C CA . LYS B 1 16 ? -13.18 -8.258 4.242 1 96.44 16 LYS B CA 1
ATOM 1754 C C . LYS B 1 16 ? -11.992 -9.156 3.928 1 96.44 16 LYS B C 1
ATOM 1756 O O . LYS B 1 16 ? -10.977 -9.117 4.621 1 96.44 16 LYS B O 1
ATOM 1761 N N . LEU B 1 17 ? -12.117 -9.945 2.893 1 97.88 17 LEU B N 1
ATOM 1762 C CA . LEU B 1 17 ? -11.062 -10.891 2.541 1 97.88 17 LEU B CA 1
ATOM 1763 C C . LEU B 1 17 ? -9.883 -10.172 1.896 1 97.88 17 LEU B C 1
ATOM 1765 O O . LEU B 1 17 ? -8.727 -10.508 2.16 1 97.88 17 LEU B O 1
ATOM 1769 N N . LEU B 1 18 ? -10.18 -9.148 1.046 1 98.12 18 LEU B N 1
ATOM 1770 C CA . LEU B 1 18 ? -9.117 -8.344 0.461 1 98.12 18 LEU B CA 1
ATOM 1771 C C . LEU B 1 18 ? -8.297 -7.652 1.548 1 98.12 18 LEU B C 1
ATOM 1773 O O . LEU B 1 18 ? -7.074 -7.785 1.585 1 98.12 18 LEU B O 1
ATOM 1777 N N . SER B 1 19 ? -8.984 -6.941 2.445 1 97.5 19 SER B N 1
ATOM 1778 C CA . SER B 1 19 ? -8.312 -6.184 3.492 1 97.5 19 SER B CA 1
ATOM 1779 C C . SER B 1 19 ? -7.637 -7.109 4.5 1 97.5 19 SER B C 1
ATOM 1781 O O . SER B 1 19 ? -6.648 -6.734 5.133 1 97.5 19 SER B O 1
ATOM 1783 N N . GLY B 1 20 ? -8.141 -8.328 4.648 1 97.69 20 GLY B N 1
ATOM 1784 C CA . GLY B 1 20 ? -7.543 -9.305 5.543 1 97.69 20 GLY B CA 1
ATOM 1785 C C . GLY B 1 20 ? -6.324 -9.992 4.957 1 97.69 20 GLY B C 1
ATOM 1786 O O . GLY B 1 20 ? -5.492 -10.523 5.691 1 97.69 20 GLY B O 1
ATOM 1787 N N . ALA B 1 21 ? -6.266 -10.031 3.658 1 98.12 21 ALA B N 1
ATOM 1788 C CA . ALA B 1 21 ? -5.16 -10.711 2.986 1 98.12 21 ALA B CA 1
ATOM 1789 C C . ALA B 1 21 ? -3.982 -9.766 2.7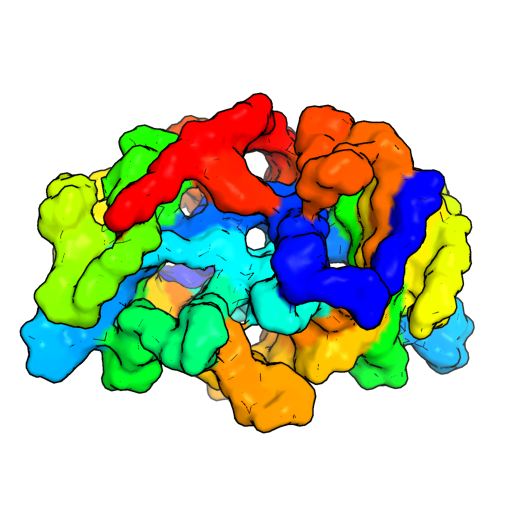75 1 98.12 21 ALA B C 1
ATOM 1791 O O . ALA B 1 21 ? -2.826 -10.148 2.977 1 98.12 21 ALA B O 1
ATOM 1792 N N . ILE B 1 22 ? -4.254 -8.508 2.342 1 98.38 22 ILE B N 1
ATOM 1793 C CA . ILE B 1 22 ? -3.209 -7.523 2.1 1 98.38 22 ILE B CA 1
ATOM 1794 C C . ILE B 1 22 ? -2.857 -6.812 3.406 1 98.38 22 ILE B C 1
ATOM 1796 O O . ILE B 1 22 ? -3.379 -5.73 3.689 1 98.38 22 ILE B O 1
ATOM 1800 N N . VAL B 1 23 ? -1.946 -7.449 4.234 1 98.19 23 VAL B N 1
ATOM 1801 C CA . VAL B 1 23 ? -1.627 -6.992 5.582 1 98.19 23 VAL B CA 1
ATOM 1802 C C . VAL B 1 23 ? -0.164 -7.297 5.898 1 98.19 23 VAL B C 1
ATOM 1804 O O . VAL B 1 23 ? 0.446 -8.164 5.27 1 98.19 23 VAL B O 1
ATOM 1807 N N . PRO B 1 24 ? 0.438 -6.637 6.879 1 98.25 24 PRO B N 1
ATOM 1808 C CA . PRO B 1 24 ? -0.09 -5.414 7.492 1 98.25 24 PRO B CA 1
ATOM 1809 C C . PRO B 1 24 ? 0.089 -4.184 6.605 1 98.25 24 PRO B C 1
ATOM 1811 O O . PRO B 1 24 ? 0.995 -4.148 5.77 1 98.25 24 PRO B O 1
ATOM 1814 N N . ARG B 1 25 ? -0.813 -3.264 6.746 1 98.56 25 ARG B N 1
ATOM 1815 C CA . ARG B 1 25 ? -0.772 -2.094 5.875 1 98.56 25 ARG B CA 1
ATOM 1816 C C . ARG B 1 25 ? -0.337 -0.852 6.645 1 98.56 25 ARG B C 1
ATOM 1818 O O . ARG B 1 25 ? -0.834 -0.588 7.738 1 98.56 25 ARG B O 1
ATOM 1825 N N . PRO B 1 26 ? 0.574 -0.071 6.039 1 98.44 26 PRO B N 1
ATOM 1826 C CA . PRO B 1 26 ? 0.861 1.226 6.656 1 98.44 26 PRO B CA 1
ATOM 1827 C C . PRO B 1 26 ? -0.338 2.172 6.629 1 98.44 26 PRO B C 1
ATOM 1829 O O . PRO B 1 26 ? -1.3 1.933 5.895 1 98.44 26 PRO B O 1
ATOM 1832 N N . ILE B 1 27 ? -0.269 3.156 7.434 1 98.06 27 ILE B N 1
ATOM 1833 C CA . ILE B 1 27 ? -1.357 4.121 7.539 1 98.06 27 ILE B CA 1
ATOM 1834 C C . ILE B 1 27 ? -0.882 5.488 7.059 1 98.06 27 ILE B C 1
ATOM 1836 O O . ILE B 1 27 ? 0.039 6.07 7.637 1 98.06 27 ILE B O 1
ATOM 1840 N N . GLY B 1 28 ? -1.449 5.984 5.977 1 98.06 28 GLY B N 1
ATOM 1841 C CA . GLY B 1 28 ? -1.277 7.379 5.594 1 98.06 28 GLY B CA 1
ATOM 1842 C C . GLY B 1 28 ? -2.197 8.32 6.348 1 98.06 28 GLY B C 1
ATOM 1843 O O . GLY B 1 28 ? -3.404 8.352 6.094 1 98.06 28 GLY B O 1
ATOM 1844 N N . TRP B 1 29 ? -1.65 9 7.336 1 98.56 29 TRP B N 1
ATOM 1845 C CA . TRP B 1 29 ? -2.35 10 8.133 1 98.56 29 TRP B CA 1
ATOM 1846 C C . TRP B 1 29 ? -2.057 11.414 7.629 1 98.56 29 TRP B C 1
ATOM 1848 O O . TRP B 1 29 ? -0.996 11.969 7.914 1 98.56 29 TRP B O 1
ATOM 1858 N N . ILE B 1 30 ? -3.041 11.969 6.883 1 98.88 30 ILE B N 1
ATOM 1859 C CA . ILE B 1 30 ? -2.654 13.117 6.062 1 98.88 30 ILE B CA 1
ATOM 1860 C C . ILE B 1 30 ? -3.512 14.328 6.43 1 98.88 30 ILE B C 1
ATOM 1862 O O . ILE B 1 30 ? -4.723 14.203 6.617 1 98.88 30 ILE B O 1
ATOM 1866 N N . THR B 1 31 ? -2.859 15.461 6.594 1 98.81 31 THR B N 1
ATOM 1867 C CA . THR B 1 31 ? -3.553 16.75 6.648 1 98.81 31 THR B CA 1
ATOM 1868 C C . THR B 1 31 ? -3.734 17.312 5.246 1 98.81 31 THR B C 1
ATOM 1870 O O . THR B 1 31 ? -2.846 17.203 4.398 1 98.81 31 THR B O 1
ATOM 1873 N N . SER B 1 32 ? -4.777 17.828 4.961 1 98.69 32 SER B N 1
ATOM 1874 C CA . SER B 1 32 ? -5.137 18.578 3.756 1 98.69 32 SER B CA 1
ATOM 1875 C C . SER B 1 32 ? -5.961 19.812 4.094 1 98.69 32 SER B C 1
ATOM 1877 O O . SER B 1 32 ? -6.41 19.969 5.23 1 98.69 32 SER B O 1
ATOM 1879 N N . GLU B 1 33 ? -6.074 20.719 3.143 1 98.31 33 GLU B N 1
ATOM 1880 C CA . GLU B 1 33 ? -6.723 21.984 3.43 1 98.31 33 GLU B CA 1
ATOM 1881 C C . GLU B 1 33 ? -7.828 22.281 2.418 1 98.31 33 GLU B C 1
ATOM 1883 O O . GLU B 1 33 ? -7.613 22.172 1.208 1 98.31 33 GLU B O 1
ATOM 1888 N N . ASN B 1 34 ? -9.023 22.594 2.967 1 97.25 34 ASN B N 1
ATOM 1889 C CA . ASN B 1 34 ? -10.039 23.234 2.145 1 97.25 34 ASN B CA 1
ATOM 1890 C C . ASN B 1 34 ? -9.711 24.703 1.894 1 97.25 34 ASN B C 1
ATOM 1892 O O . ASN B 1 34 ? -9.852 25.531 2.789 1 97.25 34 ASN B O 1
ATOM 1896 N N . LYS B 1 35 ? -9.297 24.953 0.759 1 93.25 35 LYS B N 1
ATOM 1897 C CA . LYS B 1 35 ? -8.797 26.297 0.466 1 93.25 35 LYS B CA 1
ATOM 1898 C C . LYS B 1 35 ? -9.906 27.328 0.545 1 93.25 35 LYS B C 1
ATOM 1900 O O . LYS B 1 35 ? -9.664 28.5 0.873 1 93.25 35 LYS B O 1
ATOM 1905 N N . LYS B 1 36 ? -11.102 27 0.219 1 94.5 36 LYS B N 1
ATOM 1906 C CA . LYS B 1 36 ? -12.234 27.922 0.241 1 94.5 36 LYS B CA 1
ATOM 1907 C C . LYS B 1 36 ? -12.578 28.328 1.669 1 94.5 36 LYS B C 1
ATOM 1909 O O . LYS B 1 36 ? -12.891 29.5 1.926 1 94.5 36 LYS B O 1
ATOM 1914 N N . THR B 1 37 ? -12.5 27.438 2.594 1 95.06 37 THR B N 1
ATOM 1915 C CA . THR B 1 37 ? -12.961 27.703 3.951 1 95.06 37 THR B CA 1
ATOM 1916 C C . THR B 1 37 ? -11.781 27.875 4.898 1 95.06 37 THR B C 1
ATOM 1918 O O . THR B 1 37 ? -11.938 28.391 6.004 1 95.06 37 THR B O 1
ATOM 1921 N N . GLY B 1 38 ? -10.609 27.328 4.484 1 95.56 38 GLY B N 1
ATOM 1922 C CA . GLY B 1 38 ? -9.438 27.344 5.344 1 95.56 38 GLY B CA 1
ATOM 1923 C C . GLY B 1 38 ? -9.414 26.203 6.344 1 95.56 38 GLY B C 1
ATOM 1924 O O . GLY B 1 38 ? -8.461 26.062 7.109 1 95.56 38 GLY B O 1
ATOM 1925 N N . VAL B 1 39 ? -10.406 25.359 6.34 1 96.44 39 VAL B N 1
ATOM 1926 C CA . VAL B 1 39 ? -10.5 24.25 7.273 1 96.44 39 VAL B CA 1
ATOM 1927 C C . VAL B 1 39 ? -9.438 23.203 6.941 1 96.44 39 VAL B C 1
ATOM 1929 O O . VAL B 1 39 ? -9.258 22.844 5.777 1 96.44 39 VAL B O 1
ATOM 1932 N N . ILE B 1 40 ? -8.695 22.781 7.973 1 97.62 40 ILE B N 1
ATOM 1933 C CA . ILE B 1 40 ? -7.723 21.703 7.844 1 97.62 40 ILE B CA 1
ATOM 1934 C C . ILE B 1 40 ? -8.383 20.359 8.156 1 97.62 40 ILE B C 1
ATOM 1936 O O . ILE B 1 40 ? -9.039 20.203 9.195 1 97.62 40 ILE B O 1
ATOM 1940 N N . ASN B 1 41 ? -8.312 19.5 7.203 1 97.44 41 ASN B N 1
ATOM 1941 C CA . ASN B 1 41 ? -8.766 18.125 7.406 1 97.44 41 ASN B CA 1
ATOM 1942 C C . ASN B 1 41 ? -7.613 17.188 7.766 1 97.44 41 ASN B C 1
ATOM 1944 O O . ASN B 1 41 ? -6.508 17.328 7.234 1 97.44 41 ASN B O 1
ATOM 1948 N N . LEU B 1 42 ? -7.773 16.297 8.734 1 97.94 42 LEU B N 1
ATOM 1949 C CA . LEU B 1 42 ? -6.844 15.227 9.078 1 97.94 42 LEU B CA 1
ATOM 1950 C C . LEU B 1 42 ? -7.551 13.875 9.102 1 97.94 42 LEU B C 1
ATOM 1952 O O . LEU B 1 42 ? -8.539 13.695 9.828 1 97.94 42 LEU B O 1
ATOM 1956 N N . ALA B 1 43 ? -7.059 12.93 8.312 1 97.81 43 ALA B N 1
ATOM 1957 C CA . ALA B 1 43 ? -7.715 11.625 8.234 1 97.81 43 ALA B CA 1
ATOM 1958 C C . ALA B 1 43 ? -6.715 10.523 7.895 1 97.81 43 ALA B C 1
ATOM 1960 O O . ALA B 1 43 ? -5.703 10.781 7.23 1 97.81 43 ALA B O 1
ATOM 1961 N N . PRO B 1 44 ? -6.957 9.328 8.383 1 97.62 44 PRO B N 1
ATOM 1962 C CA . PRO B 1 44 ? -6.098 8.188 8.086 1 97.62 44 PRO B CA 1
ATOM 1963 C C . PRO B 1 44 ? -6.598 7.367 6.895 1 97.62 44 PRO B C 1
ATOM 1965 O O . PRO B 1 44 ? -7.809 7.211 6.715 1 97.62 44 PRO B O 1
ATOM 1968 N N . PHE B 1 45 ? -5.691 6.875 6.094 1 98.38 45 PHE B N 1
ATOM 1969 C CA . PHE B 1 45 ? -5.965 5.969 4.984 1 98.38 45 PHE B CA 1
ATOM 1970 C C . PHE B 1 45 ? -4.984 4.805 4.98 1 98.38 45 PHE B C 1
ATOM 1972 O O . PHE B 1 45 ? -3.771 5.008 4.883 1 98.38 45 PHE B O 1
ATOM 1979 N N . SER B 1 46 ? -5.492 3.564 4.984 1 97.94 46 SER B N 1
ATOM 1980 C CA . SER B 1 46 ? -4.609 2.408 5.117 1 97.94 46 SER B CA 1
ATOM 1981 C C . SER B 1 46 ? -4.312 1.779 3.762 1 97.94 46 SER B C 1
ATOM 1983 O O . SER B 1 46 ? -3.58 0.791 3.676 1 97.94 46 SER B O 1
ATOM 1985 N N . PHE B 1 47 ? -5.008 2.238 2.711 1 98.62 47 PHE B N 1
ATOM 1986 C CA . PHE B 1 47 ? -4.566 1.896 1.365 1 98.62 47 PHE B CA 1
ATOM 1987 C C . PHE B 1 47 ? -3.504 2.873 0.879 1 98.62 47 PHE B C 1
ATOM 1989 O O . PHE B 1 47 ? -3.732 3.623 -0.073 1 98.62 47 PHE B O 1
ATOM 1996 N N . THR B 1 48 ? -2.379 2.814 1.595 1 98.81 48 THR B N 1
ATOM 1997 C CA . THR B 1 48 ? -1.203 3.656 1.401 1 98.81 48 THR B CA 1
ATOM 1998 C C . THR B 1 48 ? 0.037 2.803 1.15 1 98.81 48 THR B C 1
ATOM 2000 O O . THR B 1 48 ? 0.204 1.745 1.762 1 98.81 48 THR B O 1
ATOM 2003 N N . SER B 1 49 ? 0.886 3.201 0.248 1 98.75 49 SER B N 1
ATOM 2004 C CA . SER B 1 49 ? 2.111 2.484 -0.094 1 98.75 49 SER B CA 1
ATOM 2005 C C . SER B 1 49 ? 3.127 3.412 -0.755 1 98.75 49 SER B C 1
ATOM 2007 O O . SER B 1 49 ? 2.871 4.605 -0.918 1 98.75 49 SER B O 1
ATOM 2009 N N . GLY B 1 50 ? 4.355 2.904 -0.965 1 98.62 50 GLY B N 1
ATOM 2010 C CA . GLY B 1 50 ? 5.277 3.584 -1.863 1 98.62 50 GLY B CA 1
ATOM 2011 C C . GLY B 1 50 ? 4.918 3.408 -3.328 1 98.62 50 GLY B C 1
ATOM 2012 O O . GLY B 1 50 ? 4.137 2.521 -3.68 1 98.62 50 GLY B O 1
ATOM 2013 N N . ALA B 1 51 ? 5.535 4.277 -4.18 1 98.5 51 ALA B N 1
ATOM 2014 C CA . ALA B 1 51 ? 5.184 4.176 -5.594 1 98.5 51 ALA B CA 1
ATOM 2015 C C . ALA B 1 51 ? 6.375 4.531 -6.48 1 98.5 51 ALA B C 1
ATOM 2017 O O . ALA B 1 51 ? 6.266 4.523 -7.707 1 98.5 51 ALA B O 1
ATOM 2018 N N . GLY B 1 52 ? 7.488 4.816 -5.863 1 96.62 52 GLY B N 1
ATOM 2019 C CA . GLY B 1 52 ? 8.609 5.203 -6.703 1 96.62 52 GLY B CA 1
ATOM 2020 C C . GLY B 1 52 ? 9.938 5.16 -5.98 1 96.62 52 GLY B C 1
ATOM 2021 O O . GLY B 1 52 ? 10 5.371 -4.766 1 96.62 52 GLY B O 1
ATOM 2022 N N . GLN B 1 53 ? 10.977 4.965 -6.738 1 94.62 53 GLN B N 1
ATOM 2023 C CA . GLN B 1 53 ? 12.336 4.988 -6.227 1 94.62 53 GLN B CA 1
ATOM 2024 C C . GLN B 1 53 ? 13.141 6.129 -6.848 1 94.62 53 GLN B C 1
ATOM 2026 O O . GLN B 1 53 ? 13.867 6.84 -6.148 1 94.62 53 GLN B O 1
ATOM 2031 N N . LYS B 1 54 ? 12.945 6.34 -8.094 1 95.81 54 LYS B N 1
ATOM 2032 C CA . LYS B 1 54 ? 13.648 7.414 -8.797 1 95.81 54 LYS B CA 1
ATOM 2033 C C . LYS B 1 54 ? 13.117 8.781 -8.375 1 95.81 54 LYS B C 1
ATOM 2035 O O . LYS B 1 54 ? 13.828 9.789 -8.492 1 95.81 54 LYS B O 1
ATOM 2040 N N . LEU B 1 55 ? 11.906 8.906 -8.031 1 97.38 55 LEU B N 1
ATOM 2041 C CA . LEU B 1 55 ? 11.234 9.984 -7.312 1 97.38 55 LEU B CA 1
ATOM 2042 C C . LEU B 1 55 ? 10.617 9.477 -6.012 1 97.38 55 LEU B C 1
ATOM 2044 O O . LEU B 1 55 ? 10.211 8.32 -5.926 1 97.38 55 LEU B O 1
ATOM 2048 N N . PRO B 1 56 ? 10.648 10.359 -4.973 1 98.44 56 PRO B N 1
ATOM 2049 C CA . PRO B 1 56 ? 10.031 9.922 -3.715 1 98.44 56 PRO B CA 1
ATOM 2050 C C . PRO B 1 56 ? 8.508 10.008 -3.742 1 98.44 56 PRO B C 1
ATOM 2052 O O . PRO B 1 56 ? 7.938 11.023 -3.33 1 98.44 56 PRO B O 1
ATOM 2055 N N . LEU B 1 57 ? 7.867 8.969 -4.188 1 98.81 57 LEU B N 1
ATOM 2056 C CA . LEU B 1 57 ? 6.434 8.984 -4.441 1 98.81 57 LEU B CA 1
ATOM 2057 C C . LEU B 1 57 ? 5.699 8.039 -3.494 1 98.81 57 LEU B C 1
ATOM 2059 O O . LEU B 1 57 ? 6.176 6.934 -3.225 1 98.81 57 LEU B O 1
ATOM 2063 N N . ILE B 1 58 ? 4.59 8.492 -2.965 1 98.88 58 ILE B N 1
ATOM 2064 C CA . ILE B 1 58 ? 3.656 7.73 -2.139 1 98.88 58 ILE B CA 1
ATOM 2065 C C . ILE B 1 58 ? 2.348 7.523 -2.896 1 98.88 58 ILE B C 1
ATOM 2067 O O . ILE B 1 58 ? 1.847 8.445 -3.547 1 98.88 58 ILE B O 1
ATOM 2071 N N . SER B 1 59 ? 1.825 6.324 -2.898 1 98.88 59 SER B N 1
ATOM 2072 C CA . SER B 1 59 ? 0.481 6.074 -3.408 1 98.88 59 SER B CA 1
ATOM 2073 C C . SER B 1 59 ? -0.539 6.02 -2.277 1 98.88 59 SER B C 1
ATOM 2075 O O . SER B 1 59 ? -0.282 5.418 -1.231 1 98.88 59 SER B O 1
ATOM 2077 N N . MET B 1 60 ? -1.66 6.668 -2.463 1 98.94 60 MET B N 1
ATOM 2078 C CA . MET B 1 60 ? -2.75 6.664 -1.49 1 98.94 60 MET B CA 1
ATOM 2079 C C . MET B 1 60 ? -4.102 6.535 -2.186 1 98.94 60 MET B C 1
ATOM 2081 O O . MET B 1 60 ? -4.48 7.398 -2.977 1 98.94 60 MET B O 1
ATOM 2085 N N . ALA B 1 61 ? -4.781 5.43 -1.925 1 98.88 61 ALA B N 1
ATOM 2086 C CA . ALA B 1 61 ? -6.129 5.215 -2.439 1 98.88 61 ALA B CA 1
ATOM 2087 C C . ALA B 1 61 ? -7.18 5.652 -1.423 1 98.88 61 ALA B C 1
ATOM 2089 O O . ALA B 1 61 ? -7.277 5.078 -0.335 1 98.88 61 ALA B O 1
ATOM 2090 N N . ILE B 1 62 ? -7.934 6.672 -1.749 1 98.81 62 ILE B N 1
ATOM 2091 C CA . ILE B 1 62 ? -9.016 7.184 -0.911 1 98.81 62 ILE B CA 1
ATOM 2092 C C . ILE B 1 62 ? -10.359 6.707 -1.458 1 98.81 62 ILE B C 1
ATOM 2094 O O . ILE B 1 62 ? -10.812 7.18 -2.504 1 98.81 62 ILE B O 1
ATOM 2098 N N . LEU B 1 63 ? -10.969 5.82 -0.742 1 98.25 63 LEU B N 1
ATOM 2099 C CA . LEU B 1 63 ? -12.211 5.207 -1.19 1 98.25 63 LEU B CA 1
ATOM 2100 C C . LEU B 1 63 ? -13.375 6.191 -1.095 1 98.25 63 LEU B C 1
ATOM 2102 O O . LEU B 1 63 ? -13.453 6.965 -0.139 1 98.25 63 LEU B O 1
ATOM 2106 N N . ARG B 1 64 ? -14.258 6.129 -2.094 1 98.06 64 ARG B N 1
ATOM 2107 C CA . ARG B 1 64 ? -15.484 6.91 -2.029 1 98.06 64 ARG B CA 1
ATOM 2108 C C . ARG B 1 64 ? -16.422 6.371 -0.953 1 98.06 64 ARG B C 1
ATOM 2110 O O . ARG B 1 64 ? -16.328 5.203 -0.571 1 98.06 64 ARG B O 1
ATOM 2117 N N . LYS B 1 65 ? -17.281 7.305 -0.506 1 96 65 LYS B N 1
ATOM 2118 C CA . LYS B 1 65 ? -18.312 6.883 0.441 1 96 65 LYS B CA 1
ATOM 2119 C C . LYS B 1 65 ? -19.297 5.918 -0.211 1 96 65 LYS B C 1
ATOM 2121 O O . LYS B 1 65 ? -19.234 5.688 -1.42 1 96 65 LYS B O 1
ATOM 2126 N N . GLU B 1 66 ? -20.172 5.293 0.587 1 93.62 66 GLU B N 1
ATOM 2127 C CA . GLU B 1 66 ? -21.141 4.316 0.088 1 93.62 66 GLU B CA 1
ATOM 2128 C C . GLU B 1 66 ? -22 4.906 -1.025 1 93.62 66 GLU B C 1
ATOM 2130 O O . GLU B 1 66 ? -22.375 4.207 -1.97 1 93.62 66 GLU B O 1
ATOM 2135 N N . ASP B 1 67 ? -22.312 6.207 -0.927 1 96 67 ASP B N 1
ATOM 2136 C CA . ASP B 1 67 ? -23.141 6.871 -1.924 1 96 67 ASP B CA 1
ATOM 2137 C C . ASP B 1 67 ? -22.297 7.43 -3.066 1 96 67 ASP B C 1
ATOM 2139 O O . ASP B 1 67 ? -22.766 8.242 -3.857 1 96 67 ASP B O 1
ATOM 2143 N N . PHE B 1 68 ? -21.031 7.059 -3.109 1 96.75 68 PHE B N 1
ATOM 2144 C CA . PHE B 1 68 ? -20.094 7.398 -4.16 1 96.75 68 PHE B CA 1
ATOM 2145 C C . PHE B 1 68 ? -19.625 8.844 -4.035 1 96.75 68 PHE B C 1
ATOM 2147 O O . PHE B 1 68 ? -18.891 9.344 -4.883 1 96.75 68 PHE B O 1
ATOM 2154 N N . SER B 1 69 ? -20.016 9.508 -2.93 1 97.38 69 SER B N 1
ATOM 2155 C CA . SER B 1 69 ? -19.531 10.867 -2.73 1 97.38 69 SER B CA 1
ATOM 2156 C C . SER B 1 69 ? -18.062 10.883 -2.328 1 97.38 69 SER B C 1
ATOM 2158 O O . SER B 1 69 ? -17.562 9.922 -1.74 1 97.38 69 SER B O 1
ATOM 2160 N N . ILE B 1 70 ? -17.406 11.984 -2.684 1 97.88 70 ILE B N 1
ATOM 2161 C CA . ILE B 1 70 ? -15.969 12.172 -2.479 1 97.88 70 ILE B CA 1
ATOM 2162 C C . ILE B 1 70 ? -15.695 12.516 -1.016 1 97.88 70 ILE B C 1
ATOM 2164 O O . ILE B 1 70 ? -16.469 13.25 -0.39 1 97.88 70 ILE B O 1
ATOM 2168 N N . LYS B 1 71 ? -14.625 11.945 -0.421 1 97.81 71 LYS B N 1
ATOM 2169 C CA . LYS B 1 71 ? -14.227 12.297 0.939 1 97.81 71 LYS B CA 1
ATOM 2170 C C . LYS B 1 71 ? -13.508 13.641 0.97 1 97.81 71 LYS B C 1
ATOM 2172 O O . LYS B 1 71 ? -12.922 14.062 -0.031 1 97.81 71 LYS B O 1
ATOM 2177 N N . ASP B 1 72 ? -13.5 14.273 2.119 1 97.69 72 ASP B N 1
ATOM 2178 C CA . ASP B 1 72 ? -12.984 15.625 2.279 1 97.69 72 ASP B CA 1
ATOM 2179 C C . ASP B 1 72 ? -11.523 15.711 1.852 1 97.69 72 ASP B C 1
ATOM 2181 O O . ASP B 1 72 ? -11.125 16.641 1.14 1 97.69 72 ASP B O 1
ATOM 2185 N N . THR B 1 73 ? -10.68 14.766 2.293 1 98.44 73 THR B N 1
ATOM 2186 C CA . THR B 1 73 ? -9.266 14.781 1.944 1 98.44 73 THR B CA 1
ATOM 2187 C C . THR B 1 73 ? -9.078 14.766 0.429 1 98.44 73 THR B C 1
ATOM 2189 O O . THR B 1 73 ? -8.289 15.531 -0.114 1 98.44 73 THR B O 1
ATOM 2192 N N . ALA B 1 74 ? -9.797 13.852 -0.216 1 98.69 74 ALA B N 1
ATOM 2193 C CA . ALA B 1 74 ? -9.688 13.75 -1.67 1 98.69 74 ALA B CA 1
ATOM 2194 C C . ALA B 1 74 ? -10.133 15.047 -2.342 1 98.69 74 ALA B C 1
ATOM 2196 O O . ALA B 1 74 ? -9.461 15.539 -3.254 1 98.69 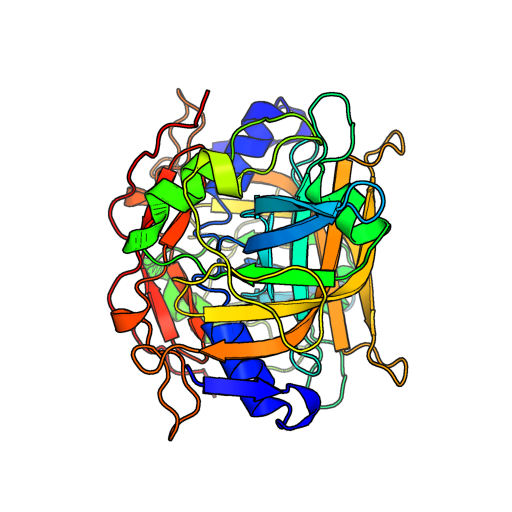74 ALA B O 1
ATOM 2197 N N . ARG B 1 75 ? -11.25 15.562 -1.938 1 98.31 75 ARG B N 1
ATOM 2198 C CA . ARG B 1 75 ? -11.727 16.828 -2.467 1 98.31 75 ARG B CA 1
ATOM 2199 C C . ARG B 1 75 ? -10.672 17.922 -2.293 1 98.31 75 ARG B C 1
ATOM 2201 O O . ARG B 1 75 ? -10.398 18.688 -3.225 1 98.31 75 ARG B O 1
ATOM 2208 N N . ASN B 1 76 ? -10.148 18.031 -1.087 1 98.56 76 ASN B N 1
ATOM 2209 C CA . ASN B 1 76 ? -9.125 19.016 -0.788 1 98.56 76 ASN B CA 1
ATOM 2210 C C . ASN B 1 76 ? -7.91 18.859 -1.7 1 98.56 76 ASN B C 1
ATOM 2212 O O . ASN B 1 76 ? -7.43 19.844 -2.27 1 98.56 76 ASN B O 1
ATOM 2216 N N . LEU B 1 77 ? -7.414 17.641 -1.869 1 98.75 77 LEU B N 1
ATOM 2217 C CA . LEU B 1 77 ? -6.207 17.375 -2.646 1 98.75 77 LEU B CA 1
ATOM 2218 C C . LEU B 1 77 ? -6.43 17.703 -4.117 1 98.75 77 LEU B C 1
ATOM 2220 O O . LEU B 1 77 ? -5.488 18.078 -4.824 1 98.75 77 LEU B O 1
ATOM 2224 N N . LEU B 1 78 ? -7.641 17.531 -4.574 1 98.62 78 LEU B N 1
ATOM 2225 C CA . LEU B 1 78 ? -7.957 17.891 -5.949 1 98.62 78 LEU B CA 1
ATOM 2226 C C . LEU B 1 78 ? -7.941 19.406 -6.129 1 98.62 78 LEU B C 1
ATOM 2228 O O . LEU B 1 78 ? -7.449 19.922 -7.141 1 98.62 78 LEU B O 1
ATOM 2232 N N . ASP B 1 79 ? -8.43 20.125 -5.164 1 98.06 79 ASP B N 1
ATOM 2233 C CA . ASP B 1 79 ? -8.594 21.578 -5.262 1 98.06 79 ASP B CA 1
ATOM 2234 C C . ASP B 1 79 ? -7.316 22.297 -4.836 1 98.06 79 ASP B C 1
ATOM 2236 O O . ASP B 1 79 ? -6.996 23.359 -5.371 1 98.06 79 ASP B O 1
ATOM 2240 N N . HIS B 1 80 ? -6.664 21.812 -3.855 1 98 80 HIS B N 1
ATOM 2241 C CA . HIS B 1 80 ? -5.414 22.297 -3.279 1 98 80 HIS B CA 1
ATOM 2242 C C . HIS B 1 80 ? -4.402 21.156 -3.127 1 98 80 HIS B C 1
ATOM 2244 O O . HIS B 1 80 ? -4.242 20.609 -2.037 1 98 80 HIS B O 1
ATOM 2250 N N . PRO B 1 81 ? -3.605 20.922 -4.148 1 98.75 81 PRO B N 1
ATOM 2251 C CA . PRO B 1 81 ? -2.855 19.672 -4.285 1 98.75 81 PRO B CA 1
ATOM 2252 C C . PRO B 1 81 ? -1.618 19.625 -3.391 1 98.75 81 PRO B C 1
ATOM 2254 O O . PRO B 1 81 ? -0.518 19.328 -3.867 1 98.75 81 PRO B O 1
ATOM 2257 N N . GLU B 1 82 ? -1.807 19.844 -2.08 1 98.88 82 GLU B N 1
ATOM 2258 C CA . GLU B 1 82 ? -0.784 19.844 -1.039 1 98.88 82 GLU B CA 1
ATOM 2259 C C . GLU B 1 82 ? -1.273 19.109 0.209 1 98.88 82 GLU B C 1
ATOM 2261 O O . GLU B 1 82 ? -2.473 19.094 0.495 1 98.88 82 GLU B O 1
ATOM 2266 N N . GLY B 1 83 ? -0.362 18.516 0.917 1 98.88 83 GLY B N 1
ATOM 2267 C CA . GLY B 1 83 ? -0.666 17.859 2.18 1 98.88 83 GLY B CA 1
ATOM 2268 C C . GLY B 1 83 ? 0.571 17.531 3 1 98.88 83 GLY B C 1
ATOM 2269 O O . GLY B 1 83 ? 1.688 17.875 2.605 1 98.88 83 GLY B O 1
ATOM 2270 N N . VAL B 1 84 ? 0.344 17 4.152 1 98.94 84 VAL B N 1
ATOM 2271 C CA . VAL B 1 84 ? 1.403 16.453 5 1 98.94 84 VAL B CA 1
ATOM 2272 C C . VAL B 1 84 ? 1.018 15.062 5.484 1 98.94 84 VAL B C 1
ATOM 2274 O O . VAL B 1 84 ? -0.01 14.891 6.148 1 98.94 84 VAL B O 1
ATOM 2277 N N . VAL B 1 85 ? 1.794 14.07 5.117 1 98.94 85 VAL B N 1
ATOM 2278 C CA . VAL B 1 85 ? 1.61 12.719 5.645 1 98.94 85 VAL B CA 1
ATOM 2279 C C . VAL B 1 85 ? 2.357 12.578 6.969 1 98.94 85 VAL B C 1
ATOM 2281 O O . VAL B 1 85 ? 3.58 12.734 7.02 1 98.94 85 VAL B O 1
ATOM 2284 N N . ASN B 1 86 ? 1.603 12.289 8.023 1 98.81 86 ASN B N 1
ATOM 2285 C CA . ASN B 1 86 ? 2.141 12.094 9.367 1 98.81 86 ASN B CA 1
ATOM 2286 C C . ASN B 1 86 ? 2.217 10.617 9.734 1 98.81 86 ASN B C 1
ATOM 2288 O O . ASN B 1 86 ? 1.194 9.93 9.781 1 98.81 86 ASN B O 1
ATOM 2292 N N . ILE B 1 87 ? 3.389 10.102 9.961 1 98.44 87 ILE B N 1
ATOM 2293 C CA . ILE B 1 87 ? 3.557 8.688 10.266 1 98.44 87 ILE B CA 1
ATOM 2294 C C . ILE B 1 87 ? 3.07 8.398 11.68 1 98.44 87 ILE B C 1
ATOM 2296 O O . ILE B 1 87 ? 3.408 9.125 12.617 1 98.44 87 ILE B O 1
ATOM 2300 N N . VAL B 1 88 ? 2.299 7.359 11.828 1 97.25 88 VAL B N 1
ATOM 2301 C CA . VAL B 1 88 ? 1.646 7.047 13.094 1 97.25 88 VAL B CA 1
ATOM 2302 C C . VAL B 1 88 ? 2.541 6.129 13.922 1 97.25 88 VAL B C 1
ATOM 2304 O O . VAL B 1 88 ? 2.83 5 13.523 1 97.25 88 VAL B O 1
ATOM 2307 N N . SER B 1 89 ? 2.977 6.609 15.016 1 96.81 89 SER B N 1
ATOM 2308 C CA . SER B 1 89 ? 3.629 5.801 16.047 1 96.81 89 SER B CA 1
ATOM 2309 C C . SER B 1 89 ? 2.615 5.246 17.031 1 96.81 89 SER B C 1
ATOM 2311 O O . SER B 1 89 ? 1.514 5.781 17.172 1 96.81 89 SER B O 1
ATOM 2313 N N . LYS B 1 90 ? 2.988 4.27 17.734 1 95.81 90 LYS B N 1
ATOM 2314 C CA . LYS B 1 90 ? 2.107 3.574 18.672 1 95.81 90 LYS B CA 1
ATOM 2315 C C . LYS B 1 90 ? 1.513 4.543 19.688 1 95.81 90 LYS B C 1
ATOM 2317 O O . LYS B 1 90 ? 0.339 4.43 20.047 1 95.81 90 LYS B O 1
ATOM 2322 N N . SER B 1 91 ? 2.293 5.512 20.125 1 92.19 91 SER B N 1
ATOM 2323 C CA . SER B 1 91 ? 1.85 6.441 21.156 1 92.19 91 SER B CA 1
ATOM 2324 C C . SER B 1 91 ? 0.729 7.34 20.641 1 92.19 91 SER B C 1
ATOM 2326 O O . SER B 1 91 ? 0.028 7.977 21.438 1 92.19 91 SER B O 1
ATOM 2328 N N . PHE B 1 92 ? 0.503 7.383 19.312 1 91.44 92 PHE B N 1
ATOM 2329 C CA . PHE B 1 92 ? -0.479 8.289 18.719 1 91.44 92 PHE B CA 1
ATOM 2330 C C . PHE B 1 92 ? -1.659 7.504 18.156 1 91.44 92 PHE B C 1
ATOM 2332 O O . PHE B 1 92 ? -2.547 8.086 17.531 1 91.44 92 PHE B O 1
ATOM 2339 N N . ILE B 1 93 ? -1.695 6.266 18.375 1 94.31 93 ILE B N 1
ATOM 2340 C CA . ILE B 1 93 ? -2.643 5.418 17.656 1 94.31 93 ILE B CA 1
ATOM 2341 C C . ILE B 1 93 ? -4.07 5.809 18.031 1 94.31 93 ILE B C 1
ATOM 2343 O O . ILE B 1 93 ? -4.973 5.773 17.188 1 94.31 93 ILE B O 1
ATOM 2347 N N . ASP B 1 94 ? -4.336 6.184 19.281 1 93.5 94 ASP B N 1
ATOM 2348 C CA . ASP B 1 94 ? -5.672 6.566 19.719 1 93.5 94 ASP B CA 1
ATOM 2349 C C . ASP B 1 94 ? -6.102 7.887 19.078 1 93.5 94 ASP B C 1
ATOM 2351 O O . ASP B 1 94 ? -7.254 8.039 18.672 1 93.5 94 ASP B O 1
ATOM 2355 N N . LYS B 1 95 ? -5.207 8.797 19.078 1 93.75 95 LYS B N 1
ATOM 2356 C CA . LYS B 1 95 ? -5.488 10.07 18.438 1 93.75 95 LYS B CA 1
ATOM 2357 C C . LYS B 1 95 ? -5.754 9.891 16.938 1 93.75 95 LYS B C 1
ATOM 2359 O O . LYS B 1 95 ? -6.684 10.492 16.391 1 93.75 95 LYS B O 1
ATOM 2364 N N . MET B 1 96 ? -4.863 9.102 16.328 1 95.62 96 MET B N 1
ATOM 2365 C CA . MET B 1 96 ? -5.078 8.82 14.914 1 95.62 96 MET B CA 1
ATOM 2366 C C . MET B 1 96 ? -6.453 8.195 14.688 1 95.62 96 MET B C 1
ATOM 2368 O O . MET B 1 96 ? -7.195 8.633 13.805 1 95.62 96 MET B O 1
ATOM 2372 N N . ASN B 1 97 ? -6.836 7.234 15.492 1 95 97 ASN B N 1
ATOM 2373 C CA . ASN B 1 97 ? -8.125 6.562 15.367 1 95 97 ASN B CA 1
ATOM 2374 C C . ASN B 1 97 ? -9.281 7.539 15.539 1 95 97 ASN B C 1
ATOM 2376 O O . ASN B 1 97 ? -10.297 7.434 14.844 1 95 97 ASN B O 1
ATOM 2380 N N . ALA B 1 98 ? -9.203 8.508 16.391 1 93.94 98 ALA B N 1
ATOM 2381 C CA . ALA B 1 98 ? -10.25 9.5 16.641 1 93.94 98 ALA B CA 1
ATOM 2382 C C . ALA B 1 98 ? -10.516 10.336 15.383 1 93.94 98 ALA B C 1
ATOM 2384 O O . ALA B 1 98 ? -11.641 10.789 15.164 1 93.94 98 ALA B O 1
ATOM 2385 N N . THR B 1 99 ? -9.508 10.484 14.547 1 94.5 99 THR B N 1
ATOM 2386 C CA . THR B 1 99 ? -9.641 11.328 13.367 1 94.5 99 THR B CA 1
ATOM 2387 C C . THR B 1 99 ? -10.328 10.578 12.234 1 94.5 99 THR B C 1
ATOM 2389 O O . THR B 1 99 ? -10.625 11.156 11.188 1 94.5 99 THR B O 1
ATOM 2392 N N . ALA B 1 100 ? -10.586 9.328 12.422 1 92.38 100 ALA B N 1
ATOM 2393 C CA . ALA B 1 100 ? -11.312 8.547 11.422 1 92.38 100 ALA B CA 1
ATOM 2394 C C . ALA B 1 100 ? -12.82 8.789 11.523 1 92.38 100 ALA B C 1
ATOM 2396 O O . ALA B 1 100 ? -13.594 8.273 10.711 1 92.38 100 ALA B O 1
ATOM 2397 N N . ALA B 1 101 ? -13.25 9.617 12.383 1 87.88 101 ALA B N 1
ATOM 2398 C CA . ALA B 1 101 ? -14.664 9.938 12.562 1 87.88 101 ALA B CA 1
ATOM 2399 C C . ALA B 1 101 ? -15.227 10.641 11.328 1 87.88 101 ALA B C 1
ATOM 2401 O O . ALA B 1 101 ? -14.531 11.422 10.68 1 87.88 101 ALA B O 1
ATOM 2402 N N . LYS B 1 102 ? -16.516 10.32 11 1 85.56 102 LYS B N 1
ATOM 2403 C CA . LYS B 1 102 ? -17.234 11.023 9.938 1 85.56 102 LYS B CA 1
ATOM 2404 C C . LYS B 1 102 ? -17.75 12.367 10.422 1 85.56 102 LYS B C 1
ATOM 2406 O O . LYS B 1 102 ? -18.672 12.422 11.234 1 85.56 102 LYS B O 1
ATOM 2411 N N . VAL B 1 103 ? -17.094 13.398 10.055 1 86.31 103 VAL B N 1
ATOM 2412 C CA . VAL B 1 103 ? -17.531 14.734 10.445 1 86.31 103 VAL B CA 1
ATOM 2413 C C . VAL B 1 103 ? -17.812 15.57 9.203 1 86.31 103 VAL B C 1
ATOM 2415 O O . VAL B 1 103 ? -17.391 15.219 8.102 1 86.31 103 VAL B O 1
ATOM 2418 N N . SER B 1 104 ? -18.562 16.594 9.453 1 88.06 104 SER B N 1
ATOM 2419 C CA . SER B 1 104 ? -18.875 17.484 8.344 1 88.06 104 SER B CA 1
ATOM 2420 C C . SER B 1 104 ? -17.625 18.172 7.824 1 88.06 104 SER B C 1
ATOM 2422 O O . SER B 1 104 ? -16.625 18.281 8.539 1 88.06 104 SER B O 1
ATOM 2424 N N . ALA B 1 105 ? -17.688 18.609 6.562 1 88.25 105 ALA B N 1
ATOM 2425 C CA . ALA B 1 105 ? -16.547 19.25 5.898 1 88.25 105 ALA B CA 1
ATOM 2426 C C . ALA B 1 105 ? -16.156 20.531 6.605 1 88.25 105 ALA B C 1
ATOM 2428 O O . ALA B 1 105 ? -15.055 21.062 6.387 1 88.25 105 ALA B O 1
ATOM 2429 N N . ASN B 1 106 ? -16.953 21.047 7.445 1 89.38 106 ASN B N 1
ATOM 2430 C CA . ASN B 1 106 ? -16.703 22.312 8.109 1 89.38 106 ASN B CA 1
ATOM 2431 C C . ASN B 1 106 ? -16.047 22.109 9.477 1 89.38 106 ASN B C 1
ATOM 2433 O O . ASN B 1 106 ? -15.672 23.078 10.141 1 89.38 106 ASN B O 1
ATOM 2437 N N . VAL B 1 107 ? -15.859 20.875 9.859 1 89.44 107 VAL B N 1
ATOM 2438 C CA . VAL B 1 107 ? -15.266 20.547 11.156 1 89.44 107 VAL B CA 1
ATOM 2439 C C . VAL B 1 107 ? -13.914 19.891 10.945 1 89.44 107 VAL B C 1
ATOM 2441 O O . VAL B 1 107 ? -13.789 18.953 10.148 1 89.44 107 VAL B O 1
ATOM 2444 N N . SER B 1 108 ? -12.945 20.453 11.617 1 92.88 108 SER B N 1
ATOM 2445 C CA . SER B 1 108 ? -11.617 19.859 11.562 1 92.88 108 SER B CA 1
ATOM 2446 C C . SER B 1 108 ? -11.469 18.75 12.586 1 92.88 108 SER B C 1
ATOM 2448 O O . SER B 1 108 ? -11.781 18.938 13.766 1 92.88 108 SER B O 1
ATOM 2450 N N . GLU B 1 109 ? -10.922 17.594 12.18 1 93 109 GLU B N 1
ATOM 2451 C CA . GLU B 1 109 ? -10.633 16.484 13.078 1 93 109 GLU B CA 1
ATOM 2452 C C . GLU B 1 109 ? -9.547 16.859 14.086 1 93 109 GLU B C 1
ATOM 2454 O O . GLU B 1 109 ? -9.43 16.234 15.141 1 93 109 GLU B O 1
ATOM 2459 N N . LEU B 1 110 ? -8.766 17.875 13.82 1 93.38 110 LEU B N 1
ATOM 2460 C CA . LEU B 1 110 ? -7.703 18.312 14.719 1 93.38 110 LEU B CA 1
ATOM 2461 C C . LEU B 1 110 ? -8.281 18.781 16.047 1 93.38 110 LEU B C 1
ATOM 2463 O O . LEU B 1 110 ? -7.715 18.484 17.109 1 93.38 110 LEU B O 1
ATOM 2467 N N . THR B 1 111 ? -9.367 19.484 15.938 1 88.31 111 THR B N 1
ATOM 2468 C CA . THR B 1 111 ? -10.016 20 17.141 1 88.31 111 THR B CA 1
ATOM 2469 C C . THR B 1 111 ? -10.68 18.859 17.922 1 88.31 111 THR B C 1
ATOM 2471 O O . THR B 1 111 ? -10.555 18.797 19.141 1 88.31 111 THR B O 1
ATOM 2474 N N . LEU B 1 112 ? -11.258 17.984 17.219 1 84.31 112 LEU B N 1
ATOM 2475 C CA . LEU B 1 112 ? -11.977 16.875 17.812 1 84.31 112 LEU B CA 1
ATOM 2476 C C . LEU B 1 112 ? -11.023 15.961 18.578 1 84.31 112 LEU B C 1
ATOM 2478 O O . LEU B 1 112 ? -11.359 15.445 19.641 1 84.31 112 LEU B O 1
ATOM 2482 N N . ALA B 1 113 ? -9.859 15.766 18.062 1 90.19 113 ALA B N 1
ATOM 2483 C CA . ALA B 1 113 ? -8.898 14.82 18.625 1 90.19 113 ALA B CA 1
ATOM 2484 C C . ALA B 1 113 ? -7.852 15.539 19.469 1 90.19 113 ALA B C 1
ATOM 2486 O O . ALA B 1 113 ? -6.906 14.914 19.953 1 90.19 113 ALA B O 1
ATOM 2487 N N . ASP B 1 114 ? -7.949 16.875 19.656 1 92.25 114 ASP B N 1
ATOM 2488 C CA . ASP B 1 114 ? -7.008 17.672 20.422 1 92.25 114 ASP B CA 1
ATOM 2489 C C . ASP B 1 114 ? -5.582 17.484 19.906 1 92.25 114 ASP B C 1
ATOM 2491 O O . ASP B 1 114 ? -4.684 17.125 20.672 1 92.25 114 ASP B O 1
ATOM 2495 N N . ILE B 1 115 ? -5.43 17.688 18.656 1 95.94 115 ILE B N 1
ATOM 2496 C CA . ILE B 1 115 ? -4.141 17.516 18 1 95.94 115 ILE B CA 1
ATOM 2497 C C . ILE B 1 115 ? -3.547 18.891 17.672 1 95.94 115 ILE B C 1
ATOM 2499 O O . ILE B 1 115 ? -4.195 19.703 17 1 95.94 115 ILE B O 1
ATOM 2503 N N . GLN B 1 116 ? -2.344 19.141 18.156 1 96.75 116 GLN B N 1
ATOM 2504 C CA . GLN B 1 116 ? -1.606 20.344 17.812 1 96.75 116 GLN B CA 1
ATOM 2505 C C . GLN B 1 116 ? -0.888 20.188 16.484 1 96.75 116 GLN B C 1
ATOM 2507 O O . GLN B 1 116 ? -0.441 19.094 16.141 1 96.75 116 GLN B O 1
ATOM 2512 N N . THR B 1 117 ? -0.8 21.344 15.805 1 98.12 117 THR B N 1
ATOM 2513 C CA . THR B 1 117 ? -0.155 21.297 14.492 1 98.12 117 THR B CA 1
ATOM 2514 C C . THR B 1 117 ? 1.109 22.156 14.484 1 98.12 117 THR B C 1
ATOM 2516 O O . THR B 1 117 ? 1.36 22.906 15.43 1 98.12 117 THR B O 1
ATOM 2519 N N . VAL B 1 118 ? 1.936 21.984 13.57 1 98.5 118 VAL B N 1
ATOM 2520 C CA . VAL B 1 118 ? 3.135 22.766 13.305 1 98.5 118 VAL B CA 1
ATOM 2521 C C . VAL B 1 118 ? 3.172 23.156 11.828 1 98.5 118 VAL B C 1
ATOM 2523 O O . VAL B 1 118 ? 2.748 22.391 10.961 1 98.5 118 VAL B O 1
ATOM 2526 N N . ASN B 1 119 ? 3.639 24.328 11.555 1 98.5 119 ASN B N 1
ATOM 2527 C CA . ASN B 1 119 ? 3.676 24.844 10.18 1 98.5 119 ASN B CA 1
ATOM 2528 C C . ASN B 1 119 ? 4.605 24.016 9.305 1 98.5 119 ASN B C 1
ATOM 2530 O O . ASN B 1 119 ? 5.66 23.562 9.758 1 98.5 119 ASN B O 1
ATOM 2534 N N . SER B 1 120 ? 4.203 23.875 8.047 1 98.56 120 SER B N 1
ATOM 2535 C CA . SER B 1 120 ? 5.023 23.219 7.043 1 98.56 120 SER B CA 1
ATOM 2536 C C . SER B 1 120 ? 6.004 24.188 6.395 1 98.56 120 SER B C 1
ATOM 2538 O O . SER B 1 120 ? 5.969 25.391 6.672 1 98.56 120 SER B O 1
ATOM 2540 N N . LYS B 1 121 ? 6.898 23.641 5.609 1 98.44 121 LYS B N 1
ATOM 2541 C CA . LYS B 1 121 ? 7.93 24.453 4.969 1 98.44 121 LYS B CA 1
ATOM 2542 C C . LYS B 1 121 ? 7.539 24.812 3.537 1 98.44 121 LYS B C 1
ATOM 2544 O O . LYS B 1 121 ? 7.621 25.969 3.137 1 98.44 121 LYS B O 1
ATOM 2549 N N . THR B 1 122 ? 7.082 23.844 2.746 1 98.44 122 THR B N 1
ATOM 2550 C CA . THR B 1 122 ? 6.914 24.078 1.315 1 98.44 122 THR B CA 1
ATOM 2551 C C . THR B 1 122 ? 5.445 23.938 0.916 1 98.44 122 THR B C 1
ATOM 2553 O O . THR B 1 122 ? 5.082 24.219 -0.229 1 98.44 122 THR B O 1
ATOM 2556 N N . VAL B 1 123 ? 4.582 23.5 1.86 1 98.75 123 VAL B N 1
ATOM 2557 C CA . VAL B 1 123 ? 3.158 23.344 1.588 1 98.75 123 VAL B CA 1
ATOM 2558 C C . VAL B 1 123 ? 2.348 24.125 2.621 1 98.75 123 VAL B C 1
ATOM 2560 O O . VAL B 1 123 ? 2.875 24.516 3.662 1 98.75 123 VAL B O 1
ATOM 2563 N N . SER B 1 124 ? 1.075 24.328 2.332 1 98.31 124 SER B N 1
ATOM 2564 C CA . SER B 1 124 ? 0.233 25.156 3.186 1 98.31 124 SER B CA 1
ATOM 2565 C C . SER B 1 124 ? -0.324 24.359 4.359 1 98.31 124 SER B C 1
ATOM 2567 O O . SER B 1 124 ? -0.333 24.844 5.496 1 98.31 124 SER B O 1
ATOM 2569 N N . PRO B 1 125 ? -0.836 23.125 4.094 1 98.69 125 PRO B N 1
ATOM 2570 C CA . PRO B 1 125 ? -1.356 22.391 5.25 1 98.69 125 PRO B CA 1
ATOM 2571 C C . PRO B 1 125 ? -0.296 22.141 6.32 1 98.69 125 PRO B C 1
ATOM 2573 O O . PRO B 1 125 ? 0.864 21.875 6 1 98.69 125 PRO B O 1
ATOM 2576 N N . PRO B 1 126 ? -0.647 22.297 7.543 1 98.75 126 PRO B N 1
ATOM 2577 C CA . PRO B 1 126 ? 0.289 22 8.633 1 98.75 126 PRO B CA 1
ATOM 2578 C C . PRO B 1 126 ? 0.449 20.5 8.891 1 98.75 126 PRO B C 1
ATOM 2580 O O . PRO B 1 126 ? -0.331 19.703 8.383 1 98.75 126 PRO B O 1
ATOM 2583 N N . GLY B 1 127 ? 1.504 20.141 9.57 1 98.56 127 GLY B N 1
ATOM 2584 C CA . GLY B 1 127 ? 1.679 18.781 10.062 1 98.56 127 GLY B CA 1
ATOM 2585 C C . GLY B 1 127 ? 1.269 18.609 11.516 1 98.56 127 GLY B C 1
ATOM 2586 O O . GLY B 1 127 ? 0.994 19.594 12.203 1 98.56 127 GLY B O 1
ATOM 2587 N N . VAL B 1 128 ? 1.152 17.391 11.969 1 98.12 128 VAL B N 1
ATOM 2588 C CA . VAL B 1 128 ? 0.896 17.078 13.367 1 98.12 128 VAL B CA 1
ATOM 2589 C C . VAL B 1 128 ? 2.158 17.312 14.188 1 98.12 128 VAL B C 1
ATOM 2591 O O . VAL B 1 128 ? 3.195 16.703 13.945 1 98.12 128 VAL B O 1
ATOM 2594 N N . ALA B 1 129 ? 2.076 18.094 15.227 1 97.25 129 ALA B N 1
ATOM 2595 C CA . ALA B 1 129 ? 3.244 18.609 15.945 1 97.25 129 ALA B CA 1
ATOM 2596 C C . ALA B 1 129 ? 4.016 17.469 16.625 1 97.25 129 ALA B C 1
ATOM 2598 O O . ALA B 1 129 ? 5.246 17.484 16.641 1 97.25 129 ALA B O 1
ATOM 2599 N N . ASP B 1 130 ? 3.312 16.484 17.125 1 94.38 130 ASP B N 1
ATOM 2600 C CA . ASP B 1 130 ? 3.955 15.461 17.938 1 94.38 130 ASP B CA 1
ATOM 2601 C C . ASP B 1 130 ? 4.328 14.242 17.094 1 94.38 130 ASP B C 1
ATOM 2603 O O . ASP B 1 130 ? 4.852 13.25 17.609 1 94.38 130 ASP B O 1
ATOM 2607 N N . ALA B 1 131 ? 4.051 14.25 15.805 1 97.44 131 ALA B N 1
ATOM 2608 C CA . ALA B 1 131 ? 4.465 13.133 14.953 1 97.44 131 ALA B CA 1
ATOM 2609 C C . ALA B 1 131 ? 5.984 13.055 14.859 1 97.44 131 ALA B C 1
ATOM 2611 O O . ALA B 1 131 ? 6.66 14.07 14.703 1 97.44 131 ALA B O 1
ATOM 2612 N N . LEU B 1 132 ? 6.531 11.875 14.891 1 98.38 132 LEU B N 1
ATOM 2613 C CA . LEU B 1 132 ? 7.973 11.68 14.859 1 98.38 132 LEU B CA 1
ATOM 2614 C C . LEU B 1 132 ? 8.508 11.812 13.438 1 98.38 132 LEU B C 1
ATOM 2616 O O . LEU B 1 132 ? 9.688 12.125 13.242 1 98.38 132 LEU B O 1
ATOM 2620 N N . ILE B 1 133 ? 7.711 11.539 12.461 1 98.75 133 ILE B N 1
ATOM 2621 C CA . ILE B 1 133 ? 8.039 11.734 11.047 1 98.75 133 ILE B CA 1
ATOM 2622 C C . ILE B 1 133 ? 6.867 12.414 10.344 1 98.75 133 ILE B C 1
ATOM 2624 O O . ILE B 1 133 ? 5.719 11.984 10.469 1 98.75 133 ILE B O 1
ATOM 2628 N N . ARG B 1 134 ? 7.105 13.492 9.656 1 98.81 134 ARG B N 1
ATOM 2629 C CA . ARG B 1 134 ? 6.16 14.18 8.781 1 98.81 134 ARG B CA 1
ATOM 2630 C C . ARG B 1 134 ? 6.723 14.328 7.375 1 98.81 134 ARG B C 1
ATOM 2632 O O . ARG B 1 134 ? 7.891 14.68 7.199 1 98.81 134 ARG B O 1
ATOM 2639 N N . LEU B 1 135 ? 5.938 14.047 6.418 1 98.94 135 LEU B N 1
ATOM 2640 C CA . LEU B 1 135 ? 6.293 14.164 5.008 1 98.94 135 LEU B CA 1
ATOM 2641 C C . LEU B 1 135 ? 5.41 15.188 4.305 1 98.94 135 LEU B C 1
ATOM 2643 O O . LEU B 1 135 ? 4.211 14.961 4.137 1 98.94 135 LEU B O 1
ATOM 2647 N N . GLU B 1 136 ? 6 16.344 3.98 1 98.94 136 GLU B N 1
ATOM 2648 C CA . GLU B 1 136 ? 5.254 17.266 3.127 1 98.94 136 GLU B CA 1
ATOM 2649 C C . GLU B 1 136 ? 5.145 16.734 1.703 1 98.94 136 GLU B C 1
ATOM 2651 O O . GLU B 1 136 ? 6.113 16.203 1.156 1 98.94 136 GLU B O 1
ATOM 2656 N N . VAL B 1 137 ? 3.932 16.859 1.154 1 98.94 137 VAL B N 1
ATOM 2657 C CA . VAL B 1 137 ? 3.73 16.234 -0.15 1 98.94 137 VAL B CA 1
ATOM 2658 C C . VAL B 1 137 ? 2.92 17.172 -1.048 1 98.94 137 VAL B C 1
ATOM 2660 O O . VAL B 1 137 ? 2.152 18 -0.558 1 98.94 137 VAL B O 1
ATOM 2663 N N . LYS B 1 138 ? 3.145 17.016 -2.318 1 98.94 138 LYS B N 1
ATOM 2664 C CA . LYS B 1 138 ? 2.299 17.578 -3.365 1 98.94 138 LYS B CA 1
ATOM 2665 C C . LYS B 1 138 ? 1.718 16.484 -4.254 1 98.94 138 LYS B C 1
ATOM 2667 O O . LYS B 1 138 ? 2.354 15.445 -4.465 1 98.94 138 LYS B O 1
ATOM 2672 N N . VAL B 1 139 ? 0.493 16.734 -4.754 1 98.88 139 VAL B N 1
ATOM 2673 C CA . VAL B 1 139 ? -0.092 15.773 -5.68 1 98.88 139 VAL B CA 1
ATOM 2674 C C . VAL B 1 139 ? 0.729 15.727 -6.965 1 98.88 139 VAL B C 1
ATOM 2676 O O . VAL B 1 139 ? 0.906 16.75 -7.637 1 98.88 139 VAL B O 1
ATOM 2679 N N . TYR B 1 140 ? 1.24 14.57 -7.227 1 98.81 140 TYR B N 1
ATOM 2680 C CA . TYR B 1 140 ? 2.023 14.336 -8.438 1 98.81 140 TYR B CA 1
ATOM 2681 C C . TYR B 1 140 ? 1.134 13.867 -9.578 1 98.81 140 TYR B C 1
ATOM 2683 O O . TYR B 1 140 ? 1.326 14.266 -10.727 1 98.81 140 TYR B O 1
ATOM 2691 N N . GLN B 1 141 ? 0.232 12.961 -9.273 1 98.56 141 GLN B N 1
ATOM 2692 C CA . GLN B 1 141 ? -0.713 12.391 -10.227 1 98.56 141 GLN B CA 1
ATOM 2693 C C . GLN B 1 141 ? -2.016 11.992 -9.539 1 98.56 141 GLN B C 1
ATOM 2695 O O . GLN B 1 141 ? -1.996 11.422 -8.445 1 98.56 141 GLN B O 1
ATOM 2700 N N . TYR B 1 142 ? -3.154 12.406 -10.125 1 98.75 142 TYR B N 1
ATOM 2701 C CA . TYR B 1 142 ? -4.469 11.938 -9.703 1 98.75 142 TYR B CA 1
ATOM 2702 C C . TYR B 1 142 ? -4.977 10.836 -10.625 1 98.75 142 TYR B C 1
ATOM 2704 O O . TYR B 1 142 ? -4.906 10.969 -11.852 1 98.75 142 TYR B O 1
ATOM 2712 N N . ILE B 1 143 ? -5.426 9.695 -10.07 1 98.56 143 ILE B N 1
ATOM 2713 C CA . ILE B 1 143 ? -5.898 8.531 -10.82 1 98.56 143 ILE B CA 1
ATOM 2714 C C . ILE B 1 143 ? -7.293 8.141 -10.328 1 98.56 143 ILE B C 1
ATOM 2716 O O . ILE B 1 143 ? -7.43 7.414 -9.344 1 98.56 143 ILE B O 1
ATOM 2720 N N . PRO B 1 144 ? -8.359 8.594 -11 1 98.62 144 PRO B N 1
ATOM 2721 C CA . PRO B 1 144 ? -9.695 8.094 -10.648 1 98.62 144 PRO B CA 1
ATOM 2722 C C . PRO B 1 144 ? -9.898 6.629 -11.047 1 98.62 144 PRO B C 1
ATOM 2724 O O . PRO B 1 144 ? -9.695 6.266 -12.203 1 98.62 144 PRO B O 1
ATOM 2727 N N . ILE B 1 145 ? -10.188 5.77 -10.125 1 98.69 145 ILE B N 1
ATOM 2728 C CA . ILE B 1 145 ? -10.531 4.375 -10.383 1 98.69 145 ILE B CA 1
ATOM 2729 C C . ILE B 1 145 ? -12.047 4.215 -10.445 1 98.69 145 ILE B C 1
ATOM 2731 O O . ILE B 1 145 ? -12.758 4.613 -9.523 1 98.69 145 ILE B O 1
ATOM 2735 N N . ARG B 1 146 ? -12.5 3.68 -11.531 1 98.38 146 ARG B N 1
ATOM 2736 C CA . ARG B 1 146 ? -13.938 3.635 -11.805 1 98.38 146 ARG B CA 1
ATOM 2737 C C . ARG B 1 146 ? -14.445 2.199 -11.812 1 98.38 146 ARG B C 1
ATOM 2739 O O . ARG B 1 146 ? -13.703 1.269 -12.125 1 98.38 146 ARG B O 1
ATOM 2746 N N . ASP B 1 147 ? -15.766 2.045 -11.414 1 96.44 147 ASP B N 1
ATOM 2747 C CA . ASP B 1 147 ? -16.391 0.733 -11.562 1 96.44 147 ASP B CA 1
ATOM 2748 C C . ASP B 1 147 ? -16.906 0.522 -12.984 1 96.44 147 ASP B C 1
ATOM 2750 O O . ASP B 1 147 ? -16.578 1.305 -13.891 1 96.44 147 ASP B O 1
ATOM 2754 N N . ARG B 1 148 ? -17.547 -0.603 -13.195 1 93.81 148 ARG B N 1
ATOM 2755 C CA . ARG B 1 148 ? -17.984 -1.005 -14.523 1 93.81 148 ARG B CA 1
ATOM 2756 C C . ARG B 1 148 ? -19.094 -0.089 -15.039 1 93.81 148 ARG B C 1
ATOM 2758 O O . ARG B 1 148 ? -19.406 -0.082 -16.234 1 93.81 148 ARG B O 1
ATOM 2765 N N . LYS B 1 149 ? -19.766 0.676 -14.18 1 96.38 149 LYS B N 1
ATOM 2766 C CA . LYS B 1 149 ? -20.781 1.648 -14.562 1 96.38 149 LYS B CA 1
ATOM 2767 C C . LYS B 1 149 ? -20.188 3.047 -14.695 1 96.38 149 LYS B C 1
ATOM 2769 O O . LYS B 1 149 ? -20.906 4.043 -14.68 1 96.38 149 LYS B O 1
ATOM 2774 N N . ASP B 1 150 ? -18.891 3.16 -14.594 1 96.88 150 ASP B N 1
ATOM 2775 C CA . ASP B 1 150 ? -18.109 4.371 -14.82 1 96.88 150 ASP B CA 1
ATOM 2776 C C . ASP B 1 150 ? -18.219 5.328 -13.633 1 96.88 150 ASP B C 1
ATOM 2778 O O . ASP B 1 150 ? -18.047 6.539 -13.789 1 96.88 150 ASP B O 1
ATOM 2782 N N . ARG B 1 151 ? -18.656 4.895 -12.547 1 98 151 ARG B N 1
ATOM 2783 C CA . ARG B 1 151 ? -18.656 5.695 -11.328 1 98 151 ARG B CA 1
ATOM 2784 C C . ARG B 1 151 ? -17.297 5.625 -10.641 1 98 151 ARG B C 1
ATOM 2786 O O . ARG B 1 151 ? -16.688 4.559 -10.555 1 98 151 ARG B O 1
ATOM 2793 N N . ILE B 1 152 ? -16.781 6.785 -10.219 1 98.69 152 ILE B N 1
ATOM 2794 C CA . ILE B 1 152 ? -15.531 6.766 -9.469 1 98.69 152 ILE B CA 1
ATOM 2795 C C . ILE B 1 152 ? -15.75 6.094 -8.117 1 98.69 152 ILE B C 1
ATOM 2797 O O . ILE B 1 152 ? -16.609 6.512 -7.34 1 98.69 152 ILE B O 1
ATOM 2801 N N . ILE B 1 153 ? -15.008 5.02 -7.82 1 98.56 153 ILE B N 1
ATOM 2802 C CA . ILE B 1 153 ? -15.164 4.285 -6.57 1 98.56 153 ILE B CA 1
ATOM 2803 C C . ILE B 1 153 ? -13.953 4.535 -5.672 1 98.56 153 ILE B C 1
ATOM 2805 O O . ILE B 1 153 ? -14 4.27 -4.469 1 98.56 153 ILE B O 1
ATOM 2809 N N . THR B 1 154 ? -12.836 4.965 -6.219 1 98.81 154 THR B N 1
ATOM 2810 C CA . THR B 1 154 ? -11.609 5.293 -5.496 1 98.81 154 THR B CA 1
ATOM 2811 C C . THR B 1 154 ? -10.922 6.508 -6.117 1 98.81 154 THR B C 1
ATOM 2813 O O . THR B 1 154 ? -10.789 6.598 -7.34 1 98.81 154 THR B O 1
ATOM 2816 N N . ASP B 1 155 ? -10.586 7.488 -5.316 1 98.88 155 ASP B N 1
ATOM 2817 C CA . ASP B 1 155 ? -9.664 8.555 -5.699 1 98.88 155 ASP B CA 1
ATOM 2818 C C . ASP B 1 155 ? -8.227 8.203 -5.309 1 98.88 155 ASP B C 1
ATOM 2820 O O . ASP B 1 155 ? -7.855 8.32 -4.141 1 98.88 155 ASP B O 1
ATOM 2824 N N . MET B 1 156 ? -7.469 7.777 -6.262 1 98.88 156 MET B N 1
ATOM 2825 C CA . MET B 1 156 ? -6.078 7.438 -5.973 1 98.88 156 MET B CA 1
ATOM 2826 C C . MET B 1 156 ? -5.152 8.609 -6.297 1 98.88 156 MET B C 1
ATOM 2828 O O . MET B 1 156 ? -5.297 9.25 -7.34 1 98.88 156 MET B O 1
ATOM 2832 N N . PHE B 1 157 ? -4.281 8.906 -5.391 1 98.94 157 PHE B N 1
ATOM 2833 C CA . PHE B 1 157 ? -3.291 9.961 -5.562 1 98.94 157 PHE B CA 1
ATOM 2834 C C . PHE B 1 157 ? -1.879 9.391 -5.512 1 98.94 157 PHE B C 1
ATOM 2836 O O . PHE B 1 157 ? -1.578 8.539 -4.676 1 98.94 157 PHE B O 1
ATOM 2843 N N . ILE B 1 158 ? -1.079 9.758 -6.457 1 98.94 158 ILE B N 1
ATOM 2844 C CA . ILE B 1 158 ? 0.371 9.68 -6.312 1 98.94 158 ILE B CA 1
ATOM 2845 C C . ILE B 1 158 ? 0.9 11 -5.754 1 98.94 158 ILE B C 1
ATOM 2847 O O . ILE B 1 158 ? 0.683 12.062 -6.34 1 98.94 158 ILE B O 1
ATOM 2851 N N . LEU B 1 159 ? 1.534 10.906 -4.555 1 98.94 159 LEU B N 1
ATOM 2852 C CA . LEU B 1 159 ? 2.035 12.078 -3.838 1 98.94 159 LEU B CA 1
ATOM 2853 C C . LEU B 1 159 ? 3.559 12.133 -3.883 1 98.94 159 LEU B C 1
ATOM 2855 O O . LEU B 1 159 ? 4.227 11.117 -3.641 1 98.94 159 LEU B O 1
ATOM 2859 N N . GLU B 1 160 ? 4.09 13.258 -4.203 1 98.88 160 GLU B N 1
ATOM 2860 C CA . GLU B 1 160 ? 5.539 13.445 -4.195 1 98.88 160 GLU B CA 1
ATOM 2861 C C . GLU B 1 160 ? 5.996 14.141 -2.916 1 98.88 160 GLU B C 1
ATOM 2863 O O . GLU B 1 160 ? 5.496 15.211 -2.57 1 98.88 160 GLU B O 1
ATOM 2868 N N . ILE B 1 161 ? 6.945 13.539 -2.242 1 98.94 161 ILE B N 1
ATOM 2869 C CA . ILE B 1 161 ? 7.484 14.133 -1.022 1 98.94 161 ILE B CA 1
ATOM 2870 C C . ILE B 1 161 ? 8.406 15.297 -1.379 1 98.94 161 ILE B C 1
ATOM 2872 O O . ILE B 1 161 ? 9.344 15.141 -2.17 1 98.94 161 ILE B O 1
ATOM 2876 N N . THR B 1 162 ? 8.141 16.422 -0.795 1 98.88 162 THR B N 1
ATOM 2877 C CA . THR B 1 162 ? 9 17.594 -1.002 1 98.88 162 THR B CA 1
ATOM 2878 C C . THR B 1 162 ? 9.938 17.781 0.184 1 98.88 162 THR B C 1
ATOM 2880 O O . THR B 1 162 ? 11.07 18.234 0.016 1 98.88 162 THR B O 1
ATOM 2883 N N . ASP B 1 163 ? 9.422 17.453 1.366 1 98.88 163 ASP B N 1
ATOM 2884 C CA . ASP B 1 163 ? 10.211 17.656 2.578 1 98.88 163 ASP B CA 1
ATOM 2885 C C . ASP B 1 163 ? 10.023 16.5 3.559 1 98.88 163 ASP B C 1
ATOM 2887 O O . ASP B 1 163 ? 8.906 16.016 3.74 1 98.88 163 ASP B O 1
ATOM 2891 N N . TYR B 1 164 ? 11.102 16.156 4.145 1 98.81 164 TYR B N 1
ATOM 2892 C CA . TYR B 1 164 ? 11.125 15.195 5.242 1 98.81 164 TYR B CA 1
ATOM 2893 C C . TYR B 1 164 ? 11.406 15.891 6.566 1 98.81 164 TYR B C 1
ATOM 2895 O O . TYR B 1 164 ? 12.375 16.641 6.688 1 98.81 164 TYR B O 1
ATOM 2903 N N . HIS B 1 165 ? 10.547 15.703 7.508 1 98.81 165 HIS B N 1
ATOM 2904 C CA . HIS B 1 165 ? 10.797 16.094 8.891 1 98.81 165 HIS B CA 1
ATOM 2905 C C . HIS B 1 165 ? 10.922 14.867 9.789 1 98.81 165 HIS B C 1
ATOM 2907 O O . HIS B 1 165 ? 10 14.055 9.883 1 98.81 165 HIS B O 1
ATOM 2913 N N . LEU B 1 166 ? 12.062 14.68 10.453 1 98.69 166 LEU B N 1
ATOM 2914 C CA . LEU B 1 166 ? 12.336 13.508 11.281 1 98.69 166 LEU B CA 1
ATOM 2915 C C . LEU B 1 166 ? 12.789 13.922 12.68 1 98.69 166 LEU B C 1
ATOM 2917 O O . LEU B 1 166 ? 13.773 14.648 12.82 1 98.69 166 LEU B O 1
ATOM 2921 N N . ASP B 1 167 ? 12.023 13.453 13.695 1 98.5 167 ASP B N 1
ATOM 2922 C CA . ASP B 1 167 ? 12.492 13.648 15.07 1 98.5 167 ASP B CA 1
ATOM 2923 C C . ASP B 1 167 ? 13.867 13.016 15.273 1 98.5 167 ASP B C 1
ATOM 2925 O O . ASP B 1 167 ? 14.148 11.945 14.734 1 98.5 167 ASP B O 1
ATOM 2929 N N . ALA B 1 168 ? 14.688 13.602 16.125 1 97.88 168 ALA B N 1
ATOM 2930 C CA . ALA B 1 168 ? 16.047 13.125 16.375 1 97.88 168 ALA B CA 1
ATOM 2931 C C . ALA B 1 168 ? 16.031 11.711 16.938 1 97.88 168 ALA B C 1
ATOM 2933 O O . ALA B 1 168 ? 16.969 10.938 16.703 1 97.88 168 ALA B O 1
ATOM 2934 N N . SER B 1 169 ? 15.039 11.297 17.594 1 98 169 SER B N 1
ATOM 2935 C CA . SER B 1 169 ? 14.953 10 18.266 1 98 169 SER B CA 1
ATOM 2936 C C . SER B 1 169 ? 14.75 8.875 17.25 1 98 169 SER B C 1
ATOM 2938 O O . SER B 1 169 ? 14.961 7.703 17.562 1 98 169 SER B O 1
ATOM 2940 N N . VAL B 1 170 ? 14.336 9.211 16 1 98.25 170 VAL B N 1
ATOM 2941 C CA . VAL B 1 170 ? 13.953 8.141 15.094 1 98.25 170 VAL B CA 1
ATOM 2942 C C . VAL B 1 170 ? 14.828 8.195 13.844 1 98.25 170 VAL B C 1
ATOM 2944 O O . VAL B 1 170 ? 14.523 7.539 12.844 1 98.25 170 VAL B O 1
ATOM 2947 N N . TYR B 1 171 ? 15.797 9.055 13.82 1 98.38 171 TYR B N 1
ATOM 2948 C CA . TYR B 1 171 ? 16.609 9.227 12.625 1 98.38 171 TYR B CA 1
ATOM 2949 C C . TYR B 1 171 ? 18.094 9 12.922 1 98.38 171 TYR B C 1
ATOM 2951 O O . TYR B 1 171 ? 18.656 9.664 13.797 1 98.38 171 TYR B O 1
ATOM 2959 N N . ASP B 1 172 ? 18.672 8.023 12.266 1 97.81 172 ASP B N 1
ATOM 2960 C CA . ASP B 1 172 ? 20.125 7.855 12.242 1 97.81 172 ASP B CA 1
ATOM 2961 C C . ASP B 1 172 ? 20.75 8.68 11.117 1 97.81 172 ASP B C 1
ATOM 2963 O O . ASP B 1 172 ? 20.781 8.242 9.961 1 97.81 172 ASP B O 1
ATOM 2967 N N . GLU B 1 173 ? 21.25 9.812 11.445 1 95.5 173 GLU B N 1
ATOM 2968 C CA . GLU B 1 173 ? 21.781 10.758 10.461 1 95.5 173 GLU B CA 1
ATOM 2969 C C . GLU B 1 173 ? 22.984 10.18 9.727 1 95.5 173 GLU B C 1
ATOM 2971 O O . GLU B 1 173 ? 23.172 10.422 8.531 1 95.5 173 GLU B O 1
ATOM 2976 N N . GLU B 1 174 ? 23.797 9.477 10.43 1 95.81 174 GLU B N 1
ATOM 2977 C CA . GLU B 1 174 ? 25.031 8.93 9.844 1 95.81 174 GLU B CA 1
ATOM 2978 C C . GLU B 1 174 ? 24.703 7.93 8.742 1 95.81 174 GLU B C 1
ATOM 2980 O O . GLU B 1 174 ? 25.344 7.93 7.688 1 95.81 174 GLU B O 1
ATOM 2985 N N . LYS B 1 175 ? 23.75 7.137 8.953 1 94.94 175 LYS B N 1
ATOM 2986 C CA . LYS B 1 175 ? 23.438 6.074 8 1 94.94 175 LYS B CA 1
ATOM 2987 C C . LYS B 1 175 ? 22.25 6.461 7.109 1 94.94 175 LYS B C 1
ATOM 2989 O O . LYS B 1 175 ? 22.016 5.82 6.086 1 94.94 175 LYS B O 1
ATOM 2994 N N . GLY B 1 176 ? 21.5 7.492 7.477 1 95.81 176 GLY B N 1
ATOM 2995 C CA . GLY B 1 176 ? 20.328 7.902 6.738 1 95.81 176 GLY B CA 1
ATOM 2996 C C . GLY B 1 176 ? 19.172 6.926 6.871 1 95.81 176 GLY B C 1
ATOM 2997 O O . GLY B 1 176 ? 18.469 6.633 5.891 1 95.81 176 GLY B O 1
ATOM 2998 N N . TYR B 1 177 ? 19 6.359 8.094 1 95.44 177 TYR B N 1
ATOM 2999 C CA . TYR B 1 177 ? 17.984 5.332 8.32 1 95.44 177 TYR B CA 1
ATOM 3000 C C . TYR B 1 177 ? 16.953 5.793 9.344 1 95.44 177 TYR B C 1
ATOM 3002 O O . TYR B 1 177 ? 17.266 6.566 10.25 1 95.44 177 TYR B O 1
ATOM 3010 N N . VAL B 1 178 ? 15.734 5.328 9.148 1 97.56 178 VAL B N 1
ATOM 3011 C CA . VAL B 1 178 ? 14.711 5.453 10.188 1 97.56 178 VAL B CA 1
ATOM 3012 C C . VAL B 1 178 ? 14.914 4.379 11.25 1 97.56 178 VAL B C 1
ATOM 3014 O O . VAL B 1 178 ? 15.172 3.217 10.93 1 97.56 178 VAL B O 1
ATOM 3017 N N . LEU B 1 179 ? 14.852 4.781 12.492 1 97.31 179 LEU B N 1
ATOM 3018 C CA . LEU B 1 179 ? 14.984 3.861 13.609 1 97.31 179 LEU B CA 1
ATOM 3019 C C . LEU B 1 179 ? 13.625 3.314 14.031 1 97.31 179 LEU B C 1
ATOM 3021 O O . LEU B 1 179 ? 12.875 3.98 14.75 1 97.31 179 LEU B O 1
ATOM 3025 N N . TYR B 1 180 ? 13.383 2.062 13.688 1 96.56 180 TYR B N 1
ATOM 3026 C CA . TYR B 1 180 ? 12.047 1.494 13.773 1 96.56 180 TYR B CA 1
ATOM 3027 C C . TYR B 1 180 ? 11.656 1.228 15.219 1 96.56 180 TYR B C 1
ATOM 3029 O O . TYR B 1 180 ? 10.484 1.354 15.586 1 96.56 180 TYR B O 1
ATOM 3037 N N . GLU B 1 181 ? 12.641 0.828 16.016 1 94.88 181 GLU B N 1
ATOM 3038 C CA . GLU B 1 181 ? 12.328 0.586 17.422 1 94.88 181 GLU B CA 1
ATOM 3039 C C . GLU B 1 181 ? 11.82 1.854 18.094 1 94.88 181 GLU B C 1
ATOM 3041 O O . GLU B 1 181 ? 10.875 1.804 18.891 1 94.88 181 GLU B O 1
ATOM 3046 N N . ALA B 1 182 ? 12.516 2.945 17.797 1 96.38 182 ALA B N 1
ATOM 3047 C CA . ALA B 1 182 ? 12.109 4.227 18.359 1 96.38 182 ALA B CA 1
ATOM 3048 C C . ALA B 1 182 ? 10.82 4.727 17.719 1 96.38 182 ALA B C 1
ATOM 3050 O O . ALA B 1 182 ? 9.961 5.293 18.391 1 96.38 182 ALA B O 1
ATOM 3051 N N . LEU B 1 183 ? 10.633 4.562 16.438 1 97.12 183 LEU B N 1
ATOM 3052 C CA . LEU B 1 183 ? 9.445 5.016 15.719 1 97.12 183 LEU B CA 1
ATOM 3053 C C . LEU B 1 183 ? 8.211 4.25 16.172 1 97.12 183 LEU B C 1
ATOM 3055 O O . LEU B 1 183 ? 7.125 4.82 16.281 1 97.12 183 LEU B O 1
ATOM 3059 N N . ASP B 1 184 ? 8.422 2.92 16.406 1 96.88 184 ASP B N 1
ATOM 3060 C CA . ASP B 1 184 ? 7.348 2.043 16.859 1 96.88 184 ASP B CA 1
ATOM 3061 C C . ASP B 1 184 ? 6.113 2.17 15.977 1 96.88 184 ASP B C 1
ATOM 3063 O O . ASP B 1 184 ? 5.012 2.445 16.469 1 96.88 184 ASP B O 1
ATOM 3067 N N . PRO B 1 185 ? 6.293 1.9 14.68 1 96.88 185 PRO B N 1
ATOM 3068 C CA . PRO B 1 185 ? 5.168 2.094 13.758 1 96.88 185 PRO B CA 1
ATOM 3069 C C . PRO B 1 185 ? 4.031 1.102 13.992 1 96.88 185 PRO B C 1
ATOM 3071 O O . PRO B 1 185 ? 4.27 -0.005 14.484 1 96.88 185 PRO B O 1
ATOM 3074 N N . VAL B 1 186 ? 2.807 1.464 13.68 1 97.19 186 VAL B N 1
ATOM 3075 C CA . VAL B 1 186 ? 1.612 0.632 13.781 1 97.19 186 VAL B CA 1
ATOM 3076 C C . VAL B 1 186 ? 1.043 0.375 12.383 1 97.19 186 VAL B C 1
ATOM 3078 O O . VAL B 1 186 ? 1.368 1.09 11.438 1 97.19 186 VAL B O 1
ATOM 3081 N N . ALA B 1 187 ? 0.289 -0.657 12.297 1 97.81 187 ALA B N 1
ATOM 3082 C CA . ALA B 1 187 ? -0.25 -1.022 10.992 1 97.81 187 ALA B CA 1
ATOM 3083 C C . ALA B 1 187 ? -1.709 -1.455 11.102 1 97.81 187 ALA B C 1
ATOM 3085 O O . ALA B 1 187 ? -2.154 -1.893 12.164 1 97.81 187 ALA B O 1
ATOM 3086 N N . ARG B 1 188 ? -2.357 -1.287 10 1 97.75 188 ARG B N 1
ATOM 3087 C CA . ARG B 1 188 ? -3.758 -1.682 9.891 1 97.75 188 ARG B CA 1
ATOM 3088 C C . ARG B 1 188 ? -3.885 -3.117 9.391 1 97.75 188 ARG B C 1
ATOM 3090 O O . ARG B 1 188 ? -3.113 -3.551 8.531 1 97.75 188 ARG B O 1
ATOM 3097 N N . LEU B 1 189 ? -4.777 -3.857 10.055 1 97.25 189 LEU B N 1
ATOM 3098 C CA . LEU B 1 189 ? -5.27 -5.133 9.547 1 97.25 189 LEU B CA 1
ATOM 3099 C C . LEU B 1 189 ? -6.695 -4.996 9.031 1 97.25 189 LEU B C 1
ATOM 3101 O O . LEU B 1 189 ? -7.055 -3.969 8.453 1 97.25 189 LEU B O 1
ATOM 3105 N N . ALA B 1 190 ? -7.504 -6.02 9 1 95.62 190 ALA B N 1
ATOM 3106 C CA . ALA B 1 190 ? -8.883 -5.902 8.539 1 95.62 190 ALA B CA 1
ATOM 3107 C C . ALA B 1 190 ? -9.766 -5.273 9.609 1 95.62 190 ALA B C 1
ATOM 3109 O O . ALA B 1 190 ? -9.547 -5.477 10.805 1 95.62 190 ALA B O 1
ATOM 3110 N N . GLY B 1 191 ? -10.773 -4.523 9.133 1 92.75 191 GLY B N 1
ATOM 3111 C CA . GLY B 1 191 ? -11.719 -3.945 10.07 1 92.75 191 GLY B CA 1
ATOM 3112 C C . GLY B 1 191 ? -11.078 -2.963 11.031 1 92.75 191 GLY B C 1
ATOM 3113 O O . GLY B 1 191 ? -10.375 -2.045 10.609 1 92.75 191 GLY B O 1
ATOM 3114 N N . ASN B 1 192 ? -11.383 -3.141 12.32 1 94.31 192 ASN B N 1
ATOM 3115 C CA . ASN B 1 192 ? -10.859 -2.248 13.352 1 94.31 192 ASN B CA 1
ATOM 3116 C C . ASN B 1 192 ? -9.648 -2.852 14.055 1 94.31 192 ASN B C 1
ATOM 3118 O O . ASN B 1 192 ? -9.359 -2.508 15.203 1 94.31 192 ASN B O 1
ATOM 3122 N N . LEU B 1 193 ? -9.016 -3.789 13.336 1 96.25 193 LEU B N 1
ATOM 3123 C CA . LEU B 1 193 ? -7.855 -4.457 13.914 1 96.25 193 LEU B CA 1
ATOM 3124 C C . LEU B 1 193 ? -6.566 -3.744 13.531 1 96.25 193 LEU B C 1
ATOM 3126 O O . LEU B 1 193 ? -6.418 -3.303 12.383 1 96.25 193 LEU B O 1
ATOM 3130 N N . TYR B 1 194 ? -5.715 -3.66 14.484 1 97.56 194 TYR B N 1
ATOM 3131 C CA . TYR B 1 194 ? -4.395 -3.062 14.32 1 97.56 194 TYR B CA 1
ATOM 3132 C C . TYR B 1 194 ? -3.311 -3.979 14.875 1 97.56 194 TYR B C 1
ATOM 3134 O O . TYR B 1 194 ? -3.607 -4.938 15.586 1 97.56 194 TYR B O 1
ATOM 3142 N N . THR B 1 195 ? -2.084 -3.689 14.461 1 97.62 195 THR B N 1
ATOM 3143 C CA . THR B 1 195 ? -0.949 -4.438 14.992 1 97.62 195 THR B CA 1
ATOM 3144 C C . THR B 1 195 ? 0.293 -3.553 15.062 1 97.62 195 THR B C 1
ATOM 3146 O O . THR B 1 195 ? 0.39 -2.551 14.352 1 97.62 195 THR B O 1
ATOM 3149 N N . ASP B 1 196 ? 1.133 -3.922 15.977 1 95.19 196 ASP B N 1
ATOM 3150 C CA . ASP B 1 196 ? 2.486 -3.377 16.031 1 95.19 196 ASP B CA 1
ATOM 3151 C C . ASP B 1 196 ? 3.457 -4.246 15.234 1 95.19 196 ASP B C 1
ATOM 3153 O O . ASP B 1 196 ? 3.061 -5.266 14.664 1 95.19 196 ASP B O 1
ATOM 3157 N N . ILE B 1 197 ? 4.645 -3.762 15.086 1 92.44 197 ILE B N 1
ATOM 3158 C CA . ILE B 1 197 ? 5.676 -4.602 14.484 1 92.44 197 ILE B CA 1
ATOM 3159 C C . ILE B 1 197 ? 6.504 -5.27 15.586 1 92.44 197 ILE B C 1
ATOM 3161 O O . ILE B 1 197 ? 6.379 -4.922 16.766 1 92.44 197 ILE B O 1
ATOM 3165 N N . THR B 1 198 ? 7.242 -6.305 15.242 1 91.62 198 THR B N 1
ATOM 3166 C CA . THR B 1 198 ? 8.227 -6.898 16.141 1 91.62 198 THR B CA 1
ATOM 3167 C C . THR B 1 198 ? 9.641 -6.445 15.773 1 91.62 198 THR B C 1
ATOM 3169 O O . THR B 1 198 ? 9.812 -5.578 14.922 1 91.62 198 THR B O 1
ATOM 3172 N N . LYS B 1 199 ? 10.602 -6.992 16.531 1 91.69 199 LYS B N 1
ATOM 3173 C CA . LYS B 1 199 ? 11.992 -6.668 16.203 1 91.69 199 LYS B CA 1
ATOM 3174 C C . LYS B 1 199 ? 12.32 -7.023 14.766 1 91.69 199 LYS B C 1
ATOM 3176 O O . LYS B 1 199 ? 12.203 -8.188 14.359 1 91.69 199 LYS B O 1
ATOM 3181 N N . PRO B 1 200 ? 12.688 -5.988 14.055 1 95 200 PRO B N 1
ATOM 3182 C CA . PRO B 1 200 ? 13.047 -6.246 12.656 1 95 200 PRO B CA 1
ATOM 3183 C C . PRO B 1 200 ? 14.203 -7.238 12.516 1 95 200 PRO B C 1
ATOM 3185 O O . PRO B 1 200 ? 15.031 -7.359 13.422 1 95 200 PRO B O 1
ATOM 3188 N N . TYR B 1 201 ? 14.25 -7.949 11.375 1 95.12 201 TYR B N 1
ATOM 3189 C CA . TYR B 1 201 ? 15.336 -8.867 11.07 1 95.12 201 TYR B CA 1
ATOM 3190 C C . TYR B 1 201 ? 15.742 -8.773 9.602 1 95.12 201 TYR B C 1
ATOM 3192 O O . TYR B 1 201 ? 14.953 -8.328 8.766 1 95.12 201 TYR B O 1
ATOM 3200 N N . VAL B 1 202 ? 16.953 -9.172 9.328 1 94.75 202 VAL B N 1
ATOM 3201 C CA . VAL B 1 202 ? 17.562 -9.008 8.008 1 94.75 202 VAL B CA 1
ATOM 3202 C C . VAL B 1 202 ? 17.422 -10.305 7.219 1 94.75 202 VAL B C 1
ATOM 3204 O O . VAL B 1 202 ? 17.688 -11.391 7.746 1 94.75 202 VAL B O 1
ATOM 3207 N N . LEU B 1 203 ? 16.938 -10.219 6 1 92.88 203 LEU B N 1
ATOM 3208 C CA . LEU B 1 203 ? 17.094 -11.297 5.027 1 92.88 203 LEU B CA 1
ATOM 3209 C C . LEU B 1 203 ? 18.078 -10.906 3.932 1 92.88 203 LEU B C 1
ATOM 3211 O O . LEU B 1 203 ? 17.891 -9.898 3.246 1 92.88 203 LEU B O 1
ATOM 3215 N N . GLU B 1 204 ? 19.078 -11.664 3.764 1 89.06 204 GLU B N 1
ATOM 3216 C CA . GLU B 1 204 ? 20.078 -11.375 2.744 1 89.06 204 GLU B CA 1
ATOM 3217 C C . GLU B 1 204 ? 19.5 -11.539 1.341 1 89.06 204 GLU B C 1
ATOM 3219 O O . GLU B 1 204 ? 18.797 -12.516 1.06 1 89.06 204 GLU B O 1
ATOM 3224 N N . ARG B 1 205 ? 19.812 -10.539 0.536 1 82.5 205 ARG B N 1
ATOM 3225 C CA . ARG B 1 205 ? 19.344 -10.609 -0.845 1 82.5 205 ARG B CA 1
ATOM 3226 C C . ARG B 1 205 ? 20.078 -11.703 -1.613 1 82.5 205 ARG B C 1
ATOM 3228 O O . ARG B 1 205 ? 21.297 -11.875 -1.454 1 82.5 205 ARG B O 1
ATOM 3235 N N . PRO B 1 206 ? 19.234 -12.414 -2.334 1 81 206 PRO B N 1
ATOM 3236 C CA . PRO B 1 206 ? 19.906 -13.422 -3.15 1 81 206 PRO B CA 1
ATOM 3237 C C . PRO B 1 206 ? 20.812 -12.805 -4.219 1 81 206 PRO B C 1
ATOM 3239 O O . PRO B 1 206 ? 20.578 -11.68 -4.66 1 81 206 PRO B O 1
ATOM 3242 N N . GLU B 1 207 ? 22.062 -13.32 -4.484 1 69.06 207 GLU B N 1
ATOM 3243 C CA . GLU B 1 207 ? 23.031 -12.875 -5.48 1 69.06 207 GLU B CA 1
ATOM 3244 C C . GLU B 1 207 ? 22.469 -13 -6.891 1 69.06 207 GLU B C 1
ATOM 3246 O O . GLU B 1 207 ? 21.625 -13.852 -7.156 1 69.06 207 GLU B O 1
#

Foldseek 3Di:
DDDDDPVPDDPVVVQLVVLQVPDFFFKFFKWFADPVQRAIATAIARQKDFDDDVFGKIKTKAFADPVLHDDLRLVRCVVFFKMKTFFDAPVCVVLNVQSNDDDDSNDYSCVVSVFDWDADDPGGTTHGPPGQKMFIWGFPDWDFDADPVRRGGITMTIIGTDDIDHHPQQADPVVGDGNCVSRQGKGDGGDPDIDTDDDDDDDDDDD/DDDDDPVPDDPVVVQLVVLQVPDFFFKFFKWFADPVQRAIATAIARQKDFDDDVFGKIKTKAFADPVLHDDLRLVRCVVFFKMKTFFDAPVCVVLNVQSNDDDDSNDYSCVVSVFDWDADDPGGTTHGPPGQKMFIWGFPDWDFDADPVRRRGITMTIIGTPDIDHHPQQADPVVGDGNCVSRQGKGDGGDPDIDTDDDDDDDDDDD

pLDDT: mean 96.36, std 3.69, range [68.88, 98.94]

Secondary structure (DSSP, 8-state):
-EEEEGGGS-HHHHHHHHHHHS-SB--EEEEEE-TTT-PEEEEEESSEEE--SSS-EEEEEEEPPTTSPPPHHHHHHHHS-EEEEEP-BGGGHHHHHHTTS---TTS-HHHHTT--EE--SSSSSPEETT-SEEEEEEEEEEEEEE-TTS-EEEEEEEEEEEEEEE-GGGEETTTTEE-HHHH-BEEE-STTEEEEB---EE-PPP-/-EEEEGGGS-HHHHHHHHHHHS-SB--EEEEEE-TTT-PEEEEEESSEEE--SSS-EEEEEEEPPTTSPPPHHHHHHHHS-EEEEEP-BGGGHHHHHHTTS---TTS-HHHHTT--EE--SSSSSPEETT-SEEEEEEEEEEEEEE-TTS-EEEEEEEEEEEEEEE-GGGEETTTTEE-HHHH-BEEE-STTEEEEB---EE-PPP-

Nearest PDB structures (foldseek):
  3bpk-assembly1_B  TM=9.713E-01  e=1.259E-23  Bacillus cereus ATCC 14579
  3bpk-assembly1_A  TM=9.723E-01  e=1.500E-22  Bacillus cereus ATCC 14579
  1eje-assembly1_A-2  TM=9.104E-01  e=3.249E-15  Methanothermobacter thermautotrophicus
  3fge-assembly1_A-2  TM=8.608E-01  e=3.636E-15  Shewanella frigidimarina NCIMB 400
  2d5m-assembly1_A-2  TM=8.759E-01  e=1.079E-11  Nitratidesulfovibrio vulgaris str. 'Miyazaki F'

Radius of gyration: 20.02 Å; Cα contacts (8 Å, |Δi|>4): 1118; chains: 2; bounding box: 48×54×47 Å

Organism: Aerococcus viridans (strain ATCC 11563 / DSM 20340 / CCUG 4311 / JCM 20461 / NBRC 12219 / NCTC 8251 / M1) (NCBI:txid655812)

InterPro domains:
  IPR002563 Flavin reductase like domain [PF01613] (23-173)
  IPR002563 Flavin reductase like domain [SM00903] (20-179)
  IPR012349 FMN-binding split barrel [G3DSA:2.30.110.10] (1-207)

Sequence (414 aa):
MYHLAASQMDEKLQYKLLSGAIVPRPIGWITSENKKTGVINLAPFSFTSGAGQKLPLISMAILRKEDFSIKDTARNLLDHPEGVVNIVSKSFIDKMNATAAKVSANVSELTLADIQTVNSKTVSPPGVADALIRLEVKVYQYIPIRDRKDRIITDMFILEITDYHLDASVYDEEKGYVLYEALDPVARLAGNLYTDITKPYVLERPEMYHLAASQMDEKLQYKLLSGAIVPRPIGWITSENKKTGVINLAPFSFTSGAGQKLPLISMAILRKEDFSIKDTARNLLDHPEGVVNIVSKSFIDKMNATAAKVSANVSELTLADIQTVNSKTVSPPGVADALIRLEVKVYQYIPIRDRKDRIITDMFILEITDYHLDASVYDEEKGYVLYEALDPVARLAGNLYTDITKPYVLERPE

Solvent-accessible surface area (backbone atoms only — not comparable to full-atom values): 20931 Å² total; per-residue (Å²): 105,47,75,46,50,43,90,79,46,57,50,66,57,42,28,40,43,48,38,38,59,59,26,40,16,12,49,42,28,31,22,17,28,35,77,89,78,64,43,48,40,40,40,63,34,52,26,22,33,46,46,39,49,88,48,46,28,34,32,38,33,44,61,33,44,97,86,48,46,78,43,65,59,59,52,15,37,73,76,35,47,30,22,14,39,31,42,51,25,58,93,40,47,66,49,51,44,46,22,61,33,86,64,59,87,87,53,38,31,39,69,76,44,71,52,59,66,35,83,48,89,91,42,78,30,39,35,57,53,84,44,52,34,38,32,34,27,32,63,70,42,81,47,79,39,57,50,97,85,68,44,56,45,16,49,27,35,35,28,32,50,49,34,41,36,33,29,67,79,29,45,40,77,91,78,53,41,56,34,57,81,66,44,35,42,34,25,36,43,39,87,52,30,29,28,42,61,46,82,66,44,78,53,80,76,47,117,107,48,76,45,51,43,91,79,46,56,51,67,57,41,28,39,43,47,38,38,59,56,26,42,17,11,49,40,29,32,23,18,28,36,76,90,78,62,42,49,41,38,40,64,33,52,25,22,33,47,46,41,51,87,47,45,28,34,32,37,34,44,59,33,45,97,87,47,45,79,42,65,59,59,52,14,37,72,75,36,46,31,22,15,39,31,40,52,26,59,94,42,48,67,50,52,45,47,22,61,33,86,66,57,87,88,53,39,32,39,68,78,44,70,53,59,66,36,83,47,89,90,40,79,30,39,35,58,54,85,44,51,33,38,32,34,26,33,64,69,42,81,46,77,40,58,49,97,85,67,45,56,46,15,49,27,35,34,29,31,51,51,31,41,36,34,29,67,80,28,45,40,78,90,77,52,38,57,35,57,81,68,42,34,43,33,23,36,44,39,87,52,29,30,28,43,60,47,82,66,46,79,53,79,74,49,119